Protein AF-A0A3B8HEQ4-F1 (afdb_monomer_lite)

Foldseek 3Di:
DDDDDDDDDDDDDDPDPPDPPDPPPDPVVVVVVVVPPDPPPPPDDDDDDDDDDDDDDDDDDDDDPDDDDDDDDDPPVVVVVVVVPPDDDDDDDDDDPPPPDDDDDDLVRQLLVFLCQFAQDALQDDNVVQDGPPDCPQVLDLCSVLVSLLVRLVRLVVQLVCQQDAFDKTWFADPVRGIDIDTAGHQNNLVVLLVQLQVCLVVLNPRHPPPDDRQPDDVSSNVSNVVSNCCSVVPSPQLRNVLSVLSSVLSNVLSVLSVVLSVLSNPVVNDPVSVVVSSVVSSVVSSVSLLLSQQARSHLLLCQQCDADPPVRDGRLRNLQPDALDDDPDPSRNRGRSGPVNSVSSNVSNVVNVVVVVVVVVPPDPPDDDDDDDDDD

Radius of gyration: 30.01 Å; chains: 1; bounding box: 84×75×118 Å

Secondary structure (DSSP, 8-state):
----------------------TTSSSHHHHHHHH---TT-------------------------------SS-TTTHHHHHHGGGSPPPPPPPPPTT-TT--PPPHHHHHHHHHHTSSS--TTEETTTTEE---HHHHTSHHHHHHHHHHHHHHHHHHHHHHHHT--EEEEE-TTS-EEEEEPPPHHHHHHHHHHHHHHHHTTTSS-TT-PPPPPHHHHHHHHHHHHHHIIIIIIIIIIIIHHHHHHHHHHHHHHHHHHHHHHHHHTTTSHHHHHHHHHHHHHHHHHHHHHHHHSTTSHHHHHHT--BTTTTB-HHHHHHHS-SS--SSHHHHTS---HHHHHHHHHHHHHHHHHHHHHHHTS-S-----------

pLDDT: mean 73.5, std 26.87, range [23.03, 97.88]

Structure (mmCIF, N/CA/C/O backbone):
data_AF-A0A3B8HEQ4-F1
#
_entry.id   AF-A0A3B8HEQ4-F1
#
loop_
_atom_site.group_PDB
_atom_site.id
_atom_site.type_symbol
_atom_site.label_atom_id
_atom_site.label_alt_id
_atom_site.label_comp_id
_atom_site.label_asym_id
_atom_site.label_entity_id
_atom_site.label_seq_id
_atom_site.pdbx_PDB_ins_code
_atom_site.Cartn_x
_atom_site.Cartn_y
_atom_site.Cartn_z
_atom_site.occupancy
_atom_site.B_iso_or_equiv
_atom_site.auth_seq_id
_atom_site.auth_comp_id
_atom_site.auth_asym_id
_atom_site.auth_atom_id
_atom_site.pdbx_PDB_model_num
ATOM 1 N N . MET A 1 1 ? 42.002 -2.848 -72.976 1.00 34.75 1 MET A N 1
ATOM 2 C CA . MET A 1 1 ? 43.427 -2.451 -72.962 1.00 34.75 1 MET A CA 1
ATOM 3 C C . MET A 1 1 ? 43.477 -0.936 -73.129 1.00 34.75 1 MET A C 1
ATOM 5 O O . MET A 1 1 ? 42.781 -0.444 -74.002 1.00 34.75 1 MET A O 1
ATOM 9 N N . LYS A 1 2 ? 44.272 -0.263 -72.284 1.00 35.06 2 LYS A N 1
ATOM 10 C CA . LYS A 1 2 ? 44.517 1.191 -72.149 1.00 35.06 2 LYS A CA 1
ATOM 11 C C . LYS A 1 2 ? 43.440 2.068 -71.482 1.00 35.06 2 LYS A C 1
ATOM 13 O O . LYS A 1 2 ? 42.490 2.534 -72.095 1.00 35.06 2 LYS A O 1
ATOM 18 N N . LEU A 1 3 ? 43.706 2.261 -70.189 1.00 34.19 3 LEU A N 1
ATOM 19 C CA . LEU A 1 3 ? 43.350 3.374 -69.310 1.00 34.19 3 LEU A CA 1
ATOM 20 C C . LEU A 1 3 ? 44.013 4.680 -69.778 1.00 34.19 3 LEU A C 1
ATOM 22 O O . LEU A 1 3 ? 45.107 4.603 -70.330 1.00 34.19 3 LEU A O 1
ATOM 26 N N . GLU A 1 4 ? 43.411 5.827 -69.449 1.00 31.97 4 GLU A N 1
ATOM 27 C CA . GLU A 1 4 ? 44.045 6.910 -68.671 1.00 31.97 4 GLU A CA 1
ATOM 28 C C . GLU A 1 4 ? 42.980 7.863 -68.065 1.00 31.97 4 GLU A C 1
ATOM 30 O O . GLU A 1 4 ? 41.829 7.836 -68.506 1.00 31.97 4 GLU A O 1
ATOM 35 N N . PRO A 1 5 ? 43.314 8.609 -66.988 1.00 41.97 5 PRO A N 1
ATOM 36 C CA . PRO A 1 5 ? 42.388 8.946 -65.905 1.00 41.97 5 PRO A CA 1
ATOM 37 C C . PRO A 1 5 ? 42.007 10.435 -65.836 1.00 41.97 5 PRO A C 1
ATOM 39 O O . PRO A 1 5 ? 42.759 11.308 -66.260 1.00 41.97 5 PRO A O 1
ATOM 42 N N . ILE A 1 6 ? 40.878 10.734 -65.184 1.00 39.69 6 ILE A N 1
ATOM 43 C CA . ILE A 1 6 ? 40.583 12.076 -64.664 1.00 39.69 6 ILE A CA 1
ATOM 44 C C . ILE A 1 6 ? 40.571 11.997 -63.141 1.00 39.69 6 ILE A C 1
ATOM 46 O O . ILE A 1 6 ? 39.712 11.362 -62.533 1.00 39.69 6 ILE A O 1
ATOM 50 N N . ALA A 1 7 ? 41.563 12.644 -62.540 1.00 38.12 7 ALA A N 1
ATOM 51 C CA . ALA A 1 7 ? 41.591 12.979 -61.131 1.00 38.12 7 ALA A CA 1
ATOM 52 C C . ALA A 1 7 ? 40.709 14.208 -60.888 1.00 38.12 7 ALA A C 1
ATOM 54 O O . ALA A 1 7 ? 40.813 15.174 -61.641 1.00 38.12 7 ALA A O 1
ATOM 55 N N . GLN A 1 8 ? 39.942 14.216 -59.795 1.00 33.25 8 GLN A N 1
ATOM 56 C CA . GLN A 1 8 ? 39.907 15.378 -58.907 1.00 33.25 8 GLN A CA 1
ATOM 57 C C . GLN A 1 8 ? 39.257 15.080 -57.550 1.00 33.25 8 GLN A C 1
ATOM 59 O O . GLN A 1 8 ? 38.155 14.552 -57.460 1.00 33.25 8 GLN A O 1
ATOM 64 N N . SER A 1 9 ? 39.970 15.570 -56.532 1.00 34.03 9 SER A N 1
ATOM 65 C CA . SER A 1 9 ? 39.465 16.175 -55.299 1.00 34.03 9 SER A CA 1
ATOM 66 C C . SER A 1 9 ? 38.992 15.245 -54.186 1.00 34.03 9 SER A C 1
ATOM 68 O O . SER A 1 9 ? 37.836 14.840 -54.109 1.00 34.03 9 SER A O 1
ATOM 70 N N . GLY A 1 10 ? 39.915 15.003 -53.255 1.00 33.75 10 GLY A N 1
ATOM 71 C CA . GLY A 1 10 ? 39.636 14.378 -51.974 1.00 33.75 10 GLY A CA 1
ATOM 72 C C . GLY A 1 10 ? 38.786 15.252 -51.051 1.00 33.75 10 GLY A C 1
ATOM 73 O O . GLY A 1 10 ? 38.936 16.470 -50.988 1.00 33.75 10 GLY A O 1
ATOM 74 N N . ALA A 1 11 ? 37.941 14.576 -50.284 1.00 33.09 11 ALA A N 1
ATOM 75 C CA . ALA A 1 11 ? 37.425 15.046 -49.012 1.00 33.09 11 ALA A CA 1
ATOM 76 C C . ALA A 1 11 ? 37.379 13.830 -48.080 1.00 33.09 11 ALA A C 1
ATOM 78 O O . ALA A 1 11 ? 36.543 12.940 -48.218 1.00 33.09 11 ALA A O 1
ATOM 79 N N . THR A 1 12 ? 38.347 13.761 -47.173 1.00 36.09 12 THR A N 1
ATOM 80 C CA . THR A 1 12 ? 38.342 12.876 -46.006 1.00 36.09 12 THR A CA 1
ATOM 81 C C . THR A 1 12 ? 37.164 13.242 -45.103 1.00 36.09 12 THR A C 1
ATOM 83 O O . THR A 1 12 ? 37.115 14.390 -44.654 1.00 36.09 12 THR A O 1
ATOM 86 N N . PRO A 1 13 ? 36.245 12.321 -44.766 1.00 35.91 13 PRO A N 1
ATOM 87 C CA . PRO A 1 13 ? 35.350 12.548 -43.648 1.00 35.91 13 PRO A CA 1
ATOM 88 C C . PRO A 1 13 ? 36.150 12.363 -42.357 1.00 35.91 13 PRO A C 1
ATOM 90 O O . PRO A 1 13 ? 36.650 11.280 -42.050 1.00 35.91 13 PRO A O 1
ATOM 93 N N . SER A 1 14 ? 36.308 13.464 -41.627 1.00 31.80 14 SER A N 1
ATOM 94 C CA . SER A 1 14 ? 36.819 13.491 -40.264 1.00 31.80 14 SER A CA 1
ATOM 95 C C . SER A 1 14 ? 36.018 12.532 -39.386 1.00 31.80 14 SER A C 1
ATOM 97 O O . SER A 1 14 ? 34.789 12.603 -39.343 1.00 31.80 14 SER A O 1
ATOM 99 N N . SER A 1 15 ? 36.728 11.675 -38.659 1.00 32.44 15 SER A N 1
ATOM 100 C CA . SER A 1 15 ? 36.210 10.872 -37.559 1.00 32.44 15 SER A CA 1
ATOM 101 C C . SER A 1 15 ? 35.613 11.784 -36.482 1.00 32.44 15 SER A C 1
ATOM 103 O O . SER A 1 15 ? 36.322 12.280 -35.606 1.00 32.44 15 SER A O 1
ATOM 105 N N . GLY A 1 16 ? 34.309 12.032 -36.561 1.00 28.34 16 GLY A N 1
ATOM 106 C CA . GLY A 1 16 ? 33.544 12.570 -35.448 1.00 28.34 16 GLY A CA 1
ATOM 107 C C . GLY A 1 16 ? 33.405 11.475 -34.403 1.00 28.34 16 GLY A C 1
ATOM 108 O O . GLY A 1 16 ? 32.748 10.465 -34.650 1.00 28.34 16 GLY A O 1
ATOM 109 N N . SER A 1 17 ? 34.050 11.653 -33.253 1.00 30.23 17 SER A N 1
ATOM 110 C CA . SER A 1 17 ? 33.771 10.866 -32.059 1.00 30.23 17 SER A CA 1
ATOM 111 C C . SER A 1 17 ? 32.298 11.059 -31.704 1.00 30.23 17 SER A C 1
ATOM 113 O O . SER A 1 17 ? 31.908 12.111 -31.193 1.00 30.23 17 SER A O 1
ATOM 115 N N . VAL A 1 18 ? 31.470 10.063 -32.010 1.00 32.44 18 VAL A N 1
ATOM 116 C CA . VAL A 1 18 ? 30.117 9.974 -31.467 1.00 32.44 18 VAL A CA 1
ATOM 117 C C . VAL A 1 18 ? 30.291 9.768 -29.970 1.00 32.44 18 VAL A C 1
ATOM 119 O O . VAL A 1 18 ? 30.674 8.689 -29.524 1.00 32.44 18 VAL A O 1
ATOM 122 N N . GLY A 1 19 ? 30.101 10.844 -29.208 1.00 29.28 19 GLY A N 1
ATOM 123 C CA . GLY A 1 19 ? 30.042 10.778 -27.760 1.00 29.28 19 GLY A CA 1
ATOM 124 C C . GLY A 1 19 ? 28.935 9.808 -27.373 1.00 29.28 19 GLY A C 1
ATOM 125 O O . GLY A 1 19 ? 27.768 10.024 -27.694 1.00 29.28 19 GLY A O 1
ATOM 126 N N . THR A 1 20 ? 29.317 8.721 -26.715 1.00 30.58 20 THR A N 1
ATOM 127 C CA . THR A 1 20 ? 28.424 7.894 -25.912 1.00 30.58 20 THR A CA 1
ATOM 128 C C . THR A 1 20 ? 27.718 8.802 -24.916 1.00 30.58 20 THR A C 1
ATOM 130 O O . THR A 1 20 ? 28.314 9.230 -23.931 1.00 30.58 20 THR A O 1
ATOM 133 N N . VAL A 1 21 ? 26.455 9.117 -25.191 1.00 30.38 21 VAL A N 1
ATOM 134 C CA . VAL A 1 21 ? 25.543 9.673 -24.195 1.00 30.38 21 VAL A CA 1
ATOM 135 C C . VAL A 1 21 ? 25.253 8.536 -23.221 1.00 30.38 21 VAL A C 1
ATOM 137 O O . VAL A 1 21 ? 24.481 7.625 -23.516 1.00 30.38 21 VAL A O 1
ATOM 140 N N . THR A 1 22 ? 25.949 8.534 -22.089 1.00 34.75 22 THR A N 1
ATOM 141 C CA . THR A 1 22 ? 25.635 7.684 -20.944 1.00 34.75 22 THR A CA 1
ATOM 142 C C . THR A 1 22 ? 24.274 8.111 -20.405 1.00 34.75 22 THR A C 1
ATOM 144 O O . THR A 1 22 ? 24.120 9.215 -19.891 1.00 34.75 22 THR A O 1
ATOM 147 N N . ALA A 1 23 ? 23.273 7.245 -20.544 1.00 37.41 23 ALA A N 1
ATOM 148 C CA . ALA A 1 23 ? 21.909 7.439 -20.052 1.00 37.41 23 ALA A CA 1
ATOM 149 C C . ALA A 1 23 ? 21.797 7.309 -18.514 1.00 37.41 23 ALA A C 1
ATOM 151 O O . ALA A 1 23 ? 20.806 6.787 -18.015 1.00 37.41 23 ALA A O 1
ATOM 152 N N . ASP A 1 24 ? 22.814 7.762 -17.775 1.00 38.88 24 ASP A N 1
ATOM 153 C CA . ASP A 1 24 ? 22.958 7.548 -16.327 1.00 38.88 24 ASP A CA 1
ATOM 154 C C . ASP A 1 24 ? 22.674 8.815 -15.488 1.00 38.88 24 ASP A C 1
ATOM 156 O O . ASP A 1 24 ? 22.671 8.766 -14.267 1.00 38.88 24 ASP A O 1
ATOM 160 N N . GLU A 1 25 ? 22.393 9.972 -16.107 1.00 40.53 25 GLU A N 1
ATOM 161 C CA . GLU A 1 25 ? 22.405 11.257 -15.374 1.00 40.53 25 GLU A CA 1
ATOM 162 C C . GLU A 1 25 ? 21.091 12.059 -15.353 1.00 40.53 25 GLU A C 1
ATOM 164 O O . GLU A 1 25 ? 21.081 13.194 -14.884 1.00 40.53 25 GLU A O 1
ATOM 169 N N . SER A 1 26 ? 19.953 11.524 -15.808 1.00 44.38 26 SER A N 1
ATOM 170 C CA . SER A 1 26 ? 18.736 12.359 -15.944 1.00 44.38 26 SER A CA 1
ATOM 171 C C . SER A 1 26 ? 17.665 12.217 -14.855 1.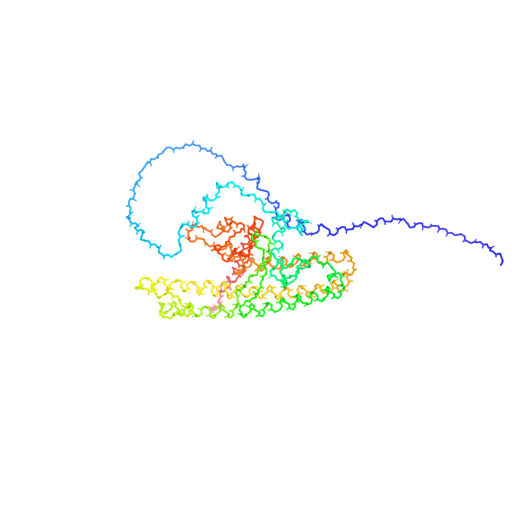00 44.38 26 SER A C 1
ATOM 173 O O . SER A 1 26 ? 16.722 13.003 -14.859 1.00 44.38 26 SER A O 1
ATOM 175 N N . PHE A 1 27 ? 17.800 11.297 -13.891 1.00 43.12 27 PHE A N 1
ATOM 176 C CA . PHE A 1 27 ? 16.774 11.106 -12.845 1.00 43.12 27 PHE A CA 1
ATOM 177 C C . PHE A 1 27 ? 17.289 11.153 -11.399 1.00 43.12 27 PHE A C 1
ATOM 179 O O . PHE A 1 27 ? 16.607 11.699 -10.532 1.00 43.12 27 PHE A O 1
ATOM 186 N N . GLU A 1 28 ? 18.510 10.683 -11.138 1.00 44.59 28 GLU A N 1
ATOM 187 C CA . GLU A 1 28 ? 19.172 10.808 -9.831 1.00 44.59 28 GLU A CA 1
ATOM 188 C C . GLU A 1 28 ? 19.276 12.261 -9.316 1.00 44.59 28 GLU A C 1
ATOM 190 O O . GLU A 1 28 ? 18.941 12.486 -8.153 1.00 44.59 28 GLU A O 1
ATOM 195 N N . PRO A 1 29 ? 19.629 13.293 -10.117 1.00 46.69 29 PRO A N 1
ATOM 196 C CA . PRO A 1 29 ? 19.745 14.656 -9.590 1.00 46.69 29 PRO A CA 1
ATOM 197 C C . PRO A 1 29 ? 18.402 15.281 -9.180 1.00 46.69 29 PRO A C 1
ATOM 199 O O . PRO A 1 29 ? 18.382 16.183 -8.343 1.00 46.69 29 PRO A O 1
ATOM 202 N N . LEU A 1 30 ? 17.266 14.806 -9.702 1.00 39.22 30 LEU A N 1
ATOM 203 C CA . LEU A 1 30 ? 15.947 15.348 -9.350 1.00 39.22 30 LEU A CA 1
ATOM 204 C C . LEU A 1 30 ? 15.456 14.809 -7.994 1.00 39.22 30 LEU A C 1
ATOM 206 O O . LEU A 1 30 ? 14.830 15.538 -7.234 1.00 39.22 30 LEU A O 1
ATOM 210 N N . LEU A 1 31 ? 15.839 13.578 -7.637 1.00 41.28 31 LEU A N 1
ATOM 211 C CA . LEU A 1 31 ? 15.636 13.010 -6.299 1.00 41.28 31 LEU A CA 1
ATOM 212 C C . LEU A 1 31 ? 16.728 13.453 -5.310 1.00 41.28 31 LEU A C 1
ATOM 214 O O . LEU A 1 31 ? 16.424 13.772 -4.162 1.00 41.28 31 LEU A O 1
ATOM 218 N N . ALA A 1 32 ? 17.985 13.559 -5.749 1.00 41.06 32 ALA A N 1
ATOM 219 C CA . ALA A 1 32 ? 19.086 14.061 -4.928 1.00 41.06 32 ALA A CA 1
ATOM 220 C C . ALA A 1 32 ? 18.927 15.553 -4.581 1.00 41.06 32 ALA A C 1
ATOM 222 O O . ALA A 1 32 ? 19.269 15.954 -3.470 1.00 41.06 32 ALA A O 1
ATOM 223 N N . SER A 1 33 ? 18.341 16.370 -5.465 1.00 40.19 33 SER A N 1
ATOM 224 C CA . SER A 1 33 ? 18.026 17.780 -5.170 1.00 40.19 33 SER A CA 1
ATOM 225 C C . SER A 1 33 ? 16.888 17.954 -4.160 1.00 40.19 33 SER A C 1
ATOM 227 O O . SER A 1 33 ? 16.863 18.957 -3.452 1.00 40.19 33 SER A O 1
ATOM 229 N N . MET A 1 34 ? 15.998 16.965 -4.010 1.00 36.47 34 MET A N 1
ATOM 230 C CA . MET A 1 34 ? 15.015 16.935 -2.917 1.00 36.47 34 MET A CA 1
ATOM 231 C C . MET A 1 34 ? 15.630 16.490 -1.575 1.00 36.47 34 MET A C 1
ATOM 233 O O . MET A 1 34 ? 15.028 16.717 -0.528 1.00 36.47 34 MET A O 1
ATOM 237 N N . VAL A 1 35 ? 16.826 15.883 -1.589 1.00 42.62 35 VAL A N 1
ATOM 238 C CA . VAL A 1 35 ? 17.523 15.337 -0.406 1.00 42.62 35 VAL A CA 1
ATOM 239 C C . VAL A 1 35 ? 18.722 16.198 0.036 1.00 42.62 35 VAL A C 1
ATOM 241 O O . VAL A 1 35 ? 19.148 16.100 1.184 1.00 42.62 35 VAL A O 1
ATOM 244 N N . GLN A 1 36 ? 19.223 17.118 -0.796 1.00 34.28 36 GLN A N 1
ATOM 245 C CA . GLN A 1 36 ? 20.287 18.076 -0.440 1.00 34.28 36 GLN A CA 1
ATOM 246 C C . GLN A 1 36 ? 19.802 19.306 0.360 1.00 34.28 36 GLN A C 1
ATOM 248 O O . GLN A 1 36 ? 20.295 20.419 0.182 1.00 34.28 36 GLN A O 1
ATOM 253 N N . ALA A 1 37 ? 18.877 19.122 1.302 1.00 34.44 37 ALA A N 1
ATOM 254 C CA . ALA A 1 37 ? 18.752 20.046 2.427 1.00 34.44 37 ALA A CA 1
ATOM 255 C C . ALA A 1 37 ? 19.640 19.518 3.562 1.00 34.44 37 ALA A C 1
ATOM 257 O O . ALA A 1 37 ? 19.197 18.735 4.403 1.00 34.44 37 ALA A O 1
ATOM 258 N N . GLU A 1 38 ? 20.922 19.893 3.556 1.00 32.72 38 GLU A N 1
ATOM 259 C CA . GLU A 1 38 ? 21.834 19.510 4.634 1.00 32.72 38 GLU A CA 1
ATOM 260 C C . GLU A 1 38 ? 21.354 20.067 5.991 1.00 32.72 38 GLU A C 1
ATOM 262 O O . GLU A 1 38 ? 21.073 21.267 6.111 1.00 32.72 38 GLU A O 1
ATOM 267 N N . PRO A 1 39 ? 21.310 19.246 7.057 1.00 35.16 39 PRO A N 1
ATOM 268 C CA . PRO A 1 39 ? 21.062 19.710 8.414 1.00 35.16 39 PRO A CA 1
ATOM 269 C C . PRO A 1 39 ? 22.343 20.359 8.962 1.00 35.16 39 PRO A C 1
ATOM 271 O O . PRO A 1 39 ? 23.072 19.759 9.746 1.00 35.16 39 PRO A O 1
ATOM 274 N N . GLY A 1 40 ? 22.648 21.579 8.509 1.00 33.22 40 GLY A N 1
ATOM 275 C CA . GLY A 1 40 ? 23.907 22.253 8.853 1.00 33.22 40 GLY A CA 1
ATOM 276 C C . GLY A 1 40 ? 23.873 23.778 8.989 1.00 33.22 40 GLY A C 1
ATOM 277 O O . GLY A 1 40 ? 24.849 24.345 9.468 1.00 33.22 40 GLY A O 1
ATOM 278 N N . GLN A 1 41 ? 22.783 24.471 8.632 1.00 30.03 41 GLN A N 1
ATOM 279 C CA . GLN A 1 41 ? 22.753 25.949 8.635 1.00 30.03 41 GLN A CA 1
ATOM 280 C C . GLN A 1 41 ? 21.569 26.597 9.374 1.00 30.03 41 GLN A C 1
ATOM 282 O O . GLN A 1 41 ? 21.100 27.667 9.000 1.00 30.03 41 GLN A O 1
ATOM 287 N N . ILE A 1 42 ? 21.136 26.022 10.501 1.00 32.28 42 ILE A N 1
ATOM 288 C CA . ILE A 1 42 ? 20.363 26.775 11.510 1.00 32.28 42 ILE A CA 1
ATOM 289 C C . ILE A 1 42 ? 21.099 26.730 12.852 1.00 32.28 42 ILE A C 1
ATOM 291 O O . ILE A 1 42 ? 20.610 26.235 13.859 1.00 32.28 42 ILE A O 1
ATOM 295 N N . GLN A 1 43 ? 22.322 27.248 12.860 1.00 32.78 43 GLN A N 1
ATOM 296 C CA . GLN A 1 43 ? 22.965 27.760 14.066 1.00 32.78 43 GLN A CA 1
ATOM 297 C C . GLN A 1 43 ? 23.685 29.044 13.682 1.00 32.78 43 GLN A C 1
ATOM 299 O O . GLN A 1 43 ? 24.847 29.001 13.304 1.00 32.78 43 GLN A O 1
ATOM 304 N N . GLN A 1 44 ? 22.962 30.163 13.730 1.00 34.25 44 GLN A N 1
ATOM 305 C CA . GLN A 1 44 ? 23.458 31.490 14.116 1.00 34.25 44 GLN A CA 1
ATOM 306 C C . GLN A 1 44 ? 22.409 32.543 13.763 1.00 34.25 44 GLN A C 1
ATOM 308 O O . GLN A 1 44 ? 22.345 33.025 12.641 1.00 34.25 44 GLN A O 1
ATOM 313 N N . ALA A 1 45 ? 21.585 32.879 14.750 1.00 29.47 45 ALA A N 1
ATOM 314 C CA . ALA A 1 45 ? 21.200 34.244 15.099 1.00 29.47 45 ALA A CA 1
ATOM 315 C C . ALA A 1 45 ? 20.035 34.136 16.081 1.00 29.47 45 ALA A C 1
ATOM 317 O O . ALA A 1 45 ? 18.923 33.838 15.671 1.00 29.47 45 ALA A O 1
ATOM 318 N N . LEU A 1 46 ? 20.317 34.310 17.371 1.00 27.75 46 LEU A N 1
ATOM 319 C CA . LEU A 1 46 ? 19.578 35.176 18.296 1.00 27.75 46 LEU A CA 1
ATOM 320 C C . LEU A 1 46 ? 20.303 35.124 19.663 1.00 27.75 46 LEU A C 1
ATOM 322 O O . LEU A 1 46 ? 20.644 34.036 20.131 1.00 27.75 46 LEU A O 1
ATOM 326 N N . PRO A 1 47 ? 20.620 36.275 20.280 1.00 29.39 47 PRO A N 1
ATOM 327 C CA . PRO A 1 47 ? 21.449 36.337 21.479 1.00 29.39 47 PRO A CA 1
ATOM 328 C C . PRO A 1 47 ? 20.680 35.912 22.736 1.00 29.39 47 PRO A C 1
ATOM 330 O O . PRO A 1 47 ? 19.562 36.359 22.988 1.00 29.39 47 PRO A O 1
ATOM 333 N N . VAL A 1 48 ? 21.326 35.083 23.556 1.00 29.72 48 VAL A N 1
ATOM 334 C CA . VAL A 1 48 ? 20.906 34.773 24.927 1.00 29.72 48 VAL A CA 1
ATOM 335 C C . VAL A 1 48 ? 21.374 35.908 25.839 1.00 29.72 48 VAL A C 1
ATOM 337 O O . VAL A 1 48 ? 22.575 36.133 25.968 1.00 29.72 48 VAL A O 1
ATOM 340 N N . SER A 1 49 ? 20.437 36.579 26.507 1.00 28.28 49 SER A N 1
ATOM 341 C CA . SER A 1 49 ? 20.721 37.410 27.684 1.00 28.28 49 SER A CA 1
ATOM 342 C C . SER A 1 49 ? 20.175 36.714 28.937 1.00 28.28 49 SER A C 1
ATOM 344 O O . SER A 1 49 ? 18.999 36.343 28.940 1.00 28.28 49 SER A O 1
ATOM 346 N N . PRO A 1 50 ? 20.972 36.543 30.008 1.00 38.38 50 PRO A N 1
ATOM 347 C CA . PRO A 1 50 ? 20.507 36.008 31.281 1.00 38.38 50 PRO A CA 1
ATOM 348 C C . PRO A 1 50 ? 20.273 37.136 32.297 1.00 38.38 50 PRO A C 1
ATOM 350 O O . PRO A 1 50 ? 21.171 37.942 32.507 1.00 38.38 50 PRO A O 1
ATOM 353 N N . LEU A 1 51 ? 19.099 37.176 32.937 1.00 24.94 51 LEU A N 1
ATOM 354 C CA . LEU A 1 51 ? 18.853 37.548 34.349 1.00 24.94 51 LEU A CA 1
ATOM 355 C C . LEU A 1 51 ? 17.353 37.824 34.543 1.00 24.94 51 LEU A C 1
ATOM 357 O O . LEU A 1 51 ? 16.828 38.738 33.920 1.00 24.94 51 LEU A O 1
ATOM 361 N N . LEU A 1 52 ? 16.680 37.097 35.440 1.00 25.89 52 LEU A N 1
ATOM 362 C CA . LEU A 1 52 ? 16.154 37.639 36.703 1.00 25.89 52 LEU A CA 1
ATOM 363 C C . LEU A 1 52 ? 15.334 36.586 37.472 1.00 25.89 52 LEU A C 1
ATOM 365 O O . LEU A 1 52 ? 14.640 35.740 36.924 1.00 25.89 52 LEU A O 1
ATOM 369 N N . THR A 1 53 ? 15.507 36.670 38.781 1.00 30.03 53 THR A N 1
ATOM 370 C CA . THR A 1 53 ? 15.072 35.842 39.908 1.00 30.03 53 THR A CA 1
ATOM 371 C C . THR A 1 53 ? 13.569 35.876 40.241 1.00 30.03 53 THR A C 1
ATOM 373 O O . THR A 1 53 ? 13.046 36.965 40.447 1.00 30.03 53 THR A O 1
ATOM 376 N N . GLY A 1 54 ? 12.982 34.688 40.484 1.00 24.14 54 GLY A N 1
ATOM 377 C CA . GLY A 1 54 ? 11.920 34.361 41.476 1.00 24.14 54 GLY A CA 1
ATOM 378 C C . GLY A 1 54 ? 10.519 35.003 41.345 1.00 24.14 54 GLY A C 1
ATOM 379 O O . GLY A 1 54 ? 10.360 35.933 40.563 1.00 24.14 54 GLY A O 1
ATOM 380 N N . PRO A 1 55 ? 9.498 34.574 42.134 1.00 31.72 55 PRO A N 1
ATOM 381 C CA . PRO A 1 55 ? 9.501 33.582 43.220 1.00 31.72 55 PRO A CA 1
ATOM 382 C C . PRO A 1 55 ? 8.467 32.428 43.075 1.00 31.72 55 PRO A C 1
ATOM 384 O O . PRO A 1 55 ? 7.718 32.332 42.110 1.00 31.72 55 PRO A O 1
ATOM 387 N N . SER A 1 56 ? 8.497 31.544 44.077 1.00 30.47 56 SER A N 1
ATOM 388 C CA . SER A 1 56 ? 7.773 30.283 44.304 1.00 30.47 56 SER A CA 1
ATOM 389 C C . SER A 1 56 ? 6.231 30.343 44.436 1.00 30.47 56 SER A C 1
ATOM 391 O O . SER A 1 56 ? 5.635 31.416 44.471 1.00 30.47 56 SER A O 1
ATOM 393 N N . VAL A 1 57 ? 5.670 29.145 44.716 1.00 26.66 57 VAL A N 1
ATOM 394 C CA . VAL A 1 57 ? 4.324 28.772 45.236 1.00 26.66 57 VAL A CA 1
ATOM 395 C C . VAL A 1 57 ? 3.284 28.588 44.100 1.00 26.66 57 VAL A C 1
ATOM 397 O O . VAL A 1 57 ? 3.212 29.415 43.208 1.00 26.66 57 VAL A O 1
ATOM 400 N N . VAL A 1 58 ? 2.485 27.517 43.961 1.00 26.33 58 VAL A N 1
ATOM 401 C CA . VAL A 1 58 ? 1.721 26.705 44.925 1.00 26.33 58 VAL A CA 1
ATOM 402 C C . VAL A 1 58 ? 1.509 25.273 44.403 1.00 26.33 58 VAL A C 1
ATOM 404 O O . VAL A 1 58 ? 1.168 25.047 43.246 1.00 26.33 58 VAL A O 1
ATOM 407 N N . GLU A 1 59 ? 1.665 24.325 45.321 1.00 30.39 59 GLU A N 1
ATOM 408 C CA . GLU A 1 59 ? 1.259 22.923 45.265 1.00 30.39 59 GLU A CA 1
ATOM 409 C C . GLU A 1 59 ? -0.278 22.809 45.221 1.00 30.39 59 GLU A C 1
ATOM 411 O O . GLU A 1 59 ? -0.964 23.205 46.162 1.00 30.39 59 GLU A O 1
ATOM 416 N N . ALA A 1 60 ? -0.831 22.279 44.126 1.00 26.00 60 ALA A N 1
ATOM 417 C CA . ALA A 1 60 ? -2.249 21.941 44.023 1.00 26.00 60 ALA A CA 1
ATOM 418 C C . ALA A 1 60 ? -2.408 20.421 43.932 1.00 26.00 60 ALA A C 1
ATOM 420 O O . ALA A 1 60 ? -2.357 19.814 42.863 1.00 26.00 60 ALA A O 1
ATOM 421 N N . SER A 1 61 ? -2.598 19.809 45.096 1.00 27.88 61 SER A N 1
ATOM 422 C CA . SER A 1 61 ? -3.015 18.422 45.261 1.00 27.88 61 SER A CA 1
ATOM 423 C C . SER A 1 61 ? -4.430 18.230 44.705 1.00 27.88 61 SER A C 1
ATOM 425 O O . SER A 1 61 ? -5.35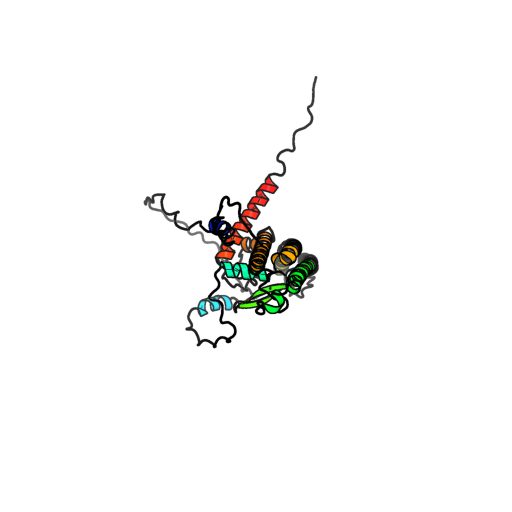8 18.952 45.066 1.00 27.88 61 SER A O 1
ATOM 427 N N . SER A 1 62 ? -4.627 17.229 43.849 1.00 26.02 62 SER A N 1
ATOM 428 C CA . SER A 1 62 ? -5.950 16.706 43.485 1.00 26.02 62 SER A CA 1
ATOM 429 C C . SER A 1 62 ? -5.889 15.185 43.307 1.00 26.02 62 SER A C 1
ATOM 431 O O . SER A 1 62 ? -4.827 14.641 43.005 1.00 26.02 62 SER A O 1
ATOM 433 N N . PRO A 1 63 ? -6.983 14.466 43.605 1.00 26.98 63 PRO A N 1
ATOM 434 C CA . PRO A 1 63 ? -6.895 13.172 44.264 1.00 26.98 63 PRO A CA 1
ATOM 435 C C . PRO A 1 63 ? -6.861 11.985 43.293 1.00 26.98 63 PRO A C 1
ATOM 437 O O . PRO A 1 63 ? -7.720 11.838 42.432 1.00 26.98 63 PRO A O 1
ATOM 440 N N . GLY A 1 64 ? -5.918 11.073 43.545 1.00 23.59 64 GLY A N 1
ATOM 441 C CA . GLY A 1 64 ? -6.179 9.632 43.609 1.00 23.59 64 GLY A CA 1
ATOM 442 C C . GLY A 1 64 ? -6.772 8.944 42.378 1.00 23.59 64 GLY A C 1
ATOM 443 O O . GLY A 1 64 ? -7.840 8.346 42.472 1.00 23.59 64 GLY A O 1
ATOM 444 N N . PHE A 1 65 ? -6.033 8.894 41.267 1.00 23.19 65 PHE A N 1
ATOM 445 C CA . PHE A 1 65 ? -6.268 7.888 40.226 1.00 23.19 65 PHE A CA 1
ATOM 446 C C . PHE A 1 65 ? -5.687 6.541 40.686 1.00 23.19 65 PHE A C 1
ATOM 448 O O . PHE A 1 65 ? -4.496 6.264 40.550 1.00 23.19 65 PHE A O 1
ATOM 455 N N . ARG A 1 66 ? -6.525 5.696 41.293 1.00 23.03 66 ARG A N 1
ATOM 456 C CA . ARG A 1 66 ? -6.159 4.319 41.650 1.00 23.03 66 ARG A CA 1
ATOM 457 C C . ARG A 1 66 ? -6.397 3.432 40.427 1.00 23.03 66 ARG A C 1
ATOM 459 O O . ARG A 1 66 ? -7.519 2.999 40.178 1.00 23.03 66 ARG A O 1
ATOM 466 N N . ALA A 1 67 ? -5.346 3.193 39.647 1.00 25.84 67 ALA A N 1
ATOM 467 C CA . ALA A 1 67 ? -5.371 2.240 38.543 1.00 25.84 67 ALA A CA 1
ATOM 468 C C . ALA A 1 67 ? -5.580 0.817 39.096 1.00 25.84 67 ALA A C 1
ATOM 470 O O . ALA A 1 67 ? -4.687 0.233 39.709 1.00 25.84 67 ALA A O 1
ATOM 471 N N . GLY A 1 68 ? -6.790 0.285 38.922 1.00 24.81 68 GLY A N 1
ATOM 472 C CA . GLY A 1 68 ? -7.065 -1.147 39.041 1.00 24.81 68 GLY A CA 1
ATOM 473 C C . GLY A 1 68 ? -6.460 -1.915 37.856 1.00 24.81 68 GLY A C 1
ATOM 474 O O . GLY A 1 68 ? -6.193 -1.317 36.811 1.00 24.81 68 GLY A O 1
ATOM 475 N N . PRO A 1 69 ? -6.204 -3.224 38.006 1.00 25.88 69 PRO A N 1
ATOM 476 C CA . PRO A 1 69 ? -5.378 -3.973 37.072 1.00 25.88 69 PRO A CA 1
ATOM 477 C C . PRO A 1 69 ? -6.107 -4.180 35.741 1.00 25.88 69 PRO A C 1
ATOM 479 O O . PRO A 1 69 ? -7.141 -4.844 35.677 1.00 25.88 69 PRO A O 1
ATOM 482 N N . TYR A 1 70 ? -5.536 -3.633 34.668 1.00 28.08 70 TYR A N 1
ATOM 483 C CA . TYR A 1 70 ? -5.872 -4.017 33.303 1.00 28.08 70 TYR A CA 1
ATOM 484 C C . TYR A 1 70 ? -5.396 -5.453 33.059 1.00 28.08 70 TYR A C 1
ATOM 486 O O . TYR A 1 70 ? -4.202 -5.752 33.097 1.00 28.08 70 TYR A O 1
ATOM 494 N N . SER A 1 71 ? -6.356 -6.340 32.817 1.00 30.30 71 SER A N 1
ATOM 495 C CA . SER A 1 71 ? -6.145 -7.684 32.295 1.00 30.30 71 SER A CA 1
ATOM 496 C C . SER A 1 71 ? -6.388 -7.655 30.788 1.00 30.30 71 SER A C 1
ATOM 498 O O . SER A 1 71 ? -7.504 -7.380 30.357 1.00 30.30 71 SER A O 1
ATOM 500 N N . GLY A 1 72 ? -5.350 -7.954 30.005 1.00 28.77 72 GLY A N 1
ATOM 501 C CA . GLY A 1 72 ? -5.440 -8.174 28.560 1.00 28.77 72 GLY A CA 1
ATOM 502 C C . GLY A 1 72 ? -4.292 -7.513 27.801 1.00 28.77 72 GLY A C 1
ATOM 503 O O . GLY A 1 72 ? -4.369 -6.330 27.508 1.00 28.77 72 GLY A O 1
ATOM 504 N N . TYR A 1 73 ? -3.272 -8.313 27.469 1.00 30.81 73 TYR A N 1
ATOM 505 C CA . TYR A 1 73 ? -1.983 -7.980 26.831 1.00 30.81 73 TYR A CA 1
ATOM 506 C C . TYR A 1 73 ? -0.903 -7.460 27.794 1.00 30.81 73 TYR A C 1
ATOM 508 O O . TYR A 1 73 ? -0.832 -6.297 28.174 1.00 30.81 73 TYR A O 1
ATOM 516 N N . GLY A 1 74 ? -0.075 -8.404 28.254 1.00 25.84 74 GLY A N 1
ATOM 517 C CA . GLY A 1 74 ? 0.803 -8.249 29.409 1.00 25.84 74 GLY A CA 1
ATOM 518 C C . GLY A 1 74 ? 2.004 -7.298 29.211 1.00 25.84 74 GLY A C 1
ATOM 519 O O . GLY A 1 74 ? 2.732 -7.428 28.227 1.00 25.84 74 GLY A O 1
ATOM 520 N N . PRO A 1 75 ? 2.323 -6.450 30.210 1.00 29.53 75 PRO A N 1
ATOM 521 C CA . PRO A 1 75 ? 3.433 -5.485 30.189 1.00 29.53 75 PRO A CA 1
ATOM 522 C C . PRO A 1 75 ? 4.838 -6.093 30.398 1.00 29.53 75 PRO A C 1
ATOM 524 O O . PRO A 1 75 ? 5.819 -5.367 30.530 1.00 29.53 75 PRO A O 1
ATOM 527 N N . ARG A 1 76 ? 4.986 -7.426 30.420 1.00 30.73 76 ARG A N 1
ATOM 528 C CA . ARG A 1 76 ? 6.285 -8.081 30.685 1.00 30.73 76 ARG A CA 1
ATOM 529 C C . ARG A 1 76 ? 7.164 -8.316 29.452 1.00 30.73 76 ARG A C 1
ATOM 531 O O . ARG A 1 76 ? 8.331 -8.641 29.629 1.00 30.73 76 ARG A O 1
ATOM 538 N N . ARG A 1 77 ? 6.660 -8.140 28.223 1.00 37.06 77 ARG A N 1
ATOM 539 C CA . ARG A 1 77 ? 7.473 -8.343 27.001 1.00 37.06 77 ARG A CA 1
ATOM 540 C C . ARG A 1 77 ? 8.116 -7.067 26.446 1.00 37.06 77 ARG A C 1
ATOM 542 O O . ARG A 1 77 ? 9.220 -7.156 25.927 1.00 37.06 77 ARG A O 1
ATOM 549 N N . ALA A 1 78 ? 7.518 -5.890 26.643 1.00 35.34 78 ALA A N 1
ATOM 550 C CA . ALA A 1 78 ? 8.118 -4.622 26.205 1.00 35.34 78 ALA A CA 1
ATOM 551 C C . ALA A 1 78 ? 9.311 -4.194 27.087 1.00 35.34 78 ALA A C 1
ATOM 553 O O . ALA A 1 78 ? 10.331 -3.747 26.575 1.00 35.34 78 ALA A O 1
ATOM 554 N N . ALA A 1 79 ? 9.239 -4.422 28.404 1.00 32.31 79 ALA A N 1
ATOM 555 C CA . ALA A 1 79 ? 10.371 -4.173 29.305 1.00 32.31 79 ALA A CA 1
ATOM 556 C C . ALA A 1 79 ? 11.515 -5.197 29.128 1.00 32.31 79 ALA A C 1
ATOM 558 O O . ALA A 1 79 ? 12.681 -4.856 29.315 1.00 32.31 79 ALA A O 1
ATOM 559 N N . ALA A 1 80 ? 11.204 -6.429 28.703 1.00 33.28 80 ALA A N 1
ATOM 560 C CA . ALA A 1 80 ? 12.212 -7.438 28.367 1.00 33.28 80 ALA A CA 1
ATOM 561 C C . ALA A 1 80 ? 12.956 -7.119 27.054 1.00 33.28 80 ALA A C 1
ATOM 563 O O . ALA A 1 80 ? 14.134 -7.448 26.933 1.00 33.28 80 ALA A O 1
ATOM 564 N N . ALA A 1 81 ? 12.311 -6.425 26.107 1.00 34.78 81 ALA A N 1
ATOM 565 C CA . ALA A 1 81 ? 12.937 -5.987 24.856 1.00 34.78 81 ALA A CA 1
ATOM 566 C C . ALA A 1 81 ? 14.015 -4.904 25.069 1.00 34.78 81 ALA A C 1
ATOM 568 O O . ALA A 1 81 ? 14.988 -4.863 24.323 1.00 34.78 81 ALA A O 1
ATOM 569 N N . TYR A 1 82 ? 13.907 -4.093 26.130 1.00 35.22 82 TYR A N 1
ATOM 570 C CA . TYR A 1 82 ? 14.961 -3.149 26.528 1.00 35.22 82 TYR A CA 1
ATOM 571 C C . TYR A 1 82 ? 16.062 -3.783 27.401 1.00 35.22 82 TYR A C 1
ATOM 573 O O . TYR A 1 82 ? 17.163 -3.247 27.471 1.00 35.22 82 TYR A O 1
ATOM 581 N N . GLN A 1 83 ? 15.819 -4.940 28.033 1.00 35.50 83 GLN A N 1
ATOM 582 C CA . GLN A 1 83 ? 16.833 -5.654 28.831 1.00 35.50 83 GLN A CA 1
ATOM 583 C C . GLN A 1 83 ? 17.690 -6.648 28.027 1.00 35.50 83 GLN A C 1
ATOM 585 O O . GLN A 1 83 ? 18.744 -7.058 28.506 1.00 35.50 83 GLN A O 1
ATOM 590 N N . GLN A 1 84 ? 17.309 -7.004 26.795 1.00 31.64 84 GLN A N 1
ATOM 591 C CA . GLN A 1 84 ? 18.143 -7.838 25.912 1.00 31.64 84 GLN A CA 1
ATOM 592 C C . GLN A 1 84 ? 19.313 -7.083 25.246 1.00 31.64 84 GLN A C 1
ATOM 594 O O . GLN A 1 84 ? 20.088 -7.689 24.513 1.00 31.64 84 GLN A O 1
ATOM 599 N N . GLN A 1 85 ? 19.515 -5.796 25.555 1.00 38.56 85 GLN A N 1
ATOM 600 C CA . GLN A 1 85 ? 20.657 -5.000 25.079 1.00 38.56 85 GLN A CA 1
ATOM 601 C C . GLN A 1 85 ? 21.998 -5.288 25.790 1.00 38.56 85 GLN A C 1
ATOM 603 O O . GLN A 1 85 ? 22.990 -4.628 25.488 1.00 38.56 85 GLN A O 1
ATOM 608 N N . SER A 1 86 ? 22.076 -6.285 26.681 1.00 34.84 86 SER A N 1
ATOM 609 C CA . SER A 1 86 ? 23.303 -6.573 27.452 1.00 34.84 86 SER A CA 1
ATOM 610 C C . SER A 1 86 ? 23.739 -8.044 27.438 1.00 34.84 86 SER A C 1
ATOM 612 O O . SER A 1 86 ? 24.333 -8.516 28.406 1.00 34.84 86 SER A O 1
ATOM 614 N N . THR A 1 87 ? 23.473 -8.790 26.359 1.00 33.62 87 THR A N 1
ATOM 615 C CA . THR A 1 87 ? 24.020 -10.155 26.202 1.00 33.62 87 THR A CA 1
ATOM 616 C C . THR A 1 87 ? 25.048 -10.177 25.064 1.00 33.62 87 THR A C 1
ATOM 618 O O . THR A 1 87 ? 24.708 -9.751 23.960 1.00 33.62 87 THR A O 1
ATOM 621 N N . PRO A 1 88 ? 26.298 -10.628 25.291 1.00 35.72 88 PRO A N 1
ATOM 622 C CA . PRO A 1 88 ? 27.290 -10.734 24.223 1.00 35.72 88 PRO A CA 1
ATOM 623 C C . PRO A 1 88 ? 26.825 -11.731 23.144 1.00 35.72 88 PRO A C 1
ATOM 625 O O . PRO A 1 88 ? 26.162 -12.716 23.482 1.00 35.72 88 PRO A O 1
ATOM 628 N N . PRO A 1 89 ? 27.134 -11.493 21.853 1.00 39.56 89 PRO A N 1
ATOM 629 C CA . PRO A 1 89 ? 26.586 -12.289 20.761 1.00 39.56 89 PRO A CA 1
ATOM 630 C C . PRO A 1 89 ? 27.079 -13.740 20.817 1.00 39.56 89 PRO A C 1
ATOM 632 O O . PRO A 1 89 ? 28.274 -14.009 20.945 1.00 39.56 89 PRO A O 1
ATOM 635 N N . ALA A 1 90 ? 26.132 -14.674 20.704 1.00 39.59 90 ALA A N 1
ATOM 636 C CA . ALA A 1 90 ? 26.398 -16.091 20.481 1.00 39.59 90 ALA A CA 1
ATOM 637 C C . ALA A 1 90 ? 27.051 -16.309 19.097 1.00 39.59 90 ALA A C 1
ATOM 639 O O . ALA A 1 90 ? 26.808 -15.519 18.180 1.00 39.59 90 ALA A O 1
ATOM 640 N N . PRO A 1 91 ? 27.878 -17.359 18.928 1.00 39.72 91 PRO A N 1
ATOM 641 C CA . PRO A 1 91 ? 28.657 -17.572 17.713 1.00 39.72 91 PRO A CA 1
ATOM 642 C C . PRO A 1 91 ? 27.770 -17.786 16.480 1.00 39.72 91 PRO A C 1
ATOM 644 O O . PRO A 1 91 ? 26.794 -18.534 16.501 1.00 39.72 91 PRO A O 1
ATOM 647 N N . THR A 1 92 ? 28.159 -17.103 15.408 1.00 38.22 92 THR A N 1
ATOM 648 C CA . THR A 1 92 ? 27.510 -17.011 14.100 1.00 38.22 92 THR A CA 1
ATOM 649 C C . THR A 1 92 ? 27.236 -18.391 13.481 1.00 38.22 92 THR A C 1
ATOM 651 O O . THR A 1 92 ? 28.184 -19.153 13.274 1.00 38.22 92 THR A O 1
ATOM 654 N N . PRO A 1 93 ? 25.985 -18.723 13.109 1.00 39.06 93 PRO A N 1
ATOM 655 C CA . PRO A 1 93 ? 25.717 -19.807 12.170 1.00 39.06 93 PRO A CA 1
ATOM 656 C C . PRO A 1 93 ? 26.307 -19.447 10.800 1.00 39.06 93 PRO A C 1
ATOM 658 O O . PRO A 1 93 ? 26.115 -18.331 10.317 1.00 39.06 93 PRO A O 1
ATOM 661 N N . GLN A 1 94 ? 27.052 -20.369 10.189 1.00 31.12 94 GLN A N 1
ATOM 662 C CA . GLN A 1 94 ? 27.650 -20.162 8.868 1.00 31.12 94 GLN A CA 1
ATOM 663 C C . GLN A 1 94 ? 26.577 -19.845 7.807 1.00 31.12 94 GLN A C 1
ATOM 665 O O . GLN A 1 94 ? 25.563 -20.545 7.758 1.00 31.12 94 GLN A O 1
ATOM 670 N N . PRO A 1 95 ? 26.790 -18.833 6.946 1.00 36.12 95 PRO A N 1
ATOM 671 C CA . PRO A 1 95 ? 25.859 -18.500 5.876 1.00 36.12 95 PRO A CA 1
ATOM 672 C C . PRO A 1 95 ? 25.870 -19.565 4.772 1.00 36.12 95 PRO A C 1
ATOM 674 O O . PRO A 1 95 ? 26.915 -20.124 4.427 1.00 36.12 95 PRO A O 1
ATOM 677 N N . ASN A 1 96 ? 24.690 -19.817 4.202 1.00 35.66 96 ASN A N 1
ATOM 678 C CA . ASN A 1 96 ? 24.528 -20.648 3.015 1.00 35.66 96 ASN A CA 1
ATOM 679 C C . ASN A 1 96 ? 25.353 -20.066 1.843 1.00 35.66 96 ASN A C 1
ATOM 681 O O . ASN A 1 96 ? 25.291 -18.858 1.608 1.00 35.66 96 ASN A O 1
ATOM 685 N N . PRO A 1 97 ? 26.069 -20.885 1.047 1.00 33.47 97 PRO A N 1
ATOM 686 C CA . PRO A 1 97 ? 26.964 -20.401 -0.016 1.00 33.47 97 PRO A CA 1
ATOM 687 C C . PRO A 1 97 ? 26.293 -19.727 -1.232 1.00 33.47 97 PRO A C 1
ATOM 689 O O . PRO A 1 97 ? 26.975 -19.473 -2.219 1.00 33.47 97 PRO A O 1
ATOM 692 N N . ALA A 1 98 ? 24.985 -19.453 -1.202 1.00 39.59 98 ALA A N 1
ATOM 693 C CA . ALA A 1 98 ? 24.243 -18.875 -2.329 1.00 39.59 98 ALA A CA 1
ATOM 694 C C . ALA A 1 98 ? 24.050 -17.343 -2.250 1.00 39.59 98 ALA A C 1
ATOM 696 O O . ALA A 1 98 ? 23.490 -16.758 -3.170 1.00 39.59 98 ALA A O 1
ATOM 697 N N . GLU A 1 99 ? 24.536 -16.675 -1.197 1.00 44.50 99 GLU A N 1
ATOM 698 C CA . GLU A 1 99 ? 24.399 -15.216 -1.001 1.00 44.50 99 GLU A CA 1
ATOM 699 C C . GLU A 1 99 ? 25.690 -14.420 -1.295 1.00 44.50 99 GLU A C 1
ATOM 701 O O . GLU A 1 99 ? 25.905 -13.330 -0.762 1.00 44.50 99 GLU A O 1
ATOM 706 N N . SER A 1 100 ? 26.590 -14.924 -2.147 1.00 39.25 100 SER A N 1
ATOM 707 C CA . SER A 1 100 ? 27.790 -14.166 -2.528 1.00 39.25 100 SER A CA 1
ATOM 708 C C . SER A 1 100 ? 27.476 -13.159 -3.645 1.00 39.25 100 SER A C 1
ATOM 710 O O . SER A 1 100 ? 27.704 -13.436 -4.823 1.00 39.25 100 SER A O 1
ATOM 712 N N . GLY A 1 101 ? 26.946 -11.983 -3.294 1.00 35.38 101 GLY A N 1
ATOM 713 C CA . GLY A 1 101 ? 26.755 -10.928 -4.296 1.00 35.38 101 GLY A CA 1
ATOM 714 C C . GLY A 1 101 ? 26.430 -9.513 -3.823 1.00 35.38 101 GLY A C 1
ATOM 715 O O . GLY A 1 101 ? 26.787 -8.573 -4.526 1.00 35.38 101 GLY A O 1
ATOM 716 N N . SER A 1 102 ? 25.803 -9.298 -2.665 1.00 44.62 102 SER A N 1
ATOM 717 C CA . SER A 1 102 ? 25.360 -7.947 -2.289 1.00 44.62 102 SER A CA 1
ATOM 718 C C . SER A 1 102 ? 25.905 -7.528 -0.932 1.00 44.62 102 SER A C 1
ATOM 720 O O . SER A 1 102 ? 25.574 -8.124 0.090 1.00 44.62 102 SER A O 1
ATOM 722 N N . GLY A 1 103 ? 26.710 -6.462 -0.918 1.00 58.59 103 GLY A N 1
ATOM 723 C CA . GLY A 1 103 ? 26.982 -5.707 0.304 1.00 58.59 103 GLY A CA 1
ATOM 724 C C . GLY A 1 103 ? 25.689 -5.186 0.959 1.00 58.59 103 GLY A C 1
ATOM 725 O O . GLY A 1 103 ? 24.596 -5.353 0.410 1.00 58.59 103 GLY A O 1
ATOM 726 N N . PRO A 1 104 ? 25.779 -4.550 2.138 1.00 79.94 104 PRO A N 1
ATOM 727 C CA . PRO A 1 104 ? 24.602 -4.014 2.815 1.00 79.94 104 PRO A CA 1
ATOM 728 C C . PRO A 1 104 ? 23.862 -3.018 1.905 1.00 79.94 104 PRO A C 1
ATOM 730 O O . PRO A 1 104 ? 24.448 -2.034 1.460 1.00 79.94 104 PRO A O 1
ATOM 733 N N . MET A 1 105 ? 22.576 -3.276 1.632 1.00 87.06 105 MET A N 1
ATOM 734 C CA . MET A 1 105 ? 21.732 -2.376 0.836 1.00 87.06 105 MET A CA 1
ATOM 735 C C . MET A 1 105 ? 21.614 -1.003 1.501 1.00 87.06 105 MET A C 1
ATOM 737 O O . MET A 1 105 ? 21.371 -0.905 2.710 1.00 87.06 105 MET A O 1
ATOM 741 N N . SER A 1 106 ? 21.708 0.058 0.698 1.00 93.69 106 SER A N 1
ATOM 742 C CA . SER A 1 106 ? 21.422 1.418 1.151 1.00 93.69 106 SER A CA 1
ATOM 743 C C . SER A 1 106 ? 19.943 1.581 1.535 1.00 93.69 106 SER A C 1
ATOM 745 O O . SER A 1 106 ? 19.079 0.803 1.125 1.00 93.69 106 SER A O 1
ATOM 747 N N . ALA A 1 107 ? 19.619 2.620 2.311 1.00 94.19 107 ALA A N 1
ATOM 748 C CA . ALA A 1 107 ? 18.238 2.892 2.722 1.00 94.19 107 ALA A CA 1
ATOM 749 C C . ALA A 1 107 ? 17.290 3.129 1.528 1.00 94.19 107 ALA A C 1
ATOM 751 O O . ALA A 1 107 ? 16.130 2.721 1.584 1.00 94.19 107 ALA A O 1
ATOM 752 N N . TYR A 1 108 ? 17.796 3.739 0.451 1.00 94.38 108 TYR A N 1
ATOM 753 C CA . TYR A 1 108 ? 17.063 3.915 -0.802 1.00 94.38 108 TYR A CA 1
ATOM 754 C C . TYR A 1 108 ? 16.878 2.591 -1.551 1.00 94.38 108 TYR A C 1
ATOM 756 O O . TYR A 1 108 ? 15.774 2.291 -1.988 1.00 94.38 108 TYR A O 1
ATOM 764 N N . GLN A 1 109 ? 17.916 1.753 -1.638 1.00 95.00 109 GLN A N 1
ATOM 765 C CA . GLN A 1 109 ? 17.801 0.433 -2.271 1.00 95.00 109 GLN A CA 1
ATOM 766 C C . GLN A 1 109 ? 16.780 -0.450 -1.553 1.00 95.00 109 GLN A C 1
ATOM 768 O O . GLN A 1 109 ? 15.975 -1.099 -2.210 1.00 95.00 109 GLN A O 1
ATOM 773 N N . LYS A 1 110 ? 16.753 -0.416 -0.213 1.00 95.62 110 LYS A N 1
ATOM 774 C CA . LYS A 1 110 ? 15.707 -1.079 0.578 1.00 95.62 110 LYS A CA 1
ATOM 775 C C . LYS A 1 110 ? 14.314 -0.531 0.257 1.00 95.62 110 LYS A C 1
ATOM 777 O O . LYS A 1 110 ? 13.372 -1.301 0.132 1.00 95.62 110 LYS A O 1
ATOM 782 N N . TYR A 1 111 ? 14.178 0.787 0.107 1.00 96.88 111 TYR A N 1
ATOM 783 C CA . TYR A 1 111 ? 12.906 1.401 -0.273 1.00 96.88 111 TYR A CA 1
ATOM 784 C C . TYR A 1 111 ? 12.447 0.947 -1.666 1.00 96.88 111 TYR A C 1
ATOM 786 O O . TYR A 1 111 ? 11.312 0.507 -1.810 1.00 96.88 111 TYR A O 1
ATOM 794 N N . LYS A 1 112 ? 13.335 0.982 -2.667 1.00 96.06 112 LYS A N 1
ATOM 795 C CA . LYS A 1 112 ? 13.051 0.496 -4.023 1.00 96.06 112 LYS A CA 1
ATOM 796 C C . LYS A 1 112 ? 12.679 -0.992 -4.035 1.00 96.06 112 LYS A C 1
ATOM 798 O O . LYS A 1 112 ? 11.657 -1.338 -4.613 1.00 96.06 112 LYS A O 1
ATOM 803 N N . ASP A 1 113 ? 13.462 -1.847 -3.371 1.00 95.44 113 ASP A N 1
ATOM 804 C CA . ASP A 1 113 ? 13.190 -3.292 -3.245 1.00 95.44 113 ASP A CA 1
ATOM 805 C C . ASP A 1 113 ? 11.827 -3.537 -2.583 1.00 95.44 113 ASP A C 1
ATOM 807 O O . ASP A 1 113 ? 11.041 -4.323 -3.091 1.00 95.44 113 ASP A O 1
ATOM 811 N N . ASP A 1 114 ? 11.485 -2.811 -1.514 1.00 95.88 114 ASP A N 1
ATOM 812 C CA . ASP A 1 114 ? 10.155 -2.916 -0.904 1.00 95.88 114 ASP A CA 1
ATOM 813 C C . ASP A 1 114 ? 9.028 -2.512 -1.871 1.00 95.88 114 ASP A C 1
ATOM 815 O O . ASP A 1 114 ? 8.000 -3.180 -1.889 1.00 95.88 114 ASP A O 1
ATOM 819 N N . GLN A 1 115 ? 9.185 -1.433 -2.651 1.00 96.38 115 GLN A N 1
ATOM 820 C CA . GLN A 1 115 ? 8.126 -0.983 -3.567 1.00 96.38 115 GLN A CA 1
ATOM 821 C C . GLN A 1 115 ? 7.934 -1.942 -4.750 1.00 96.38 115 GLN A C 1
ATOM 823 O O . GLN A 1 115 ? 6.802 -2.236 -5.124 1.00 96.38 115 GLN A O 1
ATOM 828 N N . LEU A 1 116 ? 9.018 -2.507 -5.290 1.00 96.00 116 LEU A N 1
ATOM 829 C CA . LEU A 1 116 ? 8.943 -3.481 -6.387 1.00 96.00 116 LEU A CA 1
ATOM 830 C C . LEU A 1 116 ? 8.311 -4.820 -5.971 1.00 96.00 116 LEU A C 1
ATOM 832 O O . LEU A 1 116 ? 7.757 -5.521 -6.809 1.00 96.00 116 LEU A O 1
ATOM 836 N N . LEU A 1 117 ? 8.348 -5.177 -4.684 1.00 95.88 117 LEU A N 1
ATOM 837 C CA . LEU A 1 117 ? 7.738 -6.414 -4.180 1.00 95.88 117 LEU A CA 1
ATOM 838 C C . LEU A 1 117 ? 6.210 -6.337 -4.032 1.00 95.88 117 LEU A C 1
ATOM 840 O O . LEU A 1 117 ? 5.548 -7.368 -3.882 1.00 95.88 117 LEU A O 1
ATOM 844 N N . ARG A 1 118 ? 5.629 -5.134 -4.025 1.00 94.38 118 ARG A N 1
ATOM 845 C CA . ARG A 1 118 ? 4.226 -4.947 -3.632 1.00 94.38 118 ARG A CA 1
ATOM 846 C C . ARG A 1 118 ? 3.225 -5.317 -4.710 1.00 94.38 118 ARG A C 1
ATOM 848 O O . ARG A 1 118 ? 2.094 -5.644 -4.353 1.00 94.38 118 ARG A O 1
ATOM 855 N N . ASN A 1 119 ? 3.627 -5.293 -5.975 1.00 95.81 119 ASN A N 1
ATOM 856 C CA . ASN A 1 119 ? 2.761 -5.568 -7.111 1.00 95.81 119 ASN A CA 1
ATOM 857 C C . ASN A 1 119 ? 3.533 -6.253 -8.254 1.00 95.81 119 ASN A C 1
ATOM 859 O O . ASN A 1 119 ? 4.746 -6.054 -8.358 1.00 95.81 119 ASN A O 1
ATOM 863 N N . PRO A 1 120 ? 2.847 -7.051 -9.101 1.00 94.94 120 PRO A N 1
ATOM 864 C CA . PRO A 1 120 ? 3.401 -7.575 -10.348 1.00 94.94 120 PRO A CA 1
ATOM 865 C C . PRO A 1 120 ? 4.118 -6.503 -11.174 1.00 94.94 120 PRO A C 1
ATOM 867 O O . PRO A 1 120 ? 3.668 -5.358 -11.244 1.00 94.94 120 PRO A O 1
ATOM 870 N N . GLY A 1 121 ? 5.229 -6.898 -11.787 1.00 89.19 121 GLY A N 1
ATOM 871 C CA . GLY A 1 121 ? 6.234 -6.014 -12.370 1.00 89.19 121 GLY A CA 1
ATOM 872 C C . GLY A 1 121 ? 7.621 -6.354 -11.824 1.00 89.19 121 GLY A C 1
ATOM 873 O O . GLY A 1 121 ? 7.812 -7.417 -11.226 1.00 89.19 121 GLY A O 1
ATOM 874 N N . GLY A 1 122 ? 8.595 -5.468 -12.031 1.00 85.69 122 GLY A N 1
ATOM 875 C CA . GLY A 1 122 ? 9.961 -5.653 -11.547 1.00 85.69 122 GLY A CA 1
ATOM 876 C C . GLY A 1 122 ? 10.696 -6.800 -12.247 1.00 85.69 122 GLY A C 1
ATOM 877 O O . GLY A 1 122 ? 10.522 -7.974 -11.911 1.00 85.69 122 GLY A O 1
ATOM 878 N N . ASP A 1 123 ? 11.607 -6.484 -13.164 1.00 80.38 123 ASP A N 1
ATOM 879 C CA . ASP A 1 123 ? 12.351 -7.509 -13.923 1.00 80.38 123 ASP A CA 1
ATOM 880 C C . ASP A 1 123 ? 13.250 -8.399 -13.041 1.00 80.38 123 ASP A C 1
ATOM 882 O O . ASP A 1 123 ? 13.632 -9.508 -13.424 1.00 80.38 123 ASP A O 1
ATOM 886 N N . GLY A 1 124 ? 13.585 -7.922 -11.839 1.00 84.38 124 GLY A N 1
ATOM 887 C CA . GLY A 1 124 ? 14.412 -8.630 -10.863 1.00 84.38 124 GLY A CA 1
ATOM 888 C C . GLY A 1 124 ? 13.675 -9.636 -9.975 1.00 84.38 124 GLY A C 1
ATOM 889 O O . GLY A 1 124 ? 14.332 -10.281 -9.153 1.00 84.38 124 GLY A O 1
ATOM 890 N N . TYR A 1 125 ? 12.351 -9.786 -10.091 1.00 87.69 125 TYR A N 1
ATOM 891 C CA . TYR A 1 125 ? 11.561 -10.570 -9.137 1.00 87.69 125 TYR A CA 1
ATOM 892 C C . TYR A 1 125 ? 10.661 -11.610 -9.800 1.00 87.69 125 TYR A C 1
ATOM 894 O O . TYR A 1 125 ? 10.024 -11.380 -10.824 1.00 87.69 125 TYR A O 1
ATOM 902 N N . ASP A 1 126 ? 10.580 -12.764 -9.142 1.00 87.75 126 ASP A N 1
ATOM 903 C CA . ASP A 1 126 ? 9.581 -13.799 -9.375 1.00 87.75 126 ASP A CA 1
ATOM 904 C C . ASP A 1 126 ? 8.718 -13.876 -8.111 1.00 87.75 126 ASP A C 1
ATOM 906 O O . ASP A 1 126 ? 9.029 -14.587 -7.148 1.00 87.75 126 ASP A O 1
ATOM 910 N N . LEU A 1 127 ? 7.676 -13.040 -8.087 1.00 89.88 127 LEU A N 1
ATOM 911 C CA . LEU A 1 127 ? 6.811 -12.851 -6.921 1.00 89.88 127 LEU A CA 1
ATOM 912 C C . LEU A 1 127 ? 5.934 -14.076 -6.643 1.00 89.88 127 LEU A C 1
ATOM 914 O O . LEU A 1 127 ? 5.620 -14.344 -5.487 1.00 89.88 127 LEU A O 1
ATOM 918 N N . GLU A 1 128 ? 5.584 -14.849 -7.676 1.00 87.12 128 GLU A N 1
ATOM 919 C CA . GLU A 1 128 ? 4.827 -16.096 -7.521 1.00 87.12 128 GLU A CA 1
ATOM 920 C C . GLU A 1 128 ? 5.617 -17.122 -6.698 1.00 87.12 128 GLU A C 1
ATOM 922 O O . GLU A 1 128 ? 5.059 -17.782 -5.820 1.00 87.12 128 GLU A O 1
ATOM 927 N N . HIS A 1 129 ? 6.932 -17.196 -6.921 1.00 86.56 129 HIS A N 1
ATOM 928 C CA . HIS A 1 129 ? 7.829 -18.105 -6.206 1.00 86.56 129 HIS A CA 1
ATOM 929 C C . HIS A 1 129 ? 8.608 -17.430 -5.064 1.00 86.56 129 HIS A C 1
ATOM 931 O O . HIS A 1 129 ? 9.531 -18.042 -4.522 1.00 86.56 129 HIS A O 1
ATOM 937 N N . GLN A 1 130 ? 8.256 -16.191 -4.695 1.00 89.75 130 GLN A N 1
ATOM 938 C CA . GLN A 1 130 ? 8.852 -15.428 -3.587 1.00 89.75 130 GLN A CA 1
ATOM 939 C C . GLN A 1 130 ? 10.388 -15.382 -3.641 1.00 89.75 130 GLN A C 1
ATOM 941 O O . GLN A 1 130 ? 11.077 -15.560 -2.633 1.00 89.75 130 GLN A O 1
ATOM 946 N N . ARG A 1 131 ? 10.950 -15.152 -4.831 1.00 85.44 131 ARG A N 1
ATOM 947 C CA . ARG A 1 131 ? 12.404 -15.135 -5.033 1.00 85.44 131 ARG A CA 1
ATOM 948 C C . ARG A 1 131 ? 12.853 -13.970 -5.899 1.00 85.44 131 ARG A C 1
ATOM 950 O O . ARG A 1 131 ? 12.122 -13.468 -6.749 1.00 85.44 131 ARG A O 1
ATOM 957 N N . VAL A 1 132 ? 14.103 -13.571 -5.694 1.00 83.88 132 VAL A N 1
ATOM 958 C CA . VAL A 1 132 ? 14.814 -12.721 -6.650 1.00 83.88 132 VAL A CA 1
ATOM 959 C C . VAL A 1 132 ? 15.112 -13.589 -7.869 1.00 83.88 132 VAL A C 1
ATOM 961 O O . VAL A 1 132 ? 15.623 -14.702 -7.715 1.00 83.88 132 VAL A O 1
ATOM 964 N N . ALA A 1 133 ? 14.760 -13.117 -9.060 1.00 74.44 133 ALA A N 1
ATOM 965 C CA . ALA A 1 133 ? 14.990 -13.845 -10.297 1.00 74.44 133 ALA A CA 1
ATOM 966 C C . ALA A 1 133 ? 16.506 -13.935 -10.552 1.00 74.44 133 ALA A C 1
ATOM 968 O O . ALA A 1 133 ? 17.136 -13.003 -11.044 1.00 74.44 133 ALA A O 1
ATOM 969 N N . THR A 1 134 ? 17.115 -15.054 -10.158 1.00 54.09 134 THR A N 1
ATOM 970 C CA . THR A 1 134 ? 18.548 -15.328 -10.345 1.00 54.09 134 THR A CA 1
ATOM 971 C C . THR A 1 134 ? 18.873 -15.848 -11.741 1.00 54.09 134 THR A C 1
ATOM 973 O O . THR A 1 134 ? 20.022 -15.755 -12.172 1.00 54.09 134 THR A O 1
ATOM 976 N N . ASP A 1 135 ? 17.876 -16.350 -12.472 1.00 47.69 135 ASP A N 1
ATOM 977 C CA . ASP A 1 135 ? 18.057 -16.932 -13.798 1.00 47.69 135 ASP A CA 1
ATOM 978 C C . ASP A 1 135 ? 17.664 -15.934 -14.892 1.00 47.69 135 ASP A C 1
ATOM 980 O O . ASP A 1 135 ? 16.503 -15.789 -15.274 1.00 47.69 135 ASP A O 1
ATOM 984 N N . GLN A 1 136 ? 18.669 -15.240 -15.426 1.00 49.72 136 GLN A N 1
ATOM 985 C CA . GLN A 1 136 ? 18.506 -14.350 -16.576 1.00 49.72 136 GLN A CA 1
ATOM 986 C C . GLN A 1 136 ? 18.013 -15.098 -17.829 1.00 49.72 136 GLN A C 1
ATOM 988 O O . GLN A 1 136 ? 17.540 -14.483 -18.771 1.00 49.72 136 GLN A O 1
ATOM 993 N N . THR A 1 137 ? 18.094 -16.425 -17.891 1.00 47.12 137 THR A N 1
ATOM 994 C CA . THR A 1 137 ? 17.869 -17.180 -19.133 1.00 47.12 137 THR A CA 1
ATOM 995 C C . THR A 1 137 ? 16.429 -17.130 -19.664 1.00 47.12 137 THR A C 1
ATOM 997 O O . THR A 1 137 ? 16.249 -17.155 -20.881 1.00 47.12 137 THR A O 1
ATOM 1000 N N . GLN A 1 138 ? 15.409 -16.974 -18.809 1.00 43.94 138 GLN A N 1
ATOM 1001 C CA . GLN A 1 138 ? 14.014 -16.800 -19.254 1.00 43.94 138 GLN A CA 1
ATOM 1002 C C . GLN A 1 138 ? 13.657 -15.328 -19.546 1.00 43.94 138 GLN A C 1
ATOM 1004 O O . GLN A 1 138 ? 12.923 -15.061 -20.501 1.00 43.94 138 GLN A O 1
ATOM 1009 N N . SER A 1 139 ? 14.249 -14.377 -18.810 1.00 51.47 139 SER A N 1
ATOM 1010 C CA . SER A 1 139 ? 14.059 -12.922 -18.982 1.00 51.47 139 SER A CA 1
ATOM 1011 C C . SER A 1 139 ? 14.917 -12.289 -20.091 1.00 51.47 139 SER A C 1
ATOM 1013 O O . SER A 1 139 ? 14.778 -11.102 -20.385 1.00 51.47 139 SER A O 1
ATOM 1015 N N . GLN A 1 140 ? 15.801 -13.063 -20.730 1.00 59.12 140 GLN A N 1
ATOM 1016 C CA . GLN A 1 140 ? 16.646 -12.619 -21.852 1.00 59.12 140 GLN A CA 1
ATOM 1017 C C . GLN A 1 140 ? 16.014 -12.873 -23.228 1.00 59.12 140 GLN A C 1
ATOM 1019 O O . GLN A 1 140 ? 16.454 -12.296 -24.220 1.00 59.12 140 GLN A O 1
ATOM 1024 N N . SER A 1 141 ? 15.004 -13.744 -23.327 1.00 72.31 141 SER A N 1
ATOM 1025 C CA . SER A 1 141 ? 14.349 -14.005 -24.613 1.00 72.31 141 SER A CA 1
ATOM 1026 C C . SER A 1 141 ? 13.280 -12.951 -24.905 1.00 72.31 141 SER A C 1
ATOM 1028 O O . SER A 1 141 ? 12.496 -12.602 -24.027 1.00 72.31 141 SER A O 1
ATOM 1030 N N . TRP A 1 142 ? 13.212 -12.479 -26.154 1.00 77.62 142 TRP A N 1
ATOM 1031 C CA . TRP A 1 142 ? 12.229 -11.481 -26.602 1.00 77.62 142 TRP A CA 1
ATOM 1032 C C . TRP A 1 142 ? 10.781 -11.862 -26.237 1.00 77.62 142 TRP A C 1
ATOM 1034 O O . TRP A 1 142 ? 10.042 -11.053 -25.685 1.00 77.62 142 TRP A O 1
ATOM 1044 N N . TRP A 1 143 ? 10.400 -13.126 -26.460 1.00 82.00 143 TRP A N 1
ATOM 1045 C CA . TRP A 1 143 ? 9.074 -13.641 -26.092 1.00 82.00 143 TRP A CA 1
ATOM 1046 C C . TRP A 1 143 ? 8.868 -13.753 -24.579 1.00 82.00 143 TRP A C 1
ATOM 1048 O O . TRP A 1 143 ? 7.751 -13.563 -24.109 1.00 82.00 143 TRP A O 1
ATOM 1058 N N . GLY A 1 144 ? 9.925 -14.064 -23.824 1.00 82.44 144 GLY A N 1
ATOM 1059 C CA . GLY A 1 144 ? 9.869 -14.135 -22.365 1.00 82.44 144 GLY A CA 1
ATOM 1060 C C . GLY A 1 144 ? 9.600 -12.773 -21.731 1.00 82.44 144 GLY A C 1
ATOM 1061 O O . GLY A 1 144 ? 8.812 -12.698 -20.798 1.00 82.44 144 GLY A O 1
ATOM 1062 N N . ARG A 1 145 ? 10.185 -11.705 -22.285 1.00 82.25 145 ARG A N 1
ATOM 1063 C CA . ARG A 1 145 ? 9.992 -10.319 -21.834 1.00 82.25 145 ARG A CA 1
ATOM 1064 C C . ARG A 1 145 ? 8.585 -9.798 -22.113 1.00 82.25 145 ARG A C 1
ATOM 1066 O O . ARG A 1 145 ? 7.824 -9.565 -21.185 1.00 82.25 145 ARG A O 1
ATOM 1073 N N . VAL A 1 146 ? 8.175 -9.801 -23.384 1.00 86.94 146 VAL A N 1
ATOM 1074 C CA . VAL A 1 146 ? 6.808 -9.412 -23.781 1.00 86.94 146 VAL A CA 1
ATOM 1075 C C . VAL A 1 146 ? 5.752 -10.244 -23.044 1.00 86.94 146 VAL A C 1
ATOM 1077 O O . VAL A 1 146 ? 4.718 -9.728 -22.625 1.00 86.94 146 VAL A O 1
ATOM 1080 N N . GLY A 1 147 ? 6.000 -11.547 -22.876 1.00 89.88 147 GLY A N 1
ATOM 1081 C CA . GLY A 1 147 ? 5.119 -12.433 -22.120 1.00 89.88 147 GLY A CA 1
ATOM 1082 C C . GLY A 1 147 ? 5.051 -12.086 -20.632 1.00 89.88 147 GLY A C 1
ATOM 1083 O O . GLY A 1 147 ? 3.960 -12.124 -20.062 1.00 89.88 147 GLY A O 1
ATOM 1084 N N . LYS A 1 148 ? 6.184 -11.727 -20.017 1.00 88.19 148 LYS A N 1
ATOM 1085 C CA . LYS A 1 148 ? 6.252 -11.271 -18.626 1.00 88.19 148 LYS A CA 1
ATOM 1086 C C . LYS A 1 148 ? 5.461 -9.980 -18.437 1.00 88.19 148 LYS A C 1
ATOM 1088 O O . LYS A 1 148 ? 4.566 -9.986 -17.604 1.00 88.19 148 LYS A O 1
ATOM 1093 N N . ASP A 1 149 ? 5.676 -8.953 -19.253 1.00 90.75 149 ASP A N 1
ATOM 1094 C CA . ASP A 1 149 ? 4.977 -7.665 -19.114 1.00 90.75 149 ASP A CA 1
ATOM 1095 C C . ASP A 1 149 ? 3.455 -7.807 -19.272 1.00 90.75 149 ASP A C 1
ATOM 1097 O O . ASP A 1 149 ? 2.671 -7.224 -18.520 1.00 90.75 149 ASP A O 1
ATOM 1101 N N . LEU A 1 150 ? 3.007 -8.640 -20.222 1.00 93.38 150 LEU A N 1
ATOM 1102 C CA . LEU A 1 150 ? 1.588 -8.972 -20.385 1.00 93.38 150 LEU A CA 1
ATOM 1103 C C . LEU A 1 150 ? 1.038 -9.742 -19.176 1.00 93.38 150 LEU A C 1
ATOM 1105 O O . LEU A 1 150 ? -0.091 -9.491 -18.746 1.00 93.38 150 LEU A O 1
ATOM 1109 N N . SER A 1 151 ? 1.820 -10.676 -18.628 1.00 94.06 151 SER A N 1
ATOM 1110 C CA . SER A 1 151 ? 1.463 -11.420 -17.417 1.00 94.06 151 SER A CA 1
ATOM 1111 C C . SER A 1 151 ? 1.396 -10.506 -16.195 1.00 94.06 151 SER A C 1
ATOM 1113 O O . SER A 1 151 ? 0.464 -10.631 -15.405 1.00 94.06 151 SER A O 1
ATOM 1115 N N . ASP A 1 152 ? 2.326 -9.564 -16.058 1.00 93.75 152 ASP A N 1
ATOM 1116 C CA . ASP A 1 152 ? 2.370 -8.585 -14.974 1.00 93.75 152 ASP A CA 1
ATOM 1117 C C . ASP A 1 152 ? 1.192 -7.607 -15.089 1.00 93.75 152 ASP A C 1
ATOM 1119 O O . ASP A 1 152 ? 0.478 -7.379 -14.111 1.00 93.75 152 ASP A O 1
ATOM 1123 N N . SER A 1 153 ? 0.871 -7.149 -16.304 1.00 96.31 153 SER A N 1
ATOM 1124 C CA . SER A 1 153 ? -0.333 -6.354 -16.580 1.00 96.31 153 SER A CA 1
ATOM 1125 C C . SER A 1 153 ? -1.617 -7.091 -16.171 1.00 96.31 153 SER A C 1
ATOM 1127 O O . SER A 1 153 ? -2.466 -6.545 -15.457 1.00 96.31 153 SER A O 1
ATOM 1129 N N . PHE A 1 154 ? -1.751 -8.368 -16.548 1.00 97.00 154 PHE A N 1
ATOM 1130 C CA . PHE A 1 154 ? -2.889 -9.195 -16.141 1.00 97.00 154 PHE A CA 1
ATOM 1131 C C . PHE A 1 154 ? -2.893 -9.487 -14.633 1.00 97.00 154 PHE A C 1
ATOM 1133 O O . PHE A 1 154 ? -3.957 -9.513 -14.010 1.00 97.00 154 PHE A O 1
ATOM 1140 N N . GLY A 1 155 ? -1.719 -9.679 -14.032 1.00 97.12 155 GLY A N 1
ATOM 1141 C CA . GLY A 1 155 ? -1.533 -9.849 -12.596 1.00 97.12 155 GLY A CA 1
ATOM 1142 C C . GLY A 1 155 ? -2.039 -8.638 -11.818 1.00 97.12 155 GLY A C 1
ATOM 1143 O O . GLY A 1 155 ? -2.805 -8.798 -10.869 1.00 97.12 155 GLY A O 1
ATOM 1144 N N . ASN A 1 156 ? -1.705 -7.433 -12.276 1.00 97.50 156 ASN A N 1
ATOM 1145 C CA . ASN A 1 156 ? -2.204 -6.183 -11.717 1.00 97.50 156 ASN A CA 1
ATOM 1146 C C . ASN A 1 156 ? -3.726 -6.036 -11.907 1.00 97.50 156 ASN A C 1
ATOM 1148 O O . ASN A 1 156 ? -4.440 -5.725 -10.955 1.00 97.50 156 ASN A O 1
ATOM 1152 N N . LEU A 1 157 ? -4.288 -6.394 -13.067 1.00 97.62 157 LEU A N 1
ATOM 1153 C CA . LEU A 1 157 ? -5.749 -6.408 -13.251 1.00 97.62 157 LEU A CA 1
ATOM 1154 C C . LEU A 1 157 ? -6.457 -7.419 -12.326 1.00 97.62 157 LEU A C 1
ATOM 1156 O O . LEU A 1 157 ? -7.543 -7.159 -11.802 1.00 97.62 157 LEU A O 1
ATOM 1160 N N . LYS A 1 158 ? -5.841 -8.580 -12.089 1.00 97.81 158 LYS A N 1
ATOM 1161 C CA . LYS A 1 158 ? -6.323 -9.565 -11.116 1.00 97.81 158 LYS A CA 1
ATOM 1162 C C . LYS A 1 158 ? -6.247 -9.013 -9.691 1.00 97.81 158 LYS A C 1
ATOM 1164 O O . LYS A 1 158 ? -7.187 -9.223 -8.923 1.00 97.81 158 LYS A O 1
ATOM 1169 N N . ASN A 1 159 ? -5.176 -8.301 -9.339 1.00 97.75 159 ASN A N 1
ATOM 1170 C CA . ASN A 1 159 ? -5.043 -7.638 -8.043 1.00 97.75 159 ASN A CA 1
ATOM 1171 C C . ASN A 1 159 ? -6.117 -6.569 -7.837 1.00 97.75 159 ASN A C 1
ATOM 1173 O O . ASN A 1 159 ? -6.749 -6.579 -6.783 1.00 97.75 159 ASN A O 1
ATOM 1177 N N . LEU A 1 160 ? -6.444 -5.778 -8.862 1.00 97.56 160 LEU A N 1
ATOM 1178 C CA . LEU A 1 160 ? -7.569 -4.842 -8.834 1.00 97.56 160 LEU A CA 1
ATOM 1179 C C . LEU A 1 160 ? -8.877 -5.554 -8.464 1.00 97.56 160 LEU A C 1
ATOM 1181 O O . LEU A 1 160 ? -9.573 -5.142 -7.534 1.00 97.56 160 LEU A O 1
ATOM 1185 N N . CYS A 1 161 ? -9.203 -6.661 -9.139 1.00 97.69 161 CYS A N 1
ATOM 1186 C CA . CYS A 1 161 ? -10.398 -7.452 -8.830 1.00 97.69 161 CYS A CA 1
ATOM 1187 C C . CYS A 1 161 ? -10.358 -8.040 -7.410 1.00 97.69 161 CYS A C 1
ATOM 1189 O O . CYS A 1 161 ? -11.368 -8.043 -6.705 1.00 97.69 161 CYS A O 1
ATOM 1191 N N . ASN A 1 162 ? -9.198 -8.522 -6.963 1.00 97.56 162 ASN A N 1
ATOM 1192 C CA . ASN A 1 162 ? -9.044 -9.061 -5.616 1.00 97.56 162 ASN A CA 1
ATOM 1193 C C . ASN A 1 162 ? -9.207 -7.971 -4.550 1.00 97.56 162 ASN A C 1
ATOM 1195 O O . ASN A 1 162 ? -9.915 -8.206 -3.573 1.00 97.56 162 ASN A O 1
ATOM 1199 N N . ASN A 1 163 ? -8.627 -6.785 -4.749 1.00 96.81 163 ASN A N 1
ATOM 1200 C CA . ASN A 1 163 ? -8.765 -5.620 -3.871 1.00 96.81 163 ASN A CA 1
ATOM 1201 C C . ASN A 1 163 ? -10.192 -5.063 -3.864 1.00 96.81 163 ASN A C 1
ATOM 1203 O O . ASN A 1 163 ? -10.661 -4.610 -2.825 1.00 96.81 163 ASN A O 1
ATOM 1207 N N . PHE A 1 164 ? -10.946 -5.182 -4.957 1.00 97.25 164 PHE A N 1
ATOM 1208 C CA . PHE A 1 164 ? -12.385 -4.927 -4.908 1.00 97.25 164 PHE A CA 1
ATOM 1209 C C . PHE A 1 164 ? -13.105 -5.918 -3.977 1.00 97.25 164 PHE A C 1
ATOM 1211 O O . PHE A 1 164 ? -13.970 -5.527 -3.196 1.00 97.25 164 PHE A O 1
ATOM 1218 N N . LEU A 1 165 ? -12.737 -7.201 -4.024 1.00 96.50 165 LEU A N 1
ATOM 1219 C CA . LEU A 1 165 ? -13.381 -8.260 -3.248 1.00 96.50 165 LEU A CA 1
ATOM 1220 C C . LEU A 1 165 ? -12.840 -8.362 -1.809 1.00 96.50 165 LEU A C 1
ATOM 1222 O O . LEU A 1 165 ? -13.331 -7.689 -0.902 1.00 96.50 165 LEU A O 1
ATOM 1226 N N . LEU A 1 166 ? -11.875 -9.254 -1.575 1.00 93.88 166 LEU A N 1
ATOM 1227 C CA . LEU A 1 166 ? -11.400 -9.640 -0.238 1.00 93.88 166 LEU A CA 1
ATOM 1228 C C . LEU A 1 166 ? -9.997 -9.118 0.091 1.00 93.88 166 LEU A C 1
ATOM 1230 O O . LEU A 1 166 ? -9.619 -9.118 1.260 1.00 93.88 166 LEU A O 1
ATOM 1234 N N . GLY A 1 167 ? -9.265 -8.642 -0.913 1.00 94.88 167 GLY A N 1
ATOM 1235 C CA . GLY A 1 167 ? -7.889 -8.176 -0.809 1.00 94.88 167 GLY A CA 1
ATOM 1236 C C . GLY A 1 167 ? -6.940 -8.950 -1.720 1.00 94.88 167 GLY A C 1
ATOM 1237 O O . GLY A 1 167 ? -7.054 -10.170 -1.864 1.00 94.88 167 GLY A O 1
ATOM 1238 N N . ALA A 1 168 ? -5.996 -8.243 -2.337 1.00 96.38 168 ALA A N 1
ATOM 1239 C CA . ALA A 1 168 ? -4.890 -8.832 -3.079 1.00 96.38 168 ALA A CA 1
ATOM 1240 C C . ALA A 1 168 ? -3.745 -9.229 -2.141 1.00 96.38 168 ALA A C 1
ATOM 1242 O O . ALA A 1 168 ? -3.543 -8.644 -1.071 1.00 96.38 168 ALA A O 1
ATOM 1243 N N . ARG A 1 169 ? -2.976 -10.229 -2.563 1.00 96.44 169 ARG A N 1
ATOM 1244 C CA . ARG A 1 169 ? -1.744 -10.621 -1.882 1.00 96.44 169 ARG A CA 1
ATOM 1245 C C . ARG A 1 169 ? -0.577 -9.797 -2.405 1.00 96.44 169 ARG A C 1
ATOM 1247 O O . ARG A 1 169 ? -0.592 -9.387 -3.561 1.00 96.44 169 ARG A O 1
ATOM 1254 N N . PHE A 1 170 ? 0.417 -9.572 -1.560 1.00 95.62 170 PHE A N 1
ATOM 1255 C CA . PHE A 1 170 ? 1.607 -8.801 -1.915 1.00 95.62 170 PHE A CA 1
ATOM 1256 C C . PHE A 1 170 ? 2.842 -9.378 -1.230 1.00 95.62 170 PHE A C 1
ATOM 1258 O O . PHE A 1 170 ? 2.716 -10.040 -0.197 1.00 95.62 170 PHE A O 1
ATOM 1265 N N . CYS A 1 171 ? 4.026 -9.120 -1.784 1.00 96.56 171 CYS A N 1
ATOM 1266 C CA . CYS A 1 171 ? 5.280 -9.554 -1.182 1.00 96.56 171 CYS A CA 1
ATOM 1267 C C . CYS A 1 171 ? 5.945 -8.434 -0.371 1.00 96.56 171 CYS A C 1
ATOM 1269 O O . CYS A 1 171 ? 5.739 -7.249 -0.623 1.00 96.56 171 CYS A O 1
ATOM 1271 N N . TYR A 1 172 ? 6.766 -8.815 0.608 1.00 95.31 172 TYR A N 1
ATOM 1272 C CA . TYR A 1 172 ? 7.567 -7.886 1.412 1.00 95.31 172 TYR A CA 1
ATOM 1273 C C . TYR A 1 172 ? 8.860 -8.542 1.912 1.00 95.31 172 TYR A C 1
ATOM 1275 O O . TYR A 1 172 ? 8.977 -9.769 1.921 1.00 95.31 172 TYR A O 1
ATOM 1283 N N . ARG A 1 173 ? 9.837 -7.746 2.367 1.00 94.25 173 ARG A N 1
ATOM 1284 C CA . ARG A 1 173 ? 11.050 -8.270 3.016 1.00 94.25 173 ARG A CA 1
ATOM 1285 C C . ARG A 1 173 ? 10.848 -8.493 4.507 1.00 94.25 173 ARG A C 1
ATOM 1287 O O . ARG A 1 173 ? 10.556 -7.565 5.260 1.00 94.25 173 ARG A O 1
ATOM 1294 N N . LYS A 1 174 ? 11.109 -9.719 4.949 1.00 91.69 174 LYS A N 1
ATOM 1295 C CA . LYS A 1 174 ? 11.193 -10.077 6.366 1.00 91.69 174 LYS A CA 1
ATOM 1296 C C . LYS A 1 174 ? 12.508 -9.580 6.992 1.00 91.69 174 LYS A C 1
ATOM 1298 O O . LYS A 1 174 ? 13.464 -9.290 6.270 1.00 91.69 174 LYS A O 1
ATOM 1303 N N . PRO A 1 175 ? 12.617 -9.547 8.337 1.00 89.19 175 PRO A N 1
ATOM 1304 C CA . PRO A 1 175 ? 13.855 -9.161 9.026 1.00 89.19 175 PRO A CA 1
ATOM 1305 C C . PRO A 1 175 ? 15.085 -10.021 8.690 1.00 89.19 175 PRO A C 1
ATOM 1307 O O . PRO A 1 175 ? 16.211 -9.550 8.793 1.00 89.19 175 PRO A O 1
ATOM 1310 N N . ASN A 1 176 ? 14.886 -11.276 8.277 1.00 89.00 176 ASN A N 1
ATOM 1311 C CA . ASN A 1 176 ? 15.943 -12.181 7.808 1.00 89.00 176 ASN A CA 1
ATOM 1312 C C . ASN A 1 176 ? 16.255 -12.029 6.304 1.00 89.00 176 ASN A C 1
ATOM 1314 O O . ASN A 1 176 ? 16.934 -12.880 5.746 1.00 89.00 176 ASN A O 1
ATOM 1318 N N . ASN A 1 177 ? 15.755 -10.973 5.650 1.00 85.94 177 ASN A N 1
ATOM 1319 C CA . ASN A 1 177 ? 15.841 -10.707 4.209 1.00 85.94 177 ASN A CA 1
ATOM 1320 C C . ASN A 1 177 ? 15.130 -11.711 3.288 1.00 85.94 177 ASN A C 1
ATOM 1322 O O . ASN A 1 177 ? 15.178 -11.537 2.070 1.00 85.94 177 ASN A O 1
ATOM 1326 N N . GLU A 1 178 ? 14.405 -12.699 3.808 1.00 91.31 178 GLU A N 1
ATOM 1327 C CA . GLU A 1 178 ? 13.535 -13.533 2.975 1.00 91.31 178 GLU A CA 1
ATOM 1328 C C . GLU A 1 178 ? 12.332 -12.734 2.460 1.00 91.31 178 GLU A C 1
ATOM 1330 O O . GLU A 1 178 ? 11.871 -11.782 3.101 1.00 91.31 178 GLU A O 1
ATOM 1335 N N . ILE A 1 179 ? 11.795 -13.145 1.311 1.00 94.25 179 ILE A N 1
ATOM 1336 C CA . ILE A 1 179 ? 10.536 -12.608 0.799 1.00 94.25 179 ILE A CA 1
ATOM 1337 C C . ILE A 1 179 ? 9.386 -13.315 1.532 1.00 94.25 179 ILE A C 1
ATOM 1339 O O . ILE A 1 179 ? 9.363 -14.537 1.671 1.00 94.25 179 ILE A O 1
ATOM 1343 N N . GLY A 1 180 ? 8.473 -12.530 2.092 1.00 94.50 180 GLY A N 1
ATOM 1344 C CA . GLY A 1 180 ? 7.228 -12.983 2.702 1.00 94.50 180 GLY A CA 1
ATOM 1345 C C . GLY A 1 180 ? 6.017 -12.512 1.918 1.00 94.50 180 GLY A C 1
ATOM 1346 O O . GLY A 1 180 ? 6.143 -11.705 1.005 1.00 94.50 180 GLY A O 1
ATOM 1347 N N . GLU A 1 181 ? 4.844 -12.990 2.320 1.00 96.06 181 GLU A N 1
ATOM 1348 C CA . GLU A 1 181 ? 3.566 -12.669 1.690 1.00 96.06 181 GLU A CA 1
ATOM 1349 C C . GLU A 1 181 ? 2.611 -12.073 2.729 1.00 96.06 181 GLU A C 1
ATOM 1351 O O . GLU A 1 181 ? 2.479 -12.590 3.840 1.00 96.06 181 GLU A O 1
ATOM 1356 N N . GLY A 1 182 ? 1.970 -10.967 2.367 1.00 94.06 182 GLY A N 1
ATOM 1357 C CA . GLY A 1 182 ? 0.904 -10.318 3.118 1.00 94.06 182 GLY A CA 1
ATOM 1358 C C . GLY A 1 182 ? -0.393 -10.294 2.313 1.00 94.06 182 GLY A C 1
ATOM 1359 O O . GLY A 1 182 ? -0.458 -10.731 1.162 1.00 94.06 182 GLY A O 1
ATOM 1360 N N . THR A 1 183 ? -1.469 -9.790 2.910 1.00 94.75 183 THR A N 1
ATOM 1361 C CA . THR A 1 183 ? -2.752 -9.603 2.216 1.00 94.75 183 THR A CA 1
ATOM 1362 C C . THR A 1 183 ? -3.328 -8.239 2.565 1.00 94.75 183 THR A C 1
ATOM 1364 O O . THR A 1 183 ? -3.449 -7.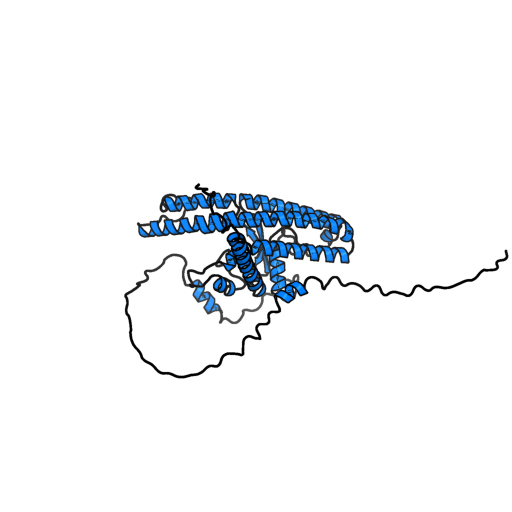897 3.741 1.00 94.75 183 THR A O 1
ATOM 1367 N N . ARG A 1 184 ? -3.659 -7.454 1.536 1.00 92.81 184 ARG A N 1
ATOM 1368 C CA . ARG A 1 184 ? -4.327 -6.154 1.669 1.00 92.81 184 ARG A CA 1
ATOM 1369 C C . ARG A 1 184 ? -5.788 -6.354 2.080 1.00 92.81 184 ARG A C 1
ATOM 1371 O O . ARG A 1 184 ? -6.323 -7.455 1.966 1.00 92.81 184 ARG A O 1
ATOM 1378 N N . ARG A 1 185 ? -6.464 -5.304 2.550 1.00 92.38 185 ARG A N 1
ATOM 1379 C CA . ARG A 1 185 ? -7.917 -5.362 2.792 1.00 92.38 185 ARG A CA 1
ATOM 1380 C C . ARG A 1 185 ? -8.665 -5.105 1.487 1.00 92.38 185 ARG A C 1
ATOM 1382 O O . ARG A 1 185 ? -8.339 -4.170 0.765 1.00 92.38 185 ARG A O 1
ATOM 1389 N N . GLY A 1 186 ? -9.672 -5.929 1.202 1.00 94.38 186 GLY A N 1
ATOM 1390 C CA . GLY A 1 186 ? -10.575 -5.693 0.078 1.00 94.38 186 GLY A CA 1
ATOM 1391 C C . GLY A 1 186 ? -11.747 -4.780 0.430 1.00 94.38 186 GLY A C 1
ATOM 1392 O O . GLY A 1 186 ? -12.179 -4.740 1.584 1.00 94.38 186 GLY A O 1
ATOM 1393 N N . VAL A 1 187 ? -12.303 -4.090 -0.566 1.00 97.19 187 VAL A N 1
ATOM 1394 C CA . VAL A 1 187 ? -13.425 -3.154 -0.402 1.00 97.19 187 VAL A CA 1
ATOM 1395 C C . VAL A 1 187 ? -14.681 -3.874 0.093 1.00 97.19 187 VAL A C 1
ATOM 1397 O O . VAL A 1 187 ? -15.226 -3.508 1.133 1.00 97.19 187 VAL A O 1
ATOM 1400 N N . VAL A 1 188 ? -15.131 -4.928 -0.596 1.00 97.25 188 VAL A N 1
ATOM 1401 C CA . VAL A 1 188 ? -16.340 -5.677 -0.208 1.00 97.25 188 VAL A CA 1
ATOM 1402 C C . VAL A 1 188 ? -16.159 -6.337 1.158 1.00 97.25 188 VAL A C 1
ATOM 1404 O O . VAL A 1 188 ? -17.053 -6.255 2.001 1.00 97.25 188 VAL A O 1
ATOM 1407 N N . GLY A 1 189 ? -14.997 -6.952 1.403 1.00 95.94 189 GLY A N 1
ATOM 1408 C CA . GLY A 1 189 ? -14.662 -7.526 2.708 1.00 95.94 189 GLY A CA 1
ATOM 1409 C C . GLY A 1 189 ? -14.755 -6.492 3.833 1.00 95.94 189 GLY A C 1
ATOM 1410 O O . GLY A 1 189 ? -15.373 -6.751 4.864 1.00 95.94 189 GLY A O 1
ATOM 1411 N N . SER A 1 190 ? -14.233 -5.290 3.595 1.00 96.94 190 SER A N 1
ATOM 1412 C CA . SER A 1 190 ? -14.261 -4.197 4.567 1.00 96.94 190 SER A CA 1
ATOM 1413 C C . SER A 1 190 ? -15.666 -3.628 4.785 1.00 96.94 190 SER A C 1
ATOM 1415 O O . SER A 1 190 ? -16.036 -3.352 5.919 1.00 96.94 190 SER A O 1
ATOM 1417 N N . VAL A 1 191 ? -16.509 -3.539 3.750 1.00 97.31 191 VAL A N 1
ATOM 1418 C CA . VAL A 1 191 ? -17.932 -3.171 3.914 1.00 97.31 191 VAL A CA 1
ATOM 1419 C C . VAL A 1 191 ? -18.674 -4.193 4.782 1.00 97.31 191 VAL A C 1
ATOM 1421 O O . VAL A 1 191 ? -19.477 -3.824 5.640 1.00 97.31 191 VAL A O 1
ATOM 1424 N N . VAL A 1 192 ? -18.415 -5.487 4.584 1.00 96.44 192 VAL A N 1
ATOM 1425 C CA . VAL A 1 192 ? -19.020 -6.544 5.408 1.00 96.44 192 VAL A CA 1
ATOM 1426 C C . VAL A 1 192 ? -18.558 -6.434 6.862 1.00 96.44 192 VAL A C 1
ATOM 1428 O O . VAL A 1 192 ? -19.388 -6.532 7.769 1.00 96.44 192 VAL A O 1
ATOM 1431 N N . ASP A 1 193 ? -17.262 -6.216 7.090 1.00 95.94 193 ASP A N 1
ATOM 1432 C CA . ASP A 1 193 ? -16.705 -6.019 8.431 1.00 95.94 193 ASP A CA 1
ATOM 1433 C C . ASP A 1 193 ? -17.286 -4.766 9.105 1.00 95.94 193 ASP A C 1
ATOM 1435 O O . ASP A 1 193 ? -17.735 -4.855 10.248 1.00 95.94 193 ASP A O 1
ATOM 1439 N N . PHE A 1 194 ? -17.447 -3.663 8.365 1.00 97.00 194 PHE A N 1
ATOM 1440 C CA . PHE A 1 194 ? -18.089 -2.440 8.852 1.00 97.00 194 PHE A CA 1
ATOM 1441 C C . PHE A 1 194 ? -19.481 -2.716 9.430 1.00 97.00 194 PHE A C 1
ATOM 1443 O O . PHE A 1 194 ? -19.778 -2.310 10.552 1.00 97.00 194 PHE A O 1
ATOM 1450 N N . PHE A 1 195 ? -20.346 -3.435 8.704 1.00 97.00 195 PHE A N 1
ATOM 1451 C CA . PHE A 1 195 ? -21.692 -3.741 9.201 1.00 97.00 195 PHE A CA 1
ATOM 1452 C C . PHE A 1 195 ? -21.681 -4.706 10.391 1.00 97.00 195 PHE A C 1
ATOM 1454 O O . PHE A 1 195 ? -22.521 -4.579 11.287 1.00 97.00 195 PHE A O 1
ATOM 1461 N N . LYS A 1 196 ? -20.734 -5.652 10.433 1.00 96.50 196 LYS A N 1
ATOM 1462 C CA . LYS A 1 196 ? -20.549 -6.544 11.586 1.00 96.50 196 LYS A CA 1
ATOM 1463 C C . LYS A 1 196 ? -20.146 -5.762 12.831 1.00 96.50 196 LYS A C 1
ATOM 1465 O O . LYS A 1 196 ? -20.773 -5.930 13.878 1.00 96.50 196 LYS A O 1
ATOM 1470 N N . ASP A 1 197 ? -19.147 -4.897 12.722 1.00 96.31 197 ASP A N 1
ATOM 1471 C CA . ASP A 1 197 ? -18.643 -4.112 13.845 1.00 96.31 197 ASP A CA 1
ATOM 1472 C C . ASP A 1 197 ? -19.652 -3.040 14.271 1.00 96.31 197 ASP A C 1
ATOM 1474 O O . ASP A 1 197 ? -19.909 -2.882 15.465 1.00 96.31 197 ASP A O 1
ATOM 1478 N N . LEU A 1 198 ? -20.333 -2.393 13.322 1.00 96.81 198 LEU A N 1
ATOM 1479 C CA . LEU A 1 198 ? -21.407 -1.445 13.612 1.00 96.81 198 LEU A CA 1
ATOM 1480 C C . LEU A 1 198 ? -22.576 -2.118 14.341 1.00 96.81 198 LEU A C 1
ATOM 1482 O O . LEU A 1 198 ? -23.040 -1.611 15.360 1.00 96.81 198 LEU A O 1
ATOM 1486 N N . GLY A 1 199 ? -23.053 -3.274 13.871 1.00 95.94 199 GLY A N 1
ATOM 1487 C CA . GLY A 1 199 ? -24.126 -3.989 14.564 1.00 95.94 199 GLY A CA 1
ATOM 1488 C C . GLY A 1 199 ? -23.683 -4.531 15.928 1.00 95.94 199 GLY A C 1
ATOM 1489 O O . GLY A 1 199 ? -24.462 -4.519 16.886 1.00 95.94 199 GLY A O 1
ATOM 1490 N N . SER A 1 200 ? -22.424 -4.955 16.061 1.00 95.38 200 SER A N 1
ATOM 1491 C CA . SER A 1 200 ? -21.852 -5.365 17.350 1.00 95.38 200 SER A CA 1
ATOM 1492 C C . SER A 1 200 ? -21.807 -4.192 18.328 1.00 95.38 200 SER A C 1
ATOM 1494 O O . SER A 1 200 ? -22.206 -4.343 19.486 1.00 95.38 200 SER A O 1
ATOM 1496 N N . ALA A 1 201 ? -21.425 -3.004 17.848 1.00 95.38 201 ALA A N 1
ATOM 1497 C CA . ALA A 1 201 ? -21.468 -1.770 18.616 1.00 95.38 201 ALA A CA 1
ATOM 1498 C C . ALA A 1 201 ? -22.902 -1.444 19.045 1.00 95.38 201 ALA A C 1
ATOM 1500 O O . ALA A 1 201 ? -23.176 -1.403 20.241 1.00 95.38 201 ALA A O 1
ATOM 1501 N N . LEU A 1 202 ? -23.836 -1.294 18.098 1.00 96.38 202 LEU A N 1
ATOM 1502 C CA . LEU A 1 202 ? -25.231 -0.905 18.358 1.00 96.38 202 LEU A CA 1
ATOM 1503 C C . LEU A 1 202 ? -25.978 -1.892 19.266 1.00 96.38 202 LEU A C 1
ATOM 1505 O O . LEU A 1 202 ? -26.868 -1.498 20.017 1.00 96.38 202 LEU A O 1
ATOM 1509 N N . SER A 1 203 ? -25.598 -3.170 19.238 1.00 95.44 203 SER A N 1
ATOM 1510 C CA . SER A 1 203 ? -26.138 -4.194 20.137 1.00 95.44 203 SER A CA 1
ATOM 1511 C C . SER A 1 203 ? -25.453 -4.241 21.511 1.00 95.44 203 SER A C 1
ATOM 1513 O O . SER A 1 203 ? -25.784 -5.099 22.333 1.00 95.44 203 SER A O 1
ATOM 1515 N N . PHE A 1 204 ? -24.492 -3.348 21.774 1.00 94.69 204 PHE A N 1
ATOM 1516 C CA . PHE A 1 204 ? -23.663 -3.317 22.981 1.00 94.69 204 PHE A CA 1
ATOM 1517 C C . PHE A 1 204 ? -23.014 -4.682 23.283 1.00 94.69 204 PHE A C 1
ATOM 1519 O O . PHE A 1 204 ? -22.996 -5.140 24.430 1.00 94.69 204 PHE A O 1
ATOM 1526 N N . GLY A 1 205 ? -22.532 -5.366 22.238 1.00 92.38 205 GLY A N 1
ATOM 1527 C CA . GLY A 1 205 ? -21.904 -6.689 22.319 1.00 92.38 205 GLY A CA 1
ATOM 1528 C C . GLY A 1 205 ? -22.873 -7.857 22.532 1.00 92.38 205 GLY A C 1
ATOM 1529 O O . GLY A 1 205 ? -22.450 -8.950 22.922 1.00 92.38 205 GLY A O 1
ATOM 1530 N N . GLN A 1 206 ? -24.175 -7.667 22.297 1.00 92.44 206 GLN A N 1
ATOM 1531 C CA . GLN A 1 206 ? -25.140 -8.770 22.307 1.00 92.44 206 GLN A CA 1
ATOM 1532 C C . GLN A 1 206 ? -25.001 -9.643 21.051 1.00 92.44 206 GLN A C 1
ATOM 1534 O O . GLN A 1 206 ? -25.010 -10.870 21.160 1.00 92.44 206 GLN A O 1
ATOM 1539 N N . TRP A 1 207 ? -24.836 -9.022 19.883 1.00 94.44 207 TRP A N 1
ATOM 1540 C CA . TRP A 1 207 ? -24.451 -9.690 18.643 1.00 94.44 207 TRP A CA 1
ATOM 1541 C C . TRP A 1 207 ? -22.933 -9.575 18.472 1.00 94.44 207 TRP A C 1
ATOM 1543 O O . TRP A 1 207 ? -22.389 -8.480 18.558 1.00 94.44 207 TRP A O 1
ATOM 1553 N N . ARG A 1 208 ? -22.253 -10.717 18.315 1.00 92.81 208 ARG A N 1
ATOM 1554 C CA . ARG A 1 208 ? -20.784 -10.835 18.256 1.00 92.81 208 ARG A CA 1
ATOM 1555 C C . ARG A 1 208 ? -20.396 -11.844 17.171 1.00 92.81 208 ARG A C 1
ATOM 1557 O O . ARG A 1 208 ? -20.161 -13.013 17.482 1.00 92.81 208 ARG A O 1
ATOM 1564 N N . PRO A 1 209 ? -20.417 -11.442 15.890 1.00 89.06 209 PRO A N 1
ATOM 1565 C CA . PRO A 1 209 ? -20.131 -12.330 14.764 1.00 89.06 209 PRO A CA 1
ATOM 1566 C C . PRO A 1 209 ? -18.662 -12.783 14.719 1.00 89.06 209 PRO A C 1
ATOM 1568 O O . PRO A 1 209 ? -18.349 -13.759 14.047 1.00 89.06 209 PRO A O 1
ATOM 1571 N N . ASP A 1 210 ? -17.776 -12.094 15.436 1.00 82.81 210 ASP A N 1
ATOM 1572 C CA . ASP A 1 210 ? -16.349 -12.397 15.567 1.00 82.81 210 ASP A CA 1
ATOM 1573 C C . ASP A 1 210 ? -16.026 -13.371 16.715 1.00 82.81 210 ASP A C 1
ATOM 1575 O O . ASP A 1 210 ? -14.875 -13.763 16.894 1.00 82.81 210 ASP A O 1
ATOM 1579 N N . GLY A 1 211 ? -17.028 -13.762 17.511 1.00 85.88 211 GLY A N 1
ATOM 1580 C CA . GLY A 1 211 ? -16.837 -14.628 18.673 1.00 85.88 211 GLY A CA 1
ATOM 1581 C C . GLY A 1 211 ? -16.112 -13.957 19.847 1.00 85.88 211 GLY A C 1
ATOM 1582 O O . GLY A 1 211 ? -15.679 -14.662 20.760 1.00 85.88 211 GLY A O 1
ATOM 1583 N N . SER A 1 212 ? -15.994 -12.623 19.855 1.00 86.00 212 SER A N 1
ATOM 1584 C CA . SER A 1 212 ? -15.425 -11.854 20.971 1.00 86.00 212 SER A CA 1
ATOM 1585 C C . SER A 1 212 ? -16.095 -12.197 22.305 1.00 86.00 212 SER A C 1
ATOM 1587 O O . SER A 1 212 ? -17.228 -12.680 22.347 1.00 86.00 212 SER A O 1
ATOM 1589 N N . SER A 1 213 ? -15.419 -11.973 23.435 1.00 88.38 213 SER A N 1
ATOM 1590 C CA . SER A 1 213 ? -16.009 -12.211 24.758 1.00 88.38 213 SER A CA 1
ATOM 1591 C C . SER A 1 213 ? -17.187 -11.266 25.025 1.00 88.38 213 SER A C 1
ATOM 1593 O O . SER A 1 213 ? -17.270 -10.160 24.491 1.00 88.38 213 SER A O 1
ATOM 1595 N N . LYS A 1 214 ? -18.157 -11.718 25.829 1.00 91.25 214 LYS A N 1
ATOM 1596 C CA . LYS A 1 214 ? -19.345 -10.913 26.131 1.00 91.25 214 LYS A CA 1
ATOM 1597 C C . LYS A 1 214 ? -18.933 -9.782 27.077 1.00 91.25 214 LYS A C 1
ATOM 1599 O O . LYS A 1 214 ? -18.358 -10.095 28.116 1.00 91.25 214 LYS A O 1
ATOM 1604 N N . PRO A 1 215 ? -19.251 -8.508 26.787 1.00 91.25 215 PRO A N 1
ATOM 1605 C CA . PRO A 1 215 ? -18.987 -7.437 27.739 1.00 91.25 215 PRO A CA 1
ATOM 1606 C C . PRO A 1 215 ? -19.871 -7.596 28.984 1.00 91.25 215 PRO A C 1
ATOM 1608 O O . PRO A 1 215 ? -21.095 -7.763 28.888 1.00 91.25 215 PRO A O 1
ATOM 1611 N N . GLU A 1 216 ? -19.251 -7.539 30.163 1.00 93.50 216 GLU A N 1
ATOM 1612 C CA . GLU A 1 216 ? -19.925 -7.708 31.452 1.00 93.50 216 GLU A CA 1
ATOM 1613 C C . GLU A 1 216 ? -20.169 -6.363 32.146 1.00 93.50 216 GLU A C 1
ATOM 1615 O O . GLU A 1 216 ? -19.269 -5.548 32.332 1.00 93.50 216 GLU A O 1
ATOM 1620 N N . GLY A 1 217 ? -21.416 -6.126 32.557 1.00 93.50 217 GLY A N 1
ATOM 1621 C CA . GLY A 1 217 ? -21.820 -4.869 33.185 1.00 93.50 217 GLY A CA 1
ATOM 1622 C C . GLY A 1 217 ? -22.014 -3.708 32.202 1.00 93.50 217 GLY A C 1
ATOM 1623 O O . GLY A 1 217 ? -21.814 -3.822 30.994 1.00 93.50 217 GLY A O 1
ATOM 1624 N N . VAL A 1 218 ? -22.473 -2.573 32.731 1.00 93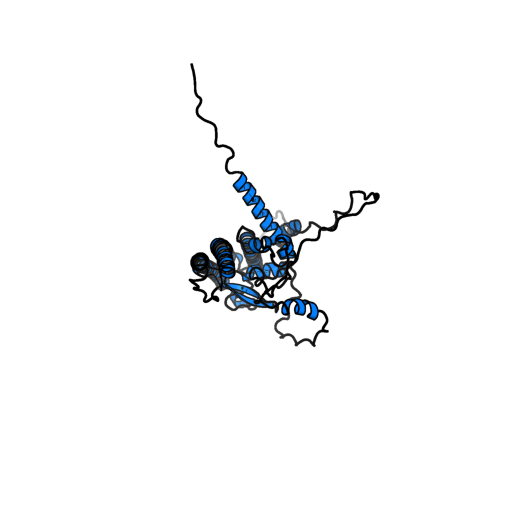.75 218 VAL A N 1
ATOM 1625 C CA . VAL A 1 218 ? -22.831 -1.389 31.930 1.00 93.75 218 VAL A CA 1
ATOM 1626 C C . VAL A 1 218 ? -21.588 -0.723 31.334 1.00 93.75 218 VAL A C 1
ATOM 1628 O O . VAL A 1 218 ? -21.585 -0.349 30.166 1.00 93.75 218 VAL A O 1
ATOM 1631 N N . TRP A 1 219 ? -20.509 -0.618 32.111 1.00 94.50 219 TRP A N 1
ATOM 1632 C CA . TRP A 1 219 ? -19.292 0.078 31.690 1.00 94.50 219 TRP A CA 1
ATOM 1633 C C . TRP A 1 219 ? -18.554 -0.629 30.549 1.00 94.50 219 TRP A C 1
ATOM 1635 O O . TRP A 1 219 ? -18.200 0.009 29.559 1.00 94.50 219 TRP A O 1
ATOM 1645 N N . GLU A 1 220 ? -18.385 -1.950 30.634 1.00 93.62 220 GLU A N 1
ATOM 1646 C CA . GLU A 1 220 ? -17.735 -2.708 29.560 1.00 93.62 220 GLU A CA 1
ATOM 1647 C C . GLU A 1 220 ? -18.586 -2.731 28.290 1.00 93.62 220 GLU A C 1
ATOM 1649 O O . GLU A 1 220 ? -18.042 -2.708 27.194 1.00 93.62 220 GLU A O 1
ATOM 1654 N N . ARG A 1 221 ? -19.919 -2.673 28.404 1.00 94.00 221 ARG A N 1
ATOM 1655 C CA . ARG A 1 221 ? -20.811 -2.499 27.247 1.00 94.00 221 ARG A CA 1
ATOM 1656 C C . ARG A 1 221 ? -20.612 -1.152 26.555 1.00 94.00 221 ARG A C 1
ATOM 1658 O O . ARG A 1 221 ? -20.561 -1.117 25.329 1.00 94.00 221 ARG A O 1
ATOM 1665 N N . PHE A 1 222 ? -20.465 -0.061 27.309 1.00 95.25 222 PHE A N 1
ATOM 1666 C CA . PHE A 1 222 ? -20.169 1.259 26.737 1.00 95.25 222 PHE A CA 1
ATOM 1667 C C . PHE A 1 222 ? -18.787 1.312 26.077 1.00 95.25 222 PHE A C 1
ATOM 1669 O O . PHE A 1 222 ? -18.665 1.821 24.964 1.00 95.25 222 PHE A O 1
ATOM 1676 N N . LYS A 1 223 ? -17.757 0.742 26.715 1.00 93.69 223 LYS A N 1
ATOM 1677 C CA . LYS A 1 223 ? -16.431 0.592 26.094 1.00 93.69 223 LYS A CA 1
ATOM 1678 C C . LYS A 1 223 ? -16.492 -0.245 24.820 1.00 93.69 223 LYS A C 1
ATOM 1680 O O . LYS A 1 223 ? -15.906 0.143 23.815 1.00 93.69 223 LYS A O 1
ATOM 1685 N N . PHE A 1 224 ? -17.211 -1.368 24.855 1.00 93.69 224 PHE A N 1
ATOM 1686 C CA . PHE A 1 224 ? -17.391 -2.251 23.707 1.00 93.69 224 PHE A CA 1
ATOM 1687 C C . PHE A 1 224 ? -18.060 -1.512 22.547 1.00 93.69 224 PHE A C 1
ATOM 1689 O O . PHE A 1 224 ? -17.543 -1.561 21.432 1.00 93.69 224 PHE A O 1
ATOM 1696 N N . PHE A 1 225 ? -19.153 -0.787 22.826 1.00 95.38 225 PHE A N 1
ATOM 1697 C CA . PHE A 1 225 ? -19.833 0.087 21.869 1.00 95.38 225 PHE A CA 1
ATOM 1698 C C . PHE A 1 225 ? -18.849 1.072 21.232 1.00 95.38 225 PHE A C 1
ATOM 1700 O O . PHE A 1 225 ? -18.696 1.071 20.015 1.00 95.38 225 PHE A O 1
ATOM 1707 N N . GLY A 1 226 ? -18.135 1.861 22.043 1.00 94.31 226 GLY A N 1
ATOM 1708 C CA . GLY A 1 226 ? -17.213 2.877 21.534 1.00 94.31 226 GLY A CA 1
ATOM 1709 C C . GLY A 1 226 ? -16.067 2.279 20.716 1.00 94.31 226 GLY A C 1
ATOM 1710 O O . GLY A 1 226 ? -15.763 2.766 19.631 1.00 94.31 226 GLY A O 1
ATOM 1711 N N . SER A 1 227 ? -15.467 1.187 21.194 1.00 93.12 227 SER A N 1
ATOM 1712 C CA . SER A 1 227 ? -14.359 0.527 20.502 1.00 93.12 227 SER A CA 1
ATOM 1713 C C . SER A 1 227 ? -14.779 -0.071 19.160 1.00 93.12 227 SER A C 1
ATOM 1715 O O . SER A 1 227 ? -14.035 0.071 18.195 1.00 93.12 227 SER A O 1
ATOM 1717 N N . HIS A 1 228 ? -15.938 -0.733 19.077 1.00 94.44 228 HIS A N 1
ATOM 1718 C CA . HIS A 1 228 ? -16.417 -1.314 17.817 1.00 94.44 228 HIS A CA 1
ATOM 1719 C C . HIS A 1 228 ? -16.939 -0.249 16.857 1.00 94.44 228 HIS A C 1
ATOM 1721 O O . HIS A 1 228 ? -16.763 -0.386 15.653 1.00 94.44 228 HIS A O 1
ATOM 1727 N N . LEU A 1 229 ? -17.508 0.843 17.373 1.00 95.62 229 LEU A N 1
ATOM 1728 C CA . LEU A 1 229 ? -17.885 1.983 16.546 1.00 95.62 229 LEU A CA 1
ATOM 1729 C C . LEU A 1 229 ? -16.646 2.614 15.897 1.00 95.62 229 LEU A C 1
ATOM 1731 O O . LEU A 1 229 ? -16.621 2.813 14.686 1.00 95.62 229 LEU A O 1
ATOM 1735 N N . MET A 1 230 ? -15.590 2.861 16.680 1.00 92.94 230 MET A N 1
ATOM 1736 C CA . MET A 1 230 ? -14.317 3.362 16.148 1.00 92.94 230 MET A CA 1
ATOM 1737 C C . MET A 1 230 ? -13.676 2.380 15.168 1.00 92.94 230 MET A C 1
ATOM 1739 O O . MET A 1 230 ? -13.158 2.803 14.140 1.00 92.94 230 MET A O 1
ATOM 1743 N N . LYS A 1 231 ? -13.735 1.074 15.451 1.00 92.00 231 LYS A N 1
ATOM 1744 C CA . LYS A 1 231 ? -13.232 0.037 14.543 1.00 92.00 231 LYS A CA 1
ATOM 1745 C C . LYS A 1 231 ? -13.981 0.055 13.206 1.00 92.00 231 LYS A C 1
ATOM 1747 O O . LYS A 1 231 ? -13.331 0.163 12.172 1.00 92.00 231 LYS A O 1
ATOM 1752 N N . ALA A 1 232 ? -15.313 0.092 13.229 1.00 94.50 232 ALA A N 1
ATOM 1753 C CA . ALA A 1 232 ? -16.124 0.185 12.020 1.00 94.50 232 ALA A CA 1
ATOM 1754 C C . ALA A 1 232 ? -15.733 1.416 11.178 1.00 94.50 232 ALA A C 1
ATOM 1756 O O . ALA A 1 232 ? -15.415 1.294 9.999 1.00 94.50 232 ALA A O 1
ATOM 1757 N N . PHE A 1 233 ? -15.685 2.612 11.769 1.00 93.94 233 PHE A N 1
ATOM 1758 C CA . PHE A 1 233 ? -15.402 3.826 10.995 1.00 93.94 233 PHE A CA 1
ATOM 1759 C C . PHE A 1 233 ? -13.938 3.967 10.569 1.00 93.94 233 PHE A C 1
ATOM 1761 O O . PHE A 1 233 ? -13.673 4.235 9.400 1.00 93.94 233 PHE A O 1
ATOM 1768 N N . SER A 1 234 ? -12.983 3.813 11.484 1.00 90.00 234 SER A N 1
ATOM 1769 C CA . SER A 1 234 ? -11.571 4.042 11.167 1.00 90.00 234 SER A CA 1
ATOM 1770 C C . SER A 1 234 ? -10.964 2.874 10.398 1.00 90.00 234 SER A C 1
ATOM 1772 O O . SER A 1 234 ? -10.331 3.084 9.375 1.00 90.00 234 SER A O 1
ATOM 1774 N N . ARG A 1 235 ? -11.181 1.634 10.843 1.00 90.50 235 ARG A N 1
ATOM 1775 C CA . ARG A 1 235 ? -10.509 0.473 10.249 1.00 90.50 235 ARG A CA 1
ATOM 1776 C C . ARG A 1 235 ? -11.264 -0.093 9.052 1.00 90.50 235 ARG A C 1
ATOM 1778 O O . ARG A 1 235 ? -10.640 -0.450 8.058 1.00 90.50 235 ARG A O 1
ATOM 1785 N N . ASP A 1 236 ? -12.581 -0.243 9.146 1.00 93.62 236 ASP A N 1
ATOM 1786 C CA . ASP A 1 236 ? -13.326 -0.922 8.081 1.00 93.62 236 ASP A CA 1
ATOM 1787 C C . ASP A 1 236 ? -13.732 0.041 6.973 1.00 93.62 236 ASP A C 1
ATOM 1789 O O . ASP A 1 236 ? -13.495 -0.234 5.801 1.00 93.62 236 ASP A O 1
ATOM 1793 N N . LEU A 1 237 ? -14.286 1.201 7.322 1.00 92.25 237 LEU A N 1
ATOM 1794 C CA . LEU A 1 237 ? -14.666 2.189 6.321 1.00 92.25 237 LEU A CA 1
ATOM 1795 C C . LEU A 1 237 ? -13.445 2.959 5.800 1.00 92.25 237 LEU A C 1
ATOM 1797 O O . LEU A 1 237 ? -13.175 2.934 4.606 1.00 92.25 237 LEU A O 1
ATOM 1801 N N . PHE A 1 238 ? -12.702 3.638 6.671 1.00 89.44 238 PHE A N 1
ATOM 1802 C CA . PHE A 1 238 ? -11.639 4.534 6.221 1.00 89.44 238 PHE A CA 1
ATOM 1803 C C . PHE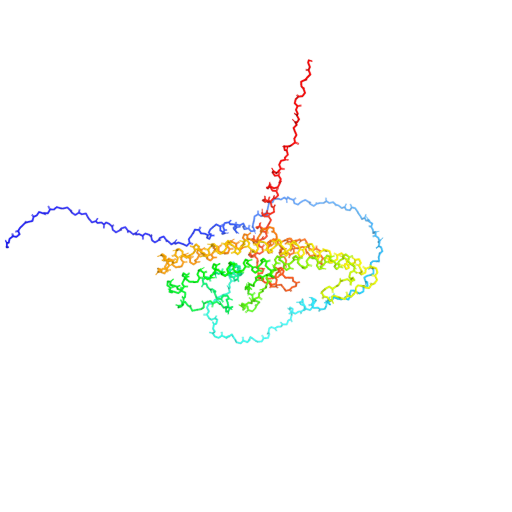 A 1 238 ? -10.407 3.770 5.708 1.00 89.44 238 PHE A C 1
ATOM 1805 O O . PHE A 1 238 ? -10.086 3.882 4.529 1.00 89.44 238 PHE A O 1
ATOM 1812 N N . ASP A 1 239 ? -9.767 2.927 6.519 1.00 88.25 239 ASP A N 1
ATOM 1813 C CA . ASP A 1 239 ? -8.596 2.163 6.057 1.00 88.25 239 ASP A CA 1
ATOM 1814 C C . ASP A 1 239 ? -8.995 1.077 5.039 1.00 88.25 239 ASP A C 1
ATOM 1816 O O . ASP A 1 239 ? -8.328 0.874 4.029 1.00 88.25 239 ASP A O 1
ATOM 1820 N N . GLY A 1 240 ? -10.099 0.368 5.292 1.00 91.44 240 GLY A N 1
ATOM 1821 C CA . GLY A 1 240 ? -10.527 -0.770 4.482 1.00 91.44 240 GLY A CA 1
ATOM 1822 C C . GLY A 1 240 ? -11.124 -0.390 3.126 1.00 91.44 240 GLY A C 1
ATOM 1823 O O . GLY A 1 240 ? -10.656 -0.868 2.094 1.00 91.44 240 GLY A O 1
ATOM 1824 N N . VAL A 1 241 ? -12.162 0.455 3.102 1.00 94.56 241 VAL A N 1
ATOM 1825 C CA . VAL A 1 241 ? -12.823 0.842 1.842 1.00 94.56 241 VAL A CA 1
ATOM 1826 C C . VAL A 1 241 ? -11.990 1.862 1.077 1.00 94.56 241 VAL A C 1
ATOM 1828 O O . VAL A 1 241 ? -11.695 1.624 -0.092 1.00 94.56 241 VAL A O 1
ATOM 1831 N N . CYS A 1 242 ? -11.592 2.974 1.700 1.00 93.00 242 CYS A N 1
ATOM 1832 C CA . CYS A 1 242 ? -10.841 4.005 0.977 1.00 93.00 242 CYS A CA 1
ATOM 1833 C C . CYS A 1 242 ? -9.429 3.521 0.611 1.00 93.00 242 CYS A C 1
ATOM 1835 O O . CYS A 1 242 ? -9.029 3.660 -0.544 1.00 93.00 242 CYS A O 1
ATOM 1837 N N . GLY A 1 243 ? -8.724 2.856 1.536 1.00 92.00 243 GLY A N 1
ATOM 1838 C CA . GLY A 1 243 ? -7.432 2.232 1.230 1.00 92.00 243 GLY A CA 1
ATOM 1839 C C . GLY A 1 243 ? -7.547 1.157 0.143 1.00 92.00 243 GLY A C 1
ATOM 1840 O O . GLY A 1 243 ? -6.755 1.136 -0.798 1.00 92.00 243 GLY A O 1
ATOM 1841 N N . GLY A 1 244 ? -8.605 0.337 0.176 1.00 93.19 244 GLY A N 1
ATOM 1842 C CA . GLY A 1 244 ? -8.911 -0.623 -0.890 1.00 93.19 244 GLY A CA 1
ATOM 1843 C C . GLY A 1 244 ? -9.085 0.031 -2.267 1.00 93.19 244 GLY A C 1
ATOM 1844 O O . GLY A 1 244 ? -8.554 -0.476 -3.256 1.00 93.19 244 GLY A O 1
ATOM 1845 N N . VAL A 1 245 ? -9.762 1.182 -2.342 1.00 95.12 245 VAL A N 1
ATOM 1846 C CA . VAL A 1 245 ? -9.903 1.962 -3.587 1.00 95.12 245 VAL A CA 1
ATOM 1847 C C . VAL A 1 245 ? -8.554 2.500 -4.069 1.00 95.12 245 VAL A C 1
ATOM 1849 O O . VAL A 1 245 ? -8.270 2.410 -5.264 1.00 95.12 245 VAL A O 1
ATOM 1852 N N . ASN A 1 246 ? -7.701 3.000 -3.171 1.00 94.06 246 ASN A N 1
ATOM 1853 C CA . ASN A 1 246 ? -6.351 3.441 -3.537 1.00 94.06 246 ASN A CA 1
ATOM 1854 C C . ASN A 1 246 ? -5.517 2.295 -4.116 1.00 94.06 246 ASN A C 1
ATOM 1856 O O . ASN A 1 246 ? -4.872 2.470 -5.149 1.00 94.06 246 ASN A O 1
ATOM 1860 N N . HIS A 1 247 ? -5.576 1.108 -3.509 1.00 95.00 247 HIS A N 1
ATOM 1861 C CA . HIS A 1 247 ? -4.895 -0.070 -4.040 1.00 95.00 247 HIS A CA 1
ATOM 1862 C C . HIS A 1 247 ? -5.432 -0.474 -5.416 1.00 95.00 247 HIS A C 1
ATOM 1864 O O . HIS A 1 247 ? -4.643 -0.728 -6.318 1.00 95.00 247 HIS A O 1
ATOM 1870 N N . MET A 1 248 ? -6.755 -0.468 -5.617 1.00 97.25 248 MET A N 1
ATOM 1871 C CA . MET A 1 248 ? -7.351 -0.732 -6.932 1.00 97.25 248 MET A CA 1
ATOM 1872 C C . MET A 1 248 ? -6.882 0.269 -7.995 1.00 97.25 248 MET A C 1
ATOM 1874 O O . MET A 1 248 ? -6.624 -0.121 -9.132 1.00 97.25 248 MET A O 1
ATOM 1878 N N . ALA A 1 249 ? -6.786 1.554 -7.642 1.00 95.94 249 ALA A N 1
ATOM 1879 C CA . ALA A 1 249 ? -6.296 2.589 -8.546 1.00 95.94 249 ALA A CA 1
ATOM 1880 C C . ALA A 1 249 ? -4.815 2.378 -8.892 1.00 95.94 249 ALA A C 1
ATOM 1882 O O . ALA A 1 249 ? -4.455 2.460 -10.065 1.00 95.94 249 ALA A O 1
ATOM 1883 N N . GLY A 1 250 ? -3.980 2.051 -7.900 1.00 96.44 250 GLY A N 1
ATOM 1884 C CA . GLY A 1 250 ? -2.576 1.695 -8.111 1.00 96.44 250 GLY A CA 1
ATOM 1885 C C . GLY A 1 250 ? -2.422 0.499 -9.044 1.00 96.44 250 GLY A C 1
ATOM 1886 O O . GLY A 1 250 ? -1.728 0.599 -10.050 1.00 96.44 250 GLY A O 1
ATOM 1887 N N . ASP A 1 251 ? -3.156 -0.583 -8.787 1.00 97.50 251 ASP A N 1
ATOM 1888 C CA . ASP A 1 251 ? -3.130 -1.781 -9.625 1.00 97.50 251 ASP A CA 1
ATOM 1889 C C . ASP A 1 251 ? -3.612 -1.490 -11.061 1.00 97.50 251 ASP A C 1
ATOM 1891 O O . ASP A 1 251 ? -3.055 -2.014 -12.021 1.00 97.50 251 ASP A O 1
ATOM 1895 N N . LEU A 1 252 ? -4.609 -0.614 -11.250 1.00 97.88 252 LEU A N 1
ATOM 1896 C CA . LEU A 1 252 ? -5.046 -0.200 -12.590 1.00 97.88 252 LEU A CA 1
ATOM 1897 C C . LEU A 1 252 ? -3.945 0.558 -13.343 1.00 97.88 252 LEU A C 1
ATOM 1899 O O . LEU A 1 252 ? -3.712 0.305 -14.526 1.00 97.88 252 LEU A O 1
ATOM 1903 N N . VAL A 1 253 ? -3.288 1.502 -12.664 1.00 97.88 253 VAL A N 1
ATOM 1904 C CA . VAL A 1 253 ? -2.198 2.294 -13.245 1.00 97.88 253 VAL A CA 1
ATOM 1905 C C . VAL A 1 253 ? -1.012 1.395 -13.572 1.00 97.88 253 VAL A C 1
ATOM 1907 O O . VAL A 1 253 ? -0.475 1.503 -14.671 1.00 97.88 253 VAL A O 1
ATOM 1910 N N . LEU A 1 254 ? -0.646 0.473 -12.680 1.00 97.69 254 LEU A N 1
ATOM 1911 C CA . LEU A 1 254 ? 0.433 -0.488 -12.907 1.00 97.69 254 LEU A CA 1
ATOM 1912 C C . LEU A 1 254 ? 0.107 -1.466 -14.037 1.00 97.69 254 LEU A C 1
ATOM 1914 O O . LEU A 1 254 ? 0.959 -1.713 -14.884 1.00 97.69 254 LEU A O 1
ATOM 1918 N N . ALA A 1 255 ? -1.139 -1.937 -14.144 1.00 97.56 255 ALA A N 1
ATOM 1919 C CA . ALA A 1 255 ? -1.560 -2.754 -15.281 1.00 97.56 255 ALA A CA 1
ATOM 1920 C C . ALA A 1 255 ? -1.336 -2.023 -16.615 1.00 97.56 255 ALA A C 1
ATOM 1922 O O . ALA A 1 255 ? -0.838 -2.615 -17.576 1.00 97.56 255 ALA A O 1
ATOM 1923 N N . GLY A 1 256 ? -1.670 -0.730 -16.667 1.00 96.69 256 GLY A N 1
ATOM 1924 C CA . GLY A 1 256 ? -1.370 0.127 -17.813 1.00 96.69 256 GLY A CA 1
ATOM 1925 C C . GLY A 1 256 ? 0.130 0.353 -18.012 1.00 96.69 256 GLY A C 1
ATOM 1926 O O . GLY A 1 256 ? 0.602 0.310 -19.144 1.00 96.69 256 GLY A O 1
ATOM 1927 N N . TRP A 1 257 ? 0.882 0.550 -16.929 1.00 96.88 257 TRP A N 1
ATOM 1928 C CA . TRP A 1 257 ? 2.329 0.758 -16.949 1.00 96.88 257 TRP A CA 1
ATOM 1929 C C . TRP A 1 257 ? 3.070 -0.438 -17.558 1.00 96.88 257 TRP A C 1
ATOM 1931 O O . TRP A 1 257 ? 3.816 -0.252 -18.517 1.00 96.88 257 TRP A O 1
ATOM 1941 N N . ASN A 1 258 ? 2.780 -1.663 -17.108 1.00 95.38 258 ASN A N 1
ATOM 1942 C CA . ASN A 1 258 ? 3.357 -2.875 -17.700 1.00 95.38 258 ASN A CA 1
ATOM 1943 C C . ASN A 1 258 ? 2.891 -3.083 -19.148 1.00 95.38 258 ASN A C 1
ATOM 1945 O O . ASN A 1 258 ? 3.655 -3.539 -19.989 1.00 95.38 258 ASN A O 1
ATOM 1949 N N . LEU A 1 259 ? 1.659 -2.696 -19.501 1.00 94.94 259 LEU A N 1
ATOM 1950 C CA . LEU A 1 259 ? 1.217 -2.771 -20.898 1.00 94.94 259 LEU A CA 1
ATOM 1951 C C . LEU A 1 259 ? 2.003 -1.813 -21.809 1.00 94.94 259 LEU A C 1
ATOM 1953 O O . LEU A 1 259 ? 2.233 -2.125 -22.976 1.00 94.94 259 LEU A O 1
ATOM 1957 N N . VAL A 1 260 ? 2.417 -0.651 -21.292 1.00 95.00 260 VAL A N 1
ATOM 1958 C CA . VAL A 1 260 ? 3.285 0.284 -22.020 1.00 95.00 260 VAL A CA 1
ATOM 1959 C C . VAL A 1 260 ? 4.702 -0.280 -22.169 1.00 95.00 260 VAL A C 1
ATOM 1961 O O . VAL A 1 260 ? 5.303 -0.041 -23.214 1.00 95.00 260 VAL A O 1
ATOM 1964 N N . GLU A 1 261 ? 5.200 -1.056 -21.199 1.00 91.75 261 GLU A N 1
ATOM 1965 C CA . GLU A 1 261 ? 6.517 -1.730 -21.221 1.00 91.75 261 GLU A CA 1
ATOM 1966 C C . GLU A 1 261 ? 6.676 -2.724 -22.375 1.00 91.75 261 GLU A C 1
ATOM 1968 O O . GLU A 1 261 ? 7.730 -2.776 -23.013 1.00 91.75 261 GLU A O 1
ATOM 1973 N N . VAL A 1 262 ? 5.579 -3.386 -22.758 1.00 92.00 262 VAL A N 1
ATOM 1974 C CA . VAL A 1 262 ? 5.537 -4.321 -23.894 1.00 92.00 262 VAL A CA 1
ATOM 1975 C C . VAL A 1 262 ? 6.100 -3.700 -25.180 1.00 92.00 262 VAL A C 1
ATOM 1977 O O . VAL A 1 262 ? 6.719 -4.393 -25.986 1.00 92.00 262 VAL A O 1
ATOM 1980 N N . LEU A 1 263 ? 5.883 -2.400 -25.417 1.00 89.38 263 LEU A N 1
ATOM 1981 C CA . LEU A 1 263 ? 6.312 -1.724 -26.647 1.00 89.38 263 LEU A CA 1
ATOM 1982 C C . LEU A 1 263 ? 7.844 -1.582 -26.764 1.00 89.38 263 LEU A C 1
ATOM 1984 O O . LEU A 1 263 ? 8.403 -2.029 -27.774 1.00 89.38 263 LEU A O 1
ATOM 1988 N N . PRO A 1 264 ? 8.558 -0.952 -25.808 1.00 88.31 264 PRO A N 1
ATOM 1989 C CA . PRO A 1 264 ? 10.014 -0.903 -25.828 1.00 88.31 264 PRO A CA 1
ATOM 1990 C C . PRO A 1 264 ? 10.643 -2.296 -25.736 1.00 88.31 264 PRO A C 1
ATOM 1992 O O . PRO A 1 264 ? 11.619 -2.544 -26.449 1.00 88.31 264 PRO A O 1
ATOM 1995 N N . ASP A 1 265 ? 10.050 -3.235 -24.998 1.00 85.00 265 ASP A N 1
ATOM 1996 C CA . ASP A 1 265 ? 10.548 -4.612 -24.944 1.00 85.00 265 ASP A CA 1
ATOM 1997 C C . ASP A 1 265 ? 10.412 -5.349 -26.277 1.00 85.00 265 ASP A C 1
ATOM 1999 O O . ASP A 1 265 ? 11.344 -6.031 -26.718 1.00 85.00 265 ASP A O 1
ATOM 2003 N N . ALA A 1 266 ? 9.314 -5.116 -26.997 1.00 86.06 266 ALA A N 1
ATOM 2004 C CA . ALA A 1 266 ? 9.122 -5.648 -28.338 1.00 86.06 266 ALA A CA 1
ATOM 2005 C C . ALA A 1 266 ? 10.047 -5.008 -29.392 1.00 86.06 266 ALA A C 1
ATOM 2007 O O . ALA A 1 266 ? 10.297 -5.629 -30.427 1.00 86.06 266 ALA A O 1
ATOM 2008 N N . THR A 1 267 ? 10.554 -3.789 -29.166 1.00 86.19 267 THR A N 1
ATOM 2009 C CA . THR A 1 267 ? 11.273 -3.002 -30.189 1.00 86.19 267 THR A CA 1
ATOM 2010 C C . THR A 1 267 ? 12.775 -2.883 -29.939 1.00 86.19 267 THR A C 1
ATOM 2012 O O . THR A 1 267 ? 13.567 -3.299 -30.785 1.00 86.19 267 THR A O 1
ATOM 2015 N N . ILE A 1 268 ? 13.187 -2.323 -28.800 1.00 81.88 268 ILE A N 1
ATOM 2016 C CA . ILE A 1 268 ? 14.595 -2.064 -28.454 1.00 81.88 268 ILE A CA 1
ATOM 2017 C C . ILE A 1 268 ? 15.139 -3.031 -27.394 1.00 81.88 268 ILE A C 1
ATOM 2019 O O . ILE A 1 268 ? 16.355 -3.095 -27.200 1.00 81.88 268 ILE A O 1
ATOM 2023 N N . GLY A 1 269 ? 14.270 -3.820 -26.754 1.00 70.38 269 GLY A N 1
ATOM 2024 C CA . GLY A 1 269 ? 14.621 -4.778 -25.700 1.00 70.38 269 GLY A CA 1
ATOM 2025 C C . GLY A 1 269 ? 15.530 -5.931 -26.139 1.00 70.38 269 GLY A C 1
ATOM 2026 O O . GLY A 1 269 ? 16.142 -6.584 -25.299 1.00 70.38 269 GLY A O 1
ATOM 2027 N N . ASN A 1 270 ? 15.697 -6.159 -27.448 1.00 76.31 270 ASN A N 1
ATOM 2028 C CA . ASN A 1 270 ? 16.638 -7.159 -27.971 1.00 76.31 270 ASN A CA 1
ATOM 2029 C C . ASN A 1 270 ? 18.113 -6.699 -27.919 1.00 76.31 270 ASN A C 1
ATOM 2031 O O . ASN A 1 270 ? 19.026 -7.479 -28.186 1.00 76.31 270 ASN A O 1
ATOM 2035 N N . LEU A 1 271 ? 18.366 -5.423 -27.610 1.00 84.06 271 LEU A N 1
ATOM 2036 C CA . LEU A 1 271 ? 19.710 -4.893 -27.388 1.00 84.06 271 LEU A CA 1
ATOM 2037 C C . LEU A 1 271 ? 19.970 -4.781 -25.890 1.00 84.06 271 LEU A C 1
ATOM 2039 O O . LEU A 1 271 ? 19.146 -4.239 -25.164 1.00 84.06 271 LEU A O 1
ATOM 2043 N N . GLU A 1 272 ? 21.154 -5.185 -25.434 1.00 84.62 272 GLU A N 1
ATOM 2044 C CA . GLU A 1 272 ? 21.516 -5.152 -24.009 1.00 84.62 272 GLU A CA 1
ATOM 2045 C C . GLU A 1 272 ? 21.322 -3.767 -23.364 1.00 84.62 272 GLU A C 1
ATOM 2047 O O . GLU A 1 272 ? 20.794 -3.648 -22.260 1.00 84.62 272 GLU A O 1
ATOM 2052 N N . SER A 1 273 ? 21.717 -2.700 -24.064 1.00 85.88 273 SER A N 1
ATOM 2053 C CA . SER A 1 273 ? 21.521 -1.326 -23.591 1.00 85.88 273 SER A CA 1
ATOM 2054 C C . SER A 1 273 ? 20.049 -0.908 -23.591 1.00 85.88 273 SER A C 1
ATOM 2056 O O . SER A 1 273 ? 19.620 -0.228 -22.664 1.00 85.88 273 SER A O 1
ATOM 2058 N N . GLY A 1 274 ? 19.274 -1.324 -24.601 1.00 85.25 274 GLY A N 1
ATOM 2059 C CA . GLY A 1 274 ? 17.836 -1.046 -24.680 1.00 85.25 274 GLY A CA 1
ATOM 2060 C C . GLY A 1 274 ? 17.060 -1.768 -23.581 1.00 85.25 274 GLY A C 1
ATOM 2061 O O . GLY A 1 274 ? 16.210 -1.166 -22.934 1.00 85.25 274 GLY A O 1
ATOM 2062 N N . ARG A 1 275 ? 17.441 -3.013 -23.295 1.00 84.31 275 ARG A N 1
ATOM 2063 C CA . ARG A 1 275 ? 16.941 -3.823 -22.185 1.00 84.31 275 ARG A CA 1
ATOM 2064 C C . ARG A 1 275 ? 17.171 -3.139 -20.841 1.00 84.31 275 ARG A C 1
ATOM 2066 O O . ARG A 1 275 ? 16.220 -2.837 -20.138 1.00 84.31 275 ARG A O 1
ATOM 2073 N N . LYS A 1 276 ? 18.427 -2.803 -20.521 1.00 86.62 276 LYS A N 1
ATOM 2074 C CA . LYS A 1 276 ? 18.777 -2.107 -19.270 1.00 86.62 276 LYS A CA 1
ATOM 2075 C C . LYS A 1 276 ? 18.035 -0.787 -19.102 1.00 86.62 276 LYS A C 1
ATOM 2077 O O . LYS A 1 276 ? 17.583 -0.489 -17.999 1.00 86.62 276 LYS A O 1
ATOM 2082 N N . LEU A 1 277 ? 17.926 -0.005 -20.176 1.00 88.62 277 LEU A N 1
ATOM 2083 C CA . LEU A 1 277 ? 17.198 1.259 -20.161 1.00 88.62 277 LEU A CA 1
ATOM 2084 C C . LEU A 1 277 ? 15.711 1.038 -19.868 1.00 88.62 277 LEU A C 1
ATOM 2086 O O . LEU A 1 277 ? 15.166 1.723 -19.008 1.00 88.62 277 LEU A O 1
ATOM 2090 N N . THR A 1 278 ? 15.088 0.078 -20.554 1.00 88.62 278 THR A N 1
ATOM 2091 C CA . THR A 1 278 ? 13.665 -0.247 -20.396 1.00 88.62 278 THR A CA 1
ATOM 2092 C C . THR A 1 278 ? 13.394 -0.722 -18.974 1.00 88.62 278 THR A C 1
ATOM 2094 O O . THR A 1 278 ? 12.702 -0.023 -18.242 1.00 88.62 278 THR A O 1
ATOM 2097 N N . THR A 1 279 ? 14.078 -1.772 -18.512 1.00 88.06 279 THR A N 1
ATOM 2098 C CA . THR A 1 279 ? 13.980 -2.260 -17.128 1.00 88.06 279 THR A CA 1
ATOM 2099 C C . THR A 1 279 ? 14.153 -1.135 -16.103 1.00 88.06 279 THR A C 1
ATOM 2101 O O . THR A 1 279 ? 13.355 -0.985 -15.186 1.00 88.06 279 THR A O 1
ATOM 2104 N N . THR A 1 280 ? 15.178 -0.290 -16.259 1.00 90.62 280 THR A N 1
ATOM 2105 C CA . THR A 1 280 ? 15.431 0.802 -15.306 1.00 90.62 280 THR A CA 1
ATOM 2106 C C . THR A 1 280 ? 14.291 1.818 -15.292 1.00 90.62 280 THR A C 1
ATOM 2108 O O . THR A 1 280 ? 13.889 2.270 -14.218 1.00 90.62 280 THR A O 1
ATOM 2111 N N . LEU A 1 281 ? 13.776 2.189 -16.466 1.00 92.94 281 LEU A N 1
ATOM 2112 C CA . LEU A 1 281 ? 12.680 3.143 -16.600 1.00 92.94 281 LEU A CA 1
ATOM 2113 C C . LEU A 1 281 ? 11.395 2.600 -15.968 1.00 92.94 281 LEU A C 1
ATOM 2115 O O . LEU A 1 281 ? 10.765 3.311 -15.184 1.00 92.94 281 LEU A O 1
ATOM 2119 N N . PHE A 1 282 ? 11.025 1.359 -16.283 1.00 94.31 282 PHE A N 1
ATOM 2120 C CA . PHE A 1 282 ? 9.764 0.777 -15.834 1.00 94.31 282 PHE A CA 1
ATOM 2121 C C . PHE A 1 282 ? 9.796 0.363 -14.363 1.00 94.31 282 PHE A C 1
ATOM 2123 O O . PHE A 1 282 ? 8.850 0.698 -13.651 1.00 94.31 282 PHE A O 1
ATOM 2130 N N . ASP A 1 283 ? 10.904 -0.190 -13.859 1.00 93.38 283 ASP A N 1
ATOM 2131 C CA . ASP A 1 283 ? 11.080 -0.453 -12.425 1.00 93.38 283 ASP A CA 1
ATOM 2132 C C . ASP A 1 283 ? 10.983 0.847 -11.613 1.00 93.38 283 ASP A C 1
ATOM 2134 O O . ASP A 1 283 ? 10.285 0.923 -10.601 1.00 93.38 283 ASP A O 1
ATOM 2138 N N . ASN A 1 284 ? 11.681 1.906 -12.040 1.00 95.50 284 ASN A N 1
ATOM 2139 C CA . ASN A 1 284 ? 11.607 3.189 -11.343 1.00 95.50 284 ASN A CA 1
ATOM 2140 C C . ASN A 1 284 ? 10.207 3.805 -11.460 1.00 95.50 284 ASN A C 1
ATOM 2142 O O . ASN A 1 284 ? 9.725 4.400 -10.499 1.00 95.50 284 ASN A O 1
ATOM 2146 N N . GLY A 1 285 ? 9.537 3.651 -12.603 1.00 96.31 285 GLY A N 1
ATOM 2147 C CA . GLY A 1 285 ? 8.157 4.092 -12.784 1.00 96.31 285 GLY A CA 1
ATOM 2148 C C . GLY A 1 285 ? 7.176 3.380 -11.855 1.00 96.31 285 GLY A C 1
ATOM 2149 O O . GLY A 1 285 ? 6.350 4.045 -11.235 1.00 96.31 285 GLY A O 1
ATOM 2150 N N . GLN A 1 286 ? 7.320 2.067 -11.664 1.00 96.69 286 GLN A N 1
ATOM 2151 C CA . GLN A 1 286 ? 6.540 1.316 -10.681 1.00 96.69 286 GLN A CA 1
ATOM 2152 C C . GLN A 1 286 ? 6.761 1.871 -9.268 1.00 96.69 286 GLN A C 1
ATOM 2154 O O . GLN A 1 286 ? 5.797 2.161 -8.565 1.00 96.69 286 GLN A O 1
ATOM 2159 N N . VAL A 1 287 ? 8.017 2.111 -8.873 1.00 97.06 287 VAL A N 1
ATOM 2160 C CA . VAL A 1 287 ? 8.353 2.715 -7.568 1.00 97.06 287 VAL A CA 1
ATOM 2161 C C . VAL A 1 287 ? 7.693 4.088 -7.393 1.00 97.06 287 VAL A C 1
ATOM 2163 O O . VAL A 1 287 ? 7.230 4.413 -6.299 1.00 97.06 287 VAL A O 1
ATOM 2166 N N . TRP A 1 288 ? 7.630 4.892 -8.459 1.00 96.75 288 TRP A N 1
ATOM 2167 C CA . TRP A 1 288 ? 6.946 6.185 -8.452 1.00 96.75 288 TRP A CA 1
ATOM 2168 C C . TRP A 1 288 ? 5.433 6.053 -8.294 1.00 96.75 288 TRP A C 1
ATOM 2170 O O . TRP A 1 288 ? 4.855 6.782 -7.491 1.00 96.75 288 TRP A O 1
ATOM 2180 N N . VAL A 1 289 ? 4.794 5.142 -9.031 1.00 96.75 289 VAL A N 1
ATOM 2181 C CA . VAL A 1 289 ? 3.349 4.896 -8.919 1.00 96.75 289 VAL A CA 1
ATOM 2182 C C . VAL A 1 289 ? 3.000 4.467 -7.496 1.00 96.75 289 VAL A C 1
ATOM 2184 O O . VAL A 1 289 ? 2.134 5.087 -6.884 1.00 96.75 289 VAL A O 1
ATOM 2187 N N . GLU A 1 290 ? 3.734 3.498 -6.945 1.00 96.31 290 GLU A N 1
ATOM 2188 C CA . GLU A 1 290 ? 3.558 3.023 -5.568 1.00 96.31 290 GLU A CA 1
ATOM 2189 C C . GLU A 1 290 ? 3.707 4.154 -4.548 1.00 96.31 290 GLU A C 1
ATOM 2191 O O . GLU A 1 290 ? 2.841 4.350 -3.694 1.00 96.31 290 GLU A O 1
ATOM 2196 N N . TYR A 1 291 ? 4.774 4.953 -4.670 1.00 97.56 291 TYR A N 1
ATOM 2197 C CA . TYR A 1 291 ? 4.992 6.114 -3.811 1.00 97.56 291 TYR A CA 1
ATOM 2198 C C . TYR A 1 291 ? 3.812 7.090 -3.861 1.00 97.56 291 TYR A C 1
ATOM 2200 O O . TYR A 1 291 ? 3.323 7.509 -2.815 1.00 97.56 291 TYR A O 1
ATOM 2208 N N . LEU A 1 292 ? 3.333 7.442 -5.059 1.00 96.75 292 LEU A N 1
ATOM 2209 C CA . LEU A 1 292 ? 2.217 8.374 -5.221 1.00 96.75 292 LEU A CA 1
ATOM 2210 C C . LEU A 1 292 ? 0.924 7.819 -4.613 1.00 96.75 292 LEU A C 1
ATOM 2212 O O . LEU A 1 292 ? 0.208 8.558 -3.942 1.00 96.75 292 LEU A O 1
ATOM 2216 N N . THR A 1 293 ? 0.636 6.529 -4.794 1.00 95.44 293 THR A N 1
ATOM 2217 C CA . THR A 1 293 ? -0.548 5.893 -4.197 1.00 95.44 293 THR A CA 1
ATOM 2218 C C . THR A 1 293 ? -0.441 5.702 -2.686 1.00 95.44 293 THR A C 1
ATOM 2220 O O . THR A 1 293 ? -1.459 5.668 -1.999 1.00 95.44 293 THR A O 1
ATOM 2223 N N . ASP A 1 294 ? 0.775 5.624 -2.148 1.00 95.94 294 ASP A N 1
ATOM 2224 C CA . ASP A 1 294 ? 1.010 5.509 -0.712 1.00 95.94 294 ASP A CA 1
ATOM 2225 C C . ASP A 1 294 ? 0.779 6.829 0.030 1.00 95.94 294 ASP A C 1
ATOM 2227 O O . ASP A 1 294 ? 0.296 6.815 1.164 1.00 95.94 294 ASP A O 1
ATOM 2231 N N . ILE A 1 295 ? 1.163 7.962 -0.569 1.00 97.12 295 ILE A N 1
ATOM 2232 C CA . ILE A 1 295 ? 1.150 9.272 0.105 1.00 97.12 295 ILE A CA 1
ATOM 2233 C C . ILE A 1 295 ? -0.188 10.009 0.012 1.00 97.12 295 ILE A C 1
ATOM 2235 O O . ILE A 1 295 ? -0.416 10.942 0.780 1.00 97.12 295 ILE A O 1
ATOM 2239 N N . VAL A 1 296 ? -1.066 9.633 -0.920 1.00 95.06 296 VAL A N 1
ATOM 2240 C CA . VAL A 1 296 ? -2.417 10.209 -1.001 1.00 95.06 296 VAL A CA 1
ATOM 2241 C C . VAL A 1 296 ? -3.260 9.781 0.208 1.00 95.06 296 VAL A C 1
ATOM 2243 O O . VAL A 1 296 ? -2.959 8.757 0.828 1.00 95.06 296 VAL A O 1
ATOM 2246 N N . PRO A 1 297 ? -4.329 10.520 0.570 1.00 93.50 297 PRO A N 1
ATOM 2247 C CA . PRO A 1 297 ? -5.164 10.162 1.710 1.00 93.50 297 PRO A CA 1
ATOM 2248 C C . PRO A 1 297 ? -5.617 8.717 1.649 1.00 93.50 297 PRO A C 1
ATOM 2250 O O . PRO A 1 297 ? -6.057 8.251 0.599 1.00 93.50 297 PRO A O 1
ATOM 2253 N N . THR A 1 298 ? -5.549 8.035 2.790 1.00 91.50 298 THR A N 1
ATOM 2254 C CA . THR A 1 298 ? -5.866 6.602 2.946 1.00 91.50 298 THR A CA 1
ATOM 2255 C C . THR A 1 298 ? -4.892 5.636 2.264 1.00 91.50 298 THR A C 1
ATOM 2257 O O . THR A 1 298 ? -5.097 4.431 2.333 1.00 91.50 298 THR A O 1
ATOM 2260 N N . GLY A 1 299 ? -3.810 6.131 1.651 1.00 94.00 299 GLY A N 1
ATOM 2261 C CA . GLY A 1 299 ? -2.671 5.316 1.230 1.00 94.00 299 GLY A CA 1
ATOM 2262 C C . GLY A 1 299 ? -1.811 4.868 2.417 1.00 94.00 299 GLY A C 1
ATOM 2263 O O . GLY A 1 299 ? -1.859 5.457 3.501 1.00 94.00 299 GLY A O 1
ATOM 2264 N N . ASP A 1 300 ? -1.005 3.822 2.226 1.00 94.69 300 ASP A N 1
ATOM 2265 C CA . ASP A 1 300 ? -0.276 3.168 3.322 1.00 94.69 300 ASP A CA 1
ATOM 2266 C C . ASP A 1 300 ? 0.697 4.114 4.046 1.00 94.69 300 ASP A C 1
ATOM 2268 O O . ASP A 1 300 ? 0.796 4.093 5.278 1.00 94.69 300 ASP A O 1
ATOM 2272 N N . ALA A 1 301 ? 1.408 4.970 3.304 1.00 96.31 301 ALA A N 1
ATOM 2273 C CA . ALA A 1 301 ? 2.293 5.970 3.897 1.00 96.31 301 ALA A CA 1
ATOM 2274 C C . ALA A 1 301 ? 1.503 7.057 4.621 1.00 96.31 301 ALA A C 1
ATOM 2276 O O . ALA A 1 301 ? 1.837 7.407 5.754 1.00 96.31 301 ALA A O 1
ATOM 2277 N N . TRP A 1 302 ? 0.431 7.556 4.007 1.00 96.38 302 TRP A N 1
ATOM 2278 C CA . TRP A 1 302 ? -0.433 8.555 4.623 1.00 96.38 302 TRP A CA 1
ATOM 2279 C C . TRP A 1 302 ? -0.992 8.060 5.964 1.00 96.38 302 TRP A C 1
ATOM 2281 O O . TRP A 1 302 ? -0.939 8.786 6.960 1.00 96.38 302 TRP A O 1
ATOM 2291 N N . LEU A 1 303 ? -1.436 6.797 6.025 1.00 93.44 303 LEU A N 1
ATOM 2292 C CA . LEU A 1 303 ? -1.939 6.152 7.242 1.00 93.44 303 LEU A CA 1
ATOM 2293 C C . LEU A 1 303 ? -0.860 6.001 8.321 1.00 93.44 303 LEU A C 1
ATOM 2295 O O . LEU A 1 303 ? -1.157 6.187 9.504 1.00 93.44 303 LEU A O 1
ATOM 2299 N N . ARG A 1 304 ? 0.389 5.692 7.945 1.00 94.25 304 ARG A N 1
ATOM 2300 C CA . ARG A 1 304 ? 1.533 5.672 8.877 1.00 94.25 304 ARG A CA 1
ATOM 2301 C C . ARG A 1 304 ? 1.856 7.062 9.419 1.00 94.25 304 ARG A C 1
ATOM 2303 O O . ARG A 1 304 ? 2.087 7.212 10.615 1.00 94.25 304 ARG A O 1
ATOM 2310 N N . VAL A 1 305 ? 1.883 8.079 8.563 1.00 94.94 305 VAL A N 1
ATOM 2311 C CA . VAL A 1 305 ? 2.247 9.459 8.933 1.00 94.94 305 VAL A CA 1
ATOM 2312 C C . VAL A 1 305 ? 1.209 10.076 9.872 1.00 94.94 305 VAL A C 1
ATOM 2314 O O . VAL A 1 305 ? 1.572 10.783 10.814 1.00 94.94 305 VAL A O 1
ATOM 2317 N N . HIS A 1 306 ? -0.067 9.747 9.666 1.00 92.81 306 HIS A N 1
ATOM 2318 C CA . HIS A 1 306 ? -1.197 10.241 10.456 1.00 92.81 306 HIS A CA 1
ATOM 2319 C C . HIS A 1 306 ? -1.599 9.328 11.619 1.00 92.81 306 HIS A C 1
ATOM 2321 O O . HIS A 1 306 ? -2.587 9.592 12.301 1.00 92.81 306 HIS A O 1
ATOM 2327 N N . ALA A 1 307 ? -0.800 8.306 11.916 1.00 87.56 307 ALA A N 1
ATOM 2328 C CA . ALA A 1 307 ? -1.018 7.381 13.015 1.00 87.56 307 ALA A CA 1
ATOM 2329 C C . ALA A 1 307 ? -0.679 7.972 14.399 1.00 87.56 307 ALA A C 1
ATOM 2331 O O . ALA A 1 307 ? 0.502 8.065 14.735 1.00 87.56 307 ALA A O 1
ATOM 2332 N N . PRO A 1 308 ? -1.651 8.293 15.274 1.00 81.31 308 PRO A N 1
ATOM 2333 C CA . PRO A 1 308 ? -1.325 8.657 16.649 1.00 81.31 308 PRO A CA 1
ATOM 2334 C C . PRO A 1 308 ? -0.922 7.420 17.462 1.00 81.31 308 PRO A C 1
ATOM 2336 O O . PRO A 1 308 ? -1.434 6.321 17.237 1.00 81.31 308 PRO A O 1
ATOM 2339 N N . SER A 1 309 ? -0.097 7.621 18.493 1.00 77.69 309 SER A N 1
ATOM 2340 C CA . SER A 1 309 ? 0.040 6.642 19.575 1.00 77.69 309 SER A CA 1
ATOM 2341 C C . SER A 1 309 ? -0.655 7.140 20.824 1.00 77.69 309 SER A C 1
ATOM 2343 O O . SER A 1 309 ? -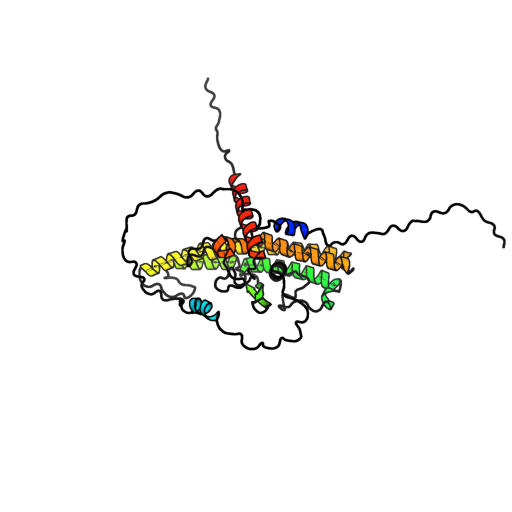0.143 7.993 21.548 1.00 77.69 309 SER A O 1
ATOM 2345 N N . LEU A 1 310 ? -1.830 6.571 21.088 1.00 69.69 310 LEU A N 1
ATOM 2346 C CA . LEU A 1 310 ? -2.595 6.853 22.301 1.00 69.69 310 LEU A CA 1
ATOM 2347 C C . LEU A 1 310 ? -1.926 6.272 23.555 1.00 69.69 310 LEU A C 1
ATOM 2349 O O . LEU A 1 310 ? -2.125 6.793 24.645 1.00 69.69 310 LEU A O 1
ATOM 2353 N N . GLN A 1 311 ? -1.127 5.210 23.408 1.00 70.75 311 GLN A N 1
ATOM 2354 C CA . GLN A 1 311 ? -0.418 4.577 24.525 1.00 70.75 311 GLN A CA 1
ATOM 2355 C C . GLN A 1 311 ? 0.811 5.382 24.955 1.00 70.75 311 GLN A C 1
ATOM 2357 O O . GLN A 1 311 ? 1.081 5.504 26.146 1.00 70.75 311 GLN A O 1
ATOM 2362 N N . GLU A 1 312 ? 1.545 5.945 23.993 1.00 72.12 312 GLU A N 1
ATOM 2363 C CA . GLU A 1 312 ? 2.764 6.719 24.256 1.00 72.12 312 GLU A CA 1
ATOM 2364 C C . GLU A 1 312 ? 2.520 8.235 24.260 1.00 72.12 312 GLU A C 1
ATOM 2366 O O . GLU A 1 312 ? 3.467 9.001 24.419 1.00 72.12 312 GLU A O 1
ATOM 2371 N N . PHE A 1 313 ? 1.270 8.674 24.062 1.00 81.12 313 PHE A N 1
ATOM 2372 C CA . PHE A 1 313 ? 0.884 10.081 23.890 1.00 81.12 313 PHE A CA 1
ATOM 2373 C C . PHE A 1 313 ? 1.723 10.819 22.832 1.00 81.12 313 PHE A C 1
ATOM 2375 O O . PHE A 1 313 ? 2.006 12.011 22.956 1.00 81.12 313 PHE A O 1
ATOM 2382 N N . LYS A 1 314 ? 2.133 10.111 21.773 1.00 82.88 314 LYS A N 1
ATOM 2383 C CA . LYS A 1 314 ? 2.927 10.689 20.684 1.00 82.88 314 LYS A CA 1
ATOM 2384 C C . LYS A 1 314 ? 2.026 11.177 19.561 1.00 82.88 314 LYS A C 1
ATOM 2386 O O . LYS A 1 314 ? 1.143 10.455 19.091 1.00 82.88 314 LYS A O 1
ATOM 2391 N N . LEU A 1 315 ? 2.306 12.401 19.114 1.00 88.19 315 LEU A N 1
ATOM 2392 C CA . LEU A 1 315 ? 1.698 12.983 17.921 1.00 88.19 315 LEU A CA 1
ATOM 2393 C C . LEU A 1 315 ? 2.082 12.172 16.668 1.00 88.19 315 LEU A C 1
ATOM 2395 O O . LEU A 1 315 ? 3.182 11.615 16.640 1.00 88.19 315 LEU A O 1
ATOM 2399 N N . PRO A 1 316 ? 1.231 12.139 15.627 1.00 86.06 316 PRO A N 1
ATOM 2400 C CA . PRO A 1 316 ? 1.382 11.210 14.510 1.00 86.06 316 PRO A CA 1
ATOM 2401 C C . PRO A 1 316 ? 2.740 11.196 13.803 1.00 86.06 316 PRO A C 1
ATOM 2403 O O . PRO A 1 316 ? 3.426 10.175 13.777 1.00 86.06 316 PRO A O 1
ATOM 2406 N N . VAL A 1 317 ? 3.191 12.358 13.324 1.00 89.88 317 VAL A N 1
ATOM 2407 C CA . VAL A 1 317 ? 4.473 12.485 12.614 1.00 89.88 317 VAL A CA 1
ATOM 2408 C C . VAL A 1 317 ? 5.637 12.028 13.498 1.00 89.88 317 VAL A C 1
ATOM 2410 O O . VAL A 1 317 ? 6.493 11.260 13.068 1.00 89.88 317 VAL A O 1
ATOM 2413 N N . VAL A 1 318 ? 5.644 12.438 14.770 1.00 88.38 318 VAL A N 1
ATOM 2414 C CA . VAL A 1 318 ? 6.688 12.052 15.734 1.00 88.38 318 VAL A CA 1
ATOM 2415 C C . VAL A 1 318 ? 6.667 10.545 15.987 1.00 88.38 318 VAL A C 1
ATOM 2417 O O . VAL A 1 318 ? 7.722 9.924 16.120 1.00 88.38 318 VAL A O 1
ATOM 2420 N N . TYR A 1 319 ? 5.477 9.947 16.032 1.00 89.62 319 TYR A N 1
ATOM 2421 C CA . TYR A 1 319 ? 5.321 8.511 16.199 1.00 89.62 319 TYR A CA 1
ATOM 2422 C C . TYR A 1 319 ? 5.914 7.743 15.010 1.00 89.62 319 TYR A C 1
ATOM 2424 O O . TYR A 1 319 ? 6.776 6.889 15.223 1.00 89.62 319 TYR A O 1
ATOM 2432 N N . ASN A 1 320 ? 5.567 8.113 13.771 1.00 91.44 320 ASN A N 1
ATOM 2433 C CA . ASN A 1 320 ? 6.128 7.492 12.566 1.00 91.44 320 ASN A CA 1
ATOM 2434 C C . ASN A 1 320 ? 7.661 7.619 12.498 1.00 91.44 320 ASN A C 1
ATOM 2436 O O . ASN A 1 320 ? 8.373 6.639 12.244 1.00 91.44 320 ASN A O 1
ATOM 2440 N N . LEU A 1 321 ? 8.194 8.813 12.782 1.00 91.06 321 LEU A N 1
ATOM 2441 C CA . LEU A 1 321 ? 9.638 9.063 12.789 1.00 91.06 321 LEU A CA 1
ATOM 2442 C C . LEU A 1 321 ? 10.364 8.264 13.883 1.00 91.06 321 LEU A C 1
ATOM 2444 O O . LEU A 1 321 ? 11.498 7.840 13.667 1.00 91.06 321 LEU A O 1
ATOM 2448 N N . GLY A 1 322 ? 9.700 7.974 15.004 1.00 89.62 322 GLY A N 1
ATOM 2449 C CA . GLY A 1 322 ? 10.250 7.191 16.113 1.00 89.62 322 GLY A CA 1
ATOM 2450 C C . GLY A 1 322 ? 10.186 5.666 15.958 1.00 89.62 322 GLY A C 1
ATOM 2451 O O . GLY A 1 322 ? 10.827 4.969 16.741 1.00 89.62 322 GLY A O 1
ATOM 2452 N N . MET A 1 323 ? 9.439 5.127 14.985 1.00 91.31 323 MET A N 1
ATOM 2453 C CA . MET A 1 323 ? 9.320 3.669 14.802 1.00 91.31 323 MET A CA 1
ATOM 2454 C C . MET A 1 323 ? 10.656 3.008 14.401 1.00 91.31 323 MET A C 1
ATOM 2456 O O . MET A 1 323 ? 11.402 3.588 13.613 1.00 91.31 323 MET A O 1
ATOM 2460 N N . PRO A 1 324 ? 10.980 1.794 14.875 1.00 93.69 324 PRO A N 1
ATOM 2461 C CA . PRO A 1 324 ? 12.155 1.065 14.392 1.00 93.69 324 PRO A CA 1
ATOM 2462 C C . PRO A 1 324 ? 11.995 0.648 12.918 1.00 93.69 324 PRO A C 1
ATOM 2464 O O . PRO A 1 324 ? 10.889 0.673 12.380 1.00 93.69 324 PRO A O 1
ATOM 2467 N N . GLU A 1 325 ? 13.095 0.246 12.265 1.00 93.62 325 GLU A N 1
ATOM 2468 C CA . GLU A 1 325 ? 13.066 -0.213 10.861 1.00 93.62 325 GLU A CA 1
ATOM 2469 C C . GLU A 1 325 ? 12.124 -1.409 10.674 1.00 93.62 325 GLU A C 1
ATOM 2471 O O . GLU A 1 325 ? 11.375 -1.447 9.704 1.00 93.62 325 GLU A O 1
ATOM 2476 N N . HIS A 1 326 ? 12.125 -2.343 11.626 1.00 92.50 326 HIS A N 1
ATOM 2477 C CA . HIS A 1 326 ? 11.189 -3.459 11.675 1.00 92.50 326 HIS A CA 1
ATOM 2478 C C . HIS A 1 326 ? 10.311 -3.335 12.917 1.00 92.50 326 HIS A C 1
ATOM 2480 O O . HIS A 1 326 ? 10.815 -3.356 14.043 1.00 92.50 326 HIS A O 1
ATOM 2486 N N . PHE A 1 327 ? 8.998 -3.229 12.717 1.00 90.75 327 PHE A N 1
ATOM 2487 C CA . PHE A 1 327 ? 8.022 -3.122 13.795 1.00 90.75 327 PHE A CA 1
ATOM 2488 C C . PHE A 1 327 ? 6.832 -4.041 13.533 1.00 90.75 327 PHE A C 1
ATOM 2490 O O . PHE A 1 327 ? 6.146 -3.884 12.536 1.00 90.75 327 PHE A O 1
ATOM 2497 N N . THR A 1 328 ? 6.557 -4.975 14.443 1.00 85.94 328 THR A N 1
ATOM 2498 C CA . THR A 1 328 ? 5.452 -5.946 14.308 1.00 85.94 328 THR A CA 1
ATOM 2499 C C . THR A 1 328 ? 4.266 -5.635 15.224 1.00 85.94 328 THR A C 1
ATOM 2501 O O . THR A 1 328 ? 3.341 -6.431 15.334 1.00 85.94 328 THR A O 1
ATOM 2504 N N . GLY A 1 329 ? 4.314 -4.523 15.966 1.00 84.31 329 GLY A N 1
ATOM 2505 C CA . GLY A 1 329 ? 3.258 -4.151 16.913 1.00 84.31 329 GLY A CA 1
ATOM 2506 C C . GLY A 1 329 ? 2.032 -3.513 16.257 1.00 84.31 329 GLY A C 1
ATOM 2507 O O . GLY A 1 329 ? 1.021 -3.327 16.928 1.00 84.31 329 GLY A O 1
ATOM 2508 N N . ASP A 1 330 ? 2.124 -3.170 14.972 1.00 86.12 330 ASP A N 1
ATOM 2509 C CA . ASP A 1 330 ? 1.086 -2.482 14.215 1.00 86.12 330 ASP A CA 1
ATOM 2510 C C . ASP A 1 330 ? 1.211 -2.831 12.727 1.00 86.12 330 ASP A C 1
ATOM 2512 O O . ASP A 1 330 ? 2.289 -2.719 12.133 1.00 86.12 330 ASP A O 1
ATOM 2516 N N . THR A 1 331 ? 0.094 -3.237 12.125 1.00 86.44 331 THR A N 1
ATOM 2517 C CA . THR A 1 331 ? 0.022 -3.721 10.741 1.00 86.44 331 THR A CA 1
ATOM 2518 C C . THR A 1 331 ? 0.448 -2.671 9.716 1.00 86.44 331 THR A C 1
ATOM 2520 O O . THR A 1 331 ? 0.852 -3.030 8.615 1.00 86.44 331 THR A O 1
ATOM 2523 N N . ARG A 1 332 ? 0.408 -1.376 10.063 1.00 89.81 332 ARG A N 1
ATOM 2524 C CA . ARG A 1 332 ? 0.837 -0.279 9.178 1.00 89.81 332 ARG A CA 1
ATOM 2525 C C . ARG A 1 332 ? 2.344 -0.281 8.906 1.00 89.81 332 ARG A C 1
ATOM 2527 O O . ARG A 1 332 ? 2.765 0.230 7.868 1.00 89.81 332 ARG A O 1
ATOM 2534 N N . TRP A 1 333 ? 3.148 -0.844 9.815 1.00 92.88 333 TRP A N 1
ATOM 2535 C CA . TRP A 1 333 ? 4.609 -0.966 9.678 1.00 92.88 333 TRP A CA 1
ATOM 2536 C C . TRP A 1 333 ? 5.098 -2.413 9.541 1.00 92.88 333 TRP A C 1
ATOM 2538 O O . TRP A 1 333 ? 6.248 -2.617 9.166 1.00 92.88 333 TRP A O 1
ATOM 2548 N N . GLU A 1 334 ? 4.246 -3.405 9.817 1.00 92.19 334 GLU A N 1
ATOM 2549 C CA . GLU A 1 334 ? 4.609 -4.831 9.833 1.00 92.19 334 GLU A CA 1
ATOM 2550 C C . GLU A 1 334 ? 5.265 -5.316 8.531 1.00 92.19 334 GLU A C 1
ATOM 2552 O O . GLU A 1 334 ? 6.176 -6.144 8.566 1.00 92.19 334 GLU A O 1
ATOM 2557 N N . TYR A 1 335 ? 4.834 -4.767 7.395 1.00 93.75 335 TYR A N 1
ATOM 2558 C CA . TYR A 1 335 ? 5.217 -5.237 6.064 1.00 93.75 335 TYR A CA 1
ATOM 2559 C C . TYR A 1 335 ? 6.209 -4.326 5.330 1.00 93.75 335 TYR A C 1
ATOM 2561 O O . TYR A 1 335 ? 6.372 -4.453 4.120 1.00 93.75 335 TYR A O 1
ATOM 2569 N N . ILE A 1 336 ? 6.869 -3.396 6.025 1.00 95.06 336 ILE A N 1
ATOM 2570 C CA . ILE A 1 336 ? 7.852 -2.490 5.413 1.00 95.06 336 ILE A CA 1
ATOM 2571 C C . ILE A 1 336 ? 9.157 -2.447 6.203 1.00 95.06 336 ILE A C 1
ATOM 2573 O O . ILE A 1 336 ? 9.186 -2.685 7.411 1.00 95.06 336 ILE A O 1
ATOM 2577 N N . ARG A 1 337 ? 10.242 -2.046 5.535 1.00 96.00 337 ARG A N 1
ATOM 2578 C CA . ARG A 1 337 ? 11.438 -1.543 6.216 1.00 96.00 337 ARG A CA 1
ATOM 2579 C C . ARG A 1 337 ? 11.304 -0.038 6.378 1.00 96.00 337 ARG A C 1
ATOM 2581 O O . ARG A 1 337 ? 11.440 0.724 5.417 1.00 96.00 337 ARG A O 1
ATOM 2588 N N . ASN A 1 338 ? 11.034 0.407 7.602 1.00 95.56 338 ASN A N 1
ATOM 2589 C CA . ASN A 1 338 ? 10.856 1.818 7.933 1.00 95.56 338 ASN A CA 1
ATOM 2590 C C . ASN A 1 338 ? 12.205 2.541 8.082 1.00 95.56 338 ASN A C 1
ATOM 2592 O O . ASN A 1 338 ? 12.578 3.006 9.161 1.00 95.56 338 ASN A O 1
ATOM 2596 N N . THR A 1 339 ? 12.979 2.578 6.998 1.00 96.25 339 THR A N 1
ATOM 2597 C CA . THR A 1 339 ? 14.306 3.200 6.962 1.00 96.25 339 THR A CA 1
ATOM 2598 C C . THR A 1 339 ? 14.216 4.723 7.137 1.00 96.25 339 THR A C 1
ATOM 2600 O O . THR A 1 339 ? 13.169 5.316 6.858 1.00 96.25 339 THR A O 1
ATOM 2603 N N . PRO A 1 340 ? 15.310 5.404 7.535 1.00 95.25 340 PRO A N 1
ATOM 2604 C CA . PRO A 1 340 ? 15.348 6.868 7.565 1.00 95.25 340 PRO A CA 1
ATOM 2605 C C . PRO A 1 340 ? 14.939 7.515 6.237 1.00 95.25 340 PRO A C 1
ATOM 2607 O O . PRO A 1 340 ? 14.236 8.518 6.241 1.00 95.25 340 PRO A O 1
ATOM 2610 N N . PHE A 1 341 ? 15.325 6.913 5.105 1.00 96.50 341 PHE A N 1
ATOM 2611 C CA . PHE A 1 341 ? 14.931 7.394 3.782 1.00 96.50 341 PHE A CA 1
ATOM 2612 C C . PHE A 1 341 ? 13.411 7.333 3.592 1.00 96.50 341 PHE A C 1
ATOM 2614 O O . PHE A 1 341 ? 12.802 8.368 3.327 1.00 96.50 341 PHE A O 1
ATOM 2621 N N . ARG A 1 342 ? 12.799 6.154 3.803 1.00 97.44 342 ARG A N 1
ATOM 2622 C CA . ARG A 1 342 ? 11.347 5.952 3.670 1.00 97.44 342 ARG A CA 1
ATOM 2623 C C . ARG A 1 342 ? 10.577 6.961 4.514 1.00 97.44 342 ARG A C 1
ATOM 2625 O O . ARG A 1 342 ? 9.739 7.683 3.987 1.00 97.44 342 ARG A O 1
ATOM 2632 N N . LYS A 1 343 ? 10.908 7.033 5.808 1.00 95.44 343 LYS A N 1
ATOM 2633 C CA . LYS A 1 343 ? 10.279 7.942 6.777 1.00 95.44 343 LYS A CA 1
ATOM 2634 C C . LYS A 1 343 ? 10.226 9.369 6.254 1.00 95.44 343 LYS A C 1
ATOM 2636 O O . LYS A 1 343 ? 9.174 9.994 6.322 1.00 95.44 343 LYS A O 1
ATOM 2641 N N . THR A 1 344 ? 11.346 9.870 5.744 1.00 95.44 344 THR A N 1
ATOM 2642 C CA . THR A 1 344 ? 11.463 11.247 5.265 1.00 95.44 344 THR A CA 1
ATOM 2643 C C . THR A 1 344 ? 10.593 11.488 4.041 1.00 95.44 344 THR A C 1
ATOM 2645 O O . THR A 1 344 ? 9.745 12.378 4.078 1.00 95.44 344 THR A O 1
ATOM 2648 N N . ILE A 1 345 ? 10.762 10.693 2.979 1.00 97.38 345 ILE A N 1
ATOM 2649 C CA . ILE A 1 345 ? 10.064 10.955 1.713 1.00 97.38 345 ILE A CA 1
ATOM 2650 C C . ILE A 1 345 ? 8.554 10.744 1.842 1.00 97.38 345 ILE A C 1
ATOM 2652 O O . ILE A 1 345 ? 7.781 11.562 1.360 1.00 97.38 345 ILE A O 1
ATOM 2656 N N . GLU A 1 346 ? 8.126 9.713 2.569 1.00 97.81 346 GLU A N 1
ATOM 2657 C CA . GLU A 1 346 ? 6.711 9.414 2.783 1.00 97.81 346 GLU A CA 1
ATOM 2658 C C . GLU A 1 346 ? 6.037 10.457 3.673 1.00 97.81 346 GLU A C 1
ATOM 2660 O O . GLU A 1 346 ? 4.909 10.856 3.401 1.00 97.81 346 GLU A O 1
ATOM 2665 N N . THR A 1 347 ? 6.734 10.942 4.709 1.00 97.00 347 THR A N 1
ATOM 2666 C CA . THR A 1 347 ? 6.211 12.012 5.570 1.00 97.00 347 THR A CA 1
ATOM 2667 C C . THR A 1 347 ? 6.061 13.312 4.792 1.00 97.00 347 THR A C 1
ATOM 2669 O O . THR A 1 347 ? 5.006 13.935 4.857 1.00 97.00 347 THR A O 1
ATOM 2672 N N . ILE A 1 348 ? 7.085 13.718 4.034 1.00 97.12 348 ILE A N 1
ATOM 2673 C CA . ILE A 1 348 ? 7.015 14.930 3.209 1.00 97.12 348 ILE A CA 1
ATOM 2674 C C . ILE A 1 348 ? 5.896 14.794 2.173 1.00 97.12 348 ILE A C 1
ATOM 2676 O O . ILE A 1 348 ? 5.065 15.692 2.057 1.00 97.12 348 ILE A O 1
ATOM 2680 N N . GLY A 1 349 ? 5.845 13.669 1.456 1.00 97.56 349 GLY A N 1
ATOM 2681 C CA . GLY A 1 349 ? 4.832 13.410 0.440 1.00 97.56 349 GLY A CA 1
ATOM 2682 C C . GLY A 1 349 ? 3.410 13.453 0.992 1.00 97.56 349 GLY A C 1
ATOM 2683 O O . GLY A 1 349 ? 2.568 14.148 0.427 1.00 97.56 349 GLY A O 1
ATOM 2684 N N . ALA A 1 350 ? 3.150 12.780 2.117 1.00 97.44 350 ALA A N 1
ATOM 2685 C CA . ALA A 1 350 ? 1.821 12.750 2.726 1.00 97.44 350 ALA A CA 1
ATOM 2686 C C . ALA A 1 350 ? 1.363 14.144 3.185 1.00 97.44 350 ALA A C 1
ATOM 2688 O O . ALA A 1 350 ? 0.244 14.552 2.887 1.00 97.44 350 ALA A O 1
ATOM 2689 N N . LEU A 1 351 ? 2.249 14.916 3.824 1.00 96.56 351 LEU A N 1
ATOM 2690 C CA . LEU A 1 351 ? 1.929 16.281 4.255 1.00 96.56 351 LEU A CA 1
ATOM 2691 C C . LEU A 1 351 ? 1.702 17.228 3.066 1.00 96.56 351 LEU A C 1
ATOM 2693 O O . LEU A 1 351 ? 0.834 18.099 3.119 1.00 96.56 351 LEU A O 1
ATOM 2697 N N . LEU A 1 352 ? 2.458 17.073 1.974 1.00 96.56 352 LEU A N 1
ATOM 2698 C CA . LEU A 1 352 ? 2.224 17.838 0.745 1.00 96.56 352 LEU A CA 1
ATOM 2699 C C . LEU A 1 352 ? 0.887 17.469 0.092 1.00 96.56 352 LEU A C 1
ATOM 2701 O O . LEU A 1 352 ? 0.200 18.361 -0.410 1.00 96.56 352 LEU A O 1
ATOM 2705 N N . ALA A 1 353 ? 0.497 16.191 0.126 1.00 95.38 353 ALA A N 1
ATOM 2706 C CA . ALA A 1 353 ? -0.813 15.754 -0.342 1.00 95.38 353 ALA A CA 1
ATOM 2707 C C . ALA A 1 353 ? -1.942 16.422 0.464 1.00 95.38 353 ALA A C 1
ATOM 2709 O O . ALA A 1 353 ? -2.892 16.932 -0.134 1.00 95.38 353 ALA A O 1
ATOM 2710 N N . ASP A 1 354 ? -1.803 16.530 1.790 1.00 93.69 354 ASP A N 1
ATOM 2711 C CA . ASP A 1 354 ? -2.773 17.241 2.636 1.00 93.69 354 ASP A CA 1
ATOM 2712 C C . ASP A 1 354 ? -2.895 18.721 2.260 1.00 93.69 354 ASP A C 1
ATOM 2714 O O . ASP A 1 354 ? -4.003 19.247 2.138 1.00 93.69 354 ASP A O 1
ATOM 2718 N N . VAL A 1 355 ? -1.763 19.397 2.030 1.00 93.31 355 VAL A N 1
ATOM 2719 C CA . VAL A 1 355 ? -1.746 20.803 1.595 1.00 93.31 355 VAL A CA 1
ATOM 2720 C C . VAL A 1 355 ? -2.432 20.958 0.240 1.00 93.31 355 VAL A C 1
ATOM 2722 O O . VAL A 1 355 ? -3.274 21.842 0.083 1.00 93.31 355 VAL A O 1
ATOM 2725 N N . ALA A 1 356 ? -2.114 20.101 -0.733 1.00 91.62 356 ALA A N 1
ATOM 2726 C CA . ALA A 1 356 ? -2.728 20.145 -2.057 1.00 91.62 356 ALA A CA 1
ATOM 2727 C C . ALA A 1 356 ? -4.254 19.974 -1.978 1.00 91.62 356 ALA A C 1
ATOM 2729 O O . ALA A 1 356 ? -5.004 20.712 -2.622 1.00 91.62 356 ALA A O 1
ATOM 2730 N N . ILE A 1 357 ? -4.727 19.062 -1.128 1.00 88.75 357 ILE A N 1
ATOM 2731 C CA . ILE A 1 357 ? -6.157 18.834 -0.909 1.00 88.75 357 ILE A CA 1
ATOM 2732 C C . ILE A 1 357 ? -6.799 20.027 -0.208 1.00 88.75 357 ILE A C 1
ATOM 2734 O O . ILE A 1 357 ? -7.841 20.501 -0.662 1.00 88.75 357 ILE A O 1
ATOM 2738 N N . GLY A 1 358 ? -6.171 20.562 0.839 1.00 87.50 358 GLY A N 1
ATOM 2739 C CA . GLY A 1 358 ? -6.634 21.767 1.527 1.00 87.50 358 GLY A CA 1
ATOM 2740 C C . GLY A 1 358 ? -6.767 22.964 0.582 1.00 87.50 358 GLY A C 1
ATOM 2741 O O . GLY A 1 358 ? -7.769 23.676 0.621 1.00 87.50 358 GLY A O 1
ATOM 2742 N N . LEU A 1 359 ? -5.812 23.148 -0.333 1.00 86.69 359 LEU A N 1
ATOM 2743 C CA . LEU A 1 359 ? -5.871 24.197 -1.353 1.00 86.69 359 LEU A CA 1
ATOM 2744 C C . LEU A 1 359 ? -6.982 23.942 -2.379 1.00 86.69 359 LEU A C 1
ATOM 2746 O O . LEU A 1 359 ? -7.730 24.860 -2.703 1.00 86.69 359 LEU A O 1
ATOM 2750 N N . SER A 1 360 ? -7.129 22.705 -2.861 1.00 83.62 360 SER A N 1
ATOM 2751 C CA . SER A 1 360 ? -8.169 22.359 -3.842 1.00 83.62 360 SER A CA 1
ATOM 2752 C C . SER A 1 360 ? -9.591 22.478 -3.276 1.00 83.62 360 SER A C 1
ATOM 2754 O O . SER A 1 360 ? -10.499 22.940 -3.964 1.00 83.62 360 SER A O 1
ATOM 2756 N N . THR A 1 361 ? -9.783 22.129 -2.001 1.00 76.75 361 THR A N 1
ATOM 2757 C CA . THR A 1 361 ? -11.076 22.213 -1.304 1.00 76.75 361 THR A CA 1
ATOM 2758 C C . THR A 1 361 ? -11.382 23.633 -0.828 1.00 76.75 361 THR A C 1
ATOM 2760 O O . THR A 1 361 ? -12.532 24.062 -0.888 1.00 76.75 361 THR A O 1
ATOM 2763 N N . GLY A 1 362 ? -10.362 24.410 -0.448 1.00 61.88 362 GLY A N 1
ATOM 2764 C CA . GLY A 1 362 ? -10.492 25.830 -0.108 1.00 61.88 362 GLY A CA 1
ATOM 2765 C C . GLY A 1 362 ? -10.822 26.741 -1.298 1.00 61.88 362 GLY A C 1
ATOM 2766 O O . GLY A 1 362 ? -11.297 27.856 -1.095 1.00 61.88 362 GLY A O 1
ATOM 2767 N N . GLN A 1 363 ? -10.621 26.276 -2.537 1.00 58.75 363 GLN A N 1
ATOM 2768 C CA . GLN A 1 363 ? -11.004 26.997 -3.758 1.00 58.75 363 GLN A CA 1
ATOM 2769 C C . GLN A 1 363 ? -12.469 26.776 -4.186 1.00 58.75 363 GLN A C 1
ATOM 2771 O O . GLN A 1 363 ? -12.924 27.392 -5.152 1.00 58.75 363 GLN A O 1
ATOM 2776 N N . VAL A 1 364 ? -13.249 25.964 -3.460 1.00 49.12 364 VAL A N 1
ATOM 2777 C CA . VAL A 1 364 ? -14.677 25.747 -3.743 1.00 49.12 364 VAL A CA 1
ATOM 2778 C C . VAL A 1 364 ? -15.519 26.913 -3.181 1.00 49.12 364 VAL A C 1
ATOM 2780 O O . VAL A 1 364 ? -16.087 26.837 -2.101 1.00 49.12 364 VAL A O 1
ATOM 2783 N N . ASN A 1 365 ? -15.581 28.008 -3.949 1.00 43.97 365 ASN A N 1
ATOM 2784 C CA . ASN A 1 365 ? -16.538 29.131 -3.912 1.00 43.97 365 ASN A CA 1
ATOM 2785 C C . ASN A 1 365 ? -16.838 29.841 -2.568 1.00 43.97 365 ASN A C 1
ATOM 2787 O O . ASN A 1 365 ? -17.846 29.585 -1.915 1.00 43.97 365 ASN A O 1
ATOM 2791 N N . LEU A 1 366 ? -16.113 30.940 -2.323 1.00 42.84 366 LEU A N 1
ATOM 2792 C CA . LEU A 1 366 ? -16.614 32.135 -1.611 1.00 42.84 366 LEU A CA 1
ATOM 2793 C C . LEU A 1 366 ? -17.347 33.121 -2.553 1.00 42.84 366 LEU A C 1
ATOM 2795 O O . LEU A 1 366 ? -17.355 34.328 -2.327 1.00 42.84 366 LEU A O 1
ATOM 2799 N N . THR A 1 367 ? -17.974 32.633 -3.625 1.00 49.44 367 THR A N 1
ATOM 2800 C CA . THR A 1 367 ? -18.812 33.452 -4.518 1.00 49.44 367 THR A CA 1
ATOM 2801 C C . THR A 1 367 ? -20.170 32.798 -4.706 1.00 49.44 367 THR A C 1
ATOM 2803 O O . THR A 1 367 ? -20.483 32.244 -5.755 1.00 49.44 367 THR A O 1
ATOM 2806 N N . SER A 1 368 ? -20.980 32.866 -3.655 1.00 48.28 368 SER A N 1
ATOM 2807 C CA . SER A 1 368 ? -22.427 32.688 -3.731 1.00 48.28 368 SER A CA 1
ATOM 2808 C C . SER A 1 368 ? -23.109 33.722 -2.835 1.00 48.28 368 SER A C 1
ATOM 2810 O O . SER A 1 368 ? -23.535 33.387 -1.741 1.00 48.28 368 SER A O 1
ATOM 2812 N N . ASP A 1 369 ? -23.135 34.985 -3.272 1.00 48.84 369 ASP A N 1
ATOM 2813 C CA . ASP A 1 369 ? -24.302 35.890 -3.213 1.00 48.84 369 ASP A CA 1
ATOM 2814 C C . ASP A 1 369 ? -23.889 37.273 -3.758 1.00 48.84 369 ASP A C 1
ATOM 2816 O O . ASP A 1 369 ? -22.876 37.847 -3.368 1.00 48.84 369 ASP A O 1
ATOM 2820 N N . SER A 1 370 ? -24.619 37.883 -4.689 1.00 46.12 370 SER A N 1
ATOM 2821 C CA . SER A 1 370 ? -25.823 38.608 -4.288 1.00 46.12 370 SER A CA 1
ATOM 2822 C C . SER A 1 370 ? -26.745 38.910 -5.478 1.00 46.12 370 SER A C 1
ATOM 2824 O O . SER A 1 370 ? -26.414 39.703 -6.354 1.00 46.12 370 SER A O 1
ATOM 2826 N N . GLY A 1 371 ? -27.919 38.271 -5.448 1.00 49.38 371 GLY A N 1
ATOM 2827 C CA . GLY A 1 371 ? -29.260 38.878 -5.519 1.00 49.38 371 GLY A CA 1
ATOM 2828 C C . GLY A 1 371 ? -29.702 39.765 -6.710 1.00 49.38 371 GLY A C 1
ATOM 2829 O O . GLY A 1 371 ? -28.952 40.594 -7.222 1.00 49.38 371 GLY A O 1
ATOM 2830 N N . PRO A 1 372 ? -30.990 39.688 -7.118 1.00 53.56 372 PRO A N 1
ATOM 2831 C CA . PRO A 1 372 ? -31.537 40.494 -8.207 1.00 53.56 372 PRO A CA 1
ATOM 2832 C C . PRO A 1 372 ? -31.672 41.974 -7.815 1.00 53.56 372 PRO A C 1
ATOM 2834 O O . PRO A 1 372 ? -32.174 42.313 -6.741 1.00 53.56 372 PRO A O 1
ATOM 2837 N N . LYS A 1 373 ? -31.278 42.871 -8.729 1.00 49.97 373 LYS A N 1
ATOM 2838 C CA . LYS A 1 373 ? -31.470 44.324 -8.607 1.00 49.97 373 LYS A CA 1
ATOM 2839 C C . LYS A 1 373 ? -32.966 44.649 -8.503 1.00 49.97 373 LYS A C 1
ATOM 2841 O O . LYS A 1 373 ? -33.681 44.604 -9.501 1.00 49.97 373 LYS A O 1
ATOM 2846 N N . ARG A 1 374 ? -33.436 45.028 -7.311 1.00 48.03 374 ARG A N 1
ATOM 2847 C CA . ARG A 1 374 ? -34.692 45.777 -7.158 1.00 48.03 374 ARG A CA 1
ATOM 2848 C C . ARG A 1 374 ? -34.485 47.177 -7.733 1.00 48.03 374 ARG A C 1
ATOM 2850 O O . ARG A 1 374 ? -33.827 48.006 -7.115 1.00 48.03 374 ARG A O 1
ATOM 2857 N N . SER A 1 375 ? -35.059 47.436 -8.900 1.00 58.22 375 SER A N 1
ATOM 2858 C CA . SER A 1 375 ? -35.394 48.789 -9.334 1.00 58.22 375 SER A CA 1
ATOM 2859 C C . SER A 1 375 ? -36.633 49.249 -8.566 1.00 58.22 375 SER A C 1
ATOM 2861 O O . SER A 1 375 ? -37.670 48.587 -8.631 1.00 58.22 375 SER A O 1
ATOM 2863 N N . LEU A 1 376 ? -36.532 50.364 -7.850 1.00 42.69 376 LEU A N 1
ATOM 2864 C CA . LEU A 1 376 ? -37.692 51.151 -7.432 1.00 42.69 376 LEU A CA 1
ATOM 2865 C C . LEU A 1 376 ? -37.685 52.479 -8.214 1.00 42.69 376 LEU A C 1
ATOM 2867 O O . LEU A 1 376 ? -36.596 52.918 -8.591 1.00 42.69 376 LEU A O 1
ATOM 2871 N N . PRO A 1 377 ? -38.875 53.029 -8.517 1.00 51.78 377 PRO A N 1
ATOM 2872 C CA . PRO A 1 377 ? -39.070 54.173 -9.410 1.00 51.78 377 PRO A CA 1
ATOM 2873 C C . PRO A 1 377 ? -38.486 55.486 -8.892 1.00 51.78 377 PRO A C 1
ATOM 2875 O O . PRO A 1 377 ? -38.430 55.667 -7.652 1.00 51.78 377 PRO A O 1
#

Sequence (377 aa):
MKLEPIAQSGATPSSGSVGTVTADESFEPLLASMVQAEPGQIQQALPVSPLLTGPSVVEASSPGFRAGPYSGYGPRRAAAAYQQQSTPPAPTPQPNPAESGSGPMSAYQKYKDDQLLRNPGGDGYDLEHQRVATDQTQSQSWWGRVGKDLSDSFGNLKNLCNNFLLGARFCYRKPNNEIGEGTRRGVVGSVVDFFKDLGSALSFGQWRPDGSSKPEGVWERFKFFGSHLMKAFSRDLFDGVCGGVNHMAGDLVLAGWNLVEVLPDATIGNLESGRKLTTTLFDNGQVWVEYLTDIVPTGDAWLRVHAPSLQEFKLPVVYNLGMPEHFTGDTRWEYIRNTPFRKTIETIGALLADVAIGLSTGQVNLTSDSGPKRSLP